Protein AF-0000000067512782 (afdb_homodimer)

pLDDT: mean 83.63, std 15.44, range [19.22, 98.31]

Solvent-accessible surface area (backbone atoms only — not comparable to full-atom values): 37045 Å² total; per-residue (Å²): 135,78,82,70,74,67,67,76,75,77,65,78,49,59,64,57,46,55,69,61,35,75,47,63,77,45,37,60,58,51,45,57,53,47,25,47,50,47,13,52,45,29,44,48,46,50,61,36,31,49,80,62,57,62,48,71,58,54,64,63,44,26,60,53,44,19,55,43,25,41,51,48,30,52,45,36,70,77,37,66,78,44,48,78,53,47,51,59,47,53,52,47,51,52,51,48,49,50,51,48,44,53,42,42,29,40,64,73,50,63,42,91,52,28,65,63,51,66,61,52,43,54,62,51,58,42,57,49,29,51,64,72,38,60,52,71,58,17,50,50,51,40,52,50,52,54,60,55,51,49,56,48,51,52,51,11,56,72,74,37,88,73,50,48,56,36,49,27,27,49,51,33,44,51,46,35,50,52,50,49,52,50,50,48,49,52,49,37,52,49,50,51,48,52,50,47,53,39,45,56,46,23,36,30,81,84,54,66,33,30,13,44,63,42,48,58,58,49,40,51,54,52,46,49,46,26,59,73,69,66,47,41,32,23,37,35,31,36,33,49,57,67,48,67,57,46,26,72,73,65,30,59,66,53,38,48,51,48,50,31,51,48,46,52,53,52,57,72,74,51,57,90,80,37,43,59,26,39,61,48,94,65,31,35,35,35,43,32,64,71,24,49,53,70,59,48,50,50,50,49,49,54,47,40,53,50,41,46,68,39,68,51,87,88,46,72,74,42,42,33,16,23,2,31,23,53,60,52,81,83,48,44,63,66,56,41,50,46,39,9,48,50,13,21,50,50,14,50,73,74,69,37,63,35,75,26,66,30,82,129,136,78,80,72,73,67,68,78,73,78,65,78,50,58,64,56,46,54,69,61,35,76,49,63,77,44,37,60,58,50,45,57,52,48,25,46,50,47,13,52,46,29,45,49,45,50,60,37,32,49,79,62,56,63,48,70,59,53,65,64,45,26,60,54,45,19,53,45,25,40,50,46,29,53,46,36,71,76,37,66,77,43,48,79,51,47,52,60,47,52,53,48,50,51,52,50,48,51,52,47,44,52,42,40,29,41,66,74,50,64,40,90,50,31,64,62,50,66,62,54,42,54,63,51,59,42,57,49,29,50,63,71,36,62,52,71,57,17,51,49,52,39,51,50,52,54,59,55,51,48,56,46,51,51,53,12,56,71,74,38,88,71,50,46,55,36,48,27,28,49,51,33,43,52,46,34,51,51,50,49,52,52,52,48,49,54,50,37,53,49,50,52,49,53,49,48,53,39,45,56,48,23,37,30,83,84,55,66,32,30,13,44,63,40,48,60,57,49,40,49,52,52,48,49,46,26,59,73,68,65,47,41,32,22,36,36,32,36,34,50,56,66,49,64,56,46,26,72,73,66,30,59,68,53,39,49,49,47,51,31,51,48,45,52,55,50,57,74,73,50,56,89,79,36,44,59,26,40,61,48,94,65,31,34,37,35,42,31,64,71,25,49,52,72,59,49,50,51,51,50,50,53,47,41,53,51,42,45,66,39,68,51,88,89,46,72,74,41,40,34,17,24,2,31,22,53,60,51,81,83,48,45,62,65,54,42,51,47,40,8,48,51,12,20,50,50,14,49,73,74,68,36,62,34,76,26,67,30,84,131

Sequence (720 aa):
MASLKGRYTGLNLSPTLELLDPLNPVRRQMALWLLPLGSLLAGAAYWASRPGGLDPVDRIFLPPMALGFLAFAALLWRFPTSARWVIPGAHALIALYLLSTLTYQLLFKPNPLGLSPAAYWVPFFYFSSYLFFPAKRAARLALLYLLTLFPVALLGLMRNPFQPVHWNALTQFFGANLAYVGLLYLLVRLKEGYMEAQLDAYTDFLTGLRNRRYLELILERELFRLQRYGRPLSLVLLDLDGFKAVNDLHGHEVGDRVLQALAQRIEAHLRRSDRAVRLGGEEFALLLPETPLPQALRLAERLRRAVEAMAVPPVARITASFGVAEARPTDTPLTLLRRADEAMYRAKRKGKNRVEAAPKMASLKGRYTGLNLSPTLELLDPLNPVRRQMALWLLPLGSLLAGAAYWASRPGGLDPVDRIFLPPMALGFLAFAALLWRFPTSARWVIPGAHALIALYLLSTLTYQLLFKPNPLGLSPAAYWVPFFYFSSYLFFPAKRAARLALLYLLTLFPVALLGLMRNPFQPVHWNALTQFFGANLAYVGLLYLLVRLKEGYMEAQLDAYTDFLTGLRNRRYLELILERELFRLQRYGRPLSLVLLDLDGFKAVNDLHGHEVGDRVLQALAQRIEAHLRRSDRAVRLGGEEFALLLPETPLPQALRLAERLRRAVEAMAVPPVARITASFGVAEARPTDTPLTLLRRADEAMYRAKRKGKNRVEAAPK

Structure (mmCIF, N/CA/C/O backbone):
data_AF-0000000067512782-model_v1
#
loop_
_entity.id
_entity.type
_entity.pdbx_description
1 polymer 'GGDEF domain protein'
#
loop_
_atom_site.group_PDB
_atom_site.id
_atom_site.type_symbol
_atom_site.label_atom_id
_atom_site.label_alt_id
_atom_site.label_comp_id
_atom_site.label_asym_id
_atom_site.label_entity_id
_atom_site.label_seq_id
_atom_site.pdbx_PDB_ins_code
_atom_site.Cartn_x
_atom_site.Cartn_y
_atom_site.Cartn_z
_atom_site.occupancy
_atom_site.B_iso_or_equiv
_atom_site.auth_seq_id
_atom_site.auth_comp_id
_atom_site.auth_asym_id
_atom_site.auth_atom_id
_atom_site.pdbx_PDB_model_num
ATOM 1 N N . MET A 1 1 ? -13.555 35.906 -16.516 1 19.33 1 MET A N 1
ATOM 2 C CA . MET A 1 1 ? -13.867 35.062 -15.367 1 19.33 1 MET A CA 1
ATOM 3 C C . MET A 1 1 ? -12.961 33.844 -15.336 1 19.33 1 MET A C 1
ATOM 5 O O . MET A 1 1 ? -13.18 32.875 -16.078 1 19.33 1 MET A O 1
ATOM 9 N N . ALA A 1 2 ? -11.68 33.969 -15.32 1 20.72 2 ALA A N 1
ATOM 10 C CA . ALA A 1 2 ? -10.547 33.25 -15.875 1 20.72 2 ALA A CA 1
ATOM 11 C C . ALA A 1 2 ? -10.305 31.953 -15.109 1 20.72 2 ALA A C 1
ATOM 13 O O . ALA A 1 2 ? -10.422 31.922 -13.883 1 20.72 2 ALA A O 1
ATOM 14 N N . SER A 1 3 ? -10.672 30.844 -15.633 1 21.91 3 SER A N 1
ATOM 15 C CA . SER A 1 3 ? -10.727 29.422 -15.336 1 21.91 3 SER A CA 1
ATOM 16 C C . SER A 1 3 ? -9.422 28.938 -14.711 1 21.91 3 SER A C 1
ATOM 18 O O . SER A 1 3 ? -8.523 28.484 -15.414 1 21.91 3 SER A O 1
ATOM 20 N N . LEU A 1 4 ? -8.797 29.781 -13.969 1 19.88 4 LEU A N 1
ATOM 21 C CA . LEU A 1 4 ? -7.434 29.609 -13.484 1 19.88 4 LEU A CA 1
ATOM 22 C C . LEU A 1 4 ? -7.305 28.359 -12.617 1 19.88 4 LEU A C 1
ATOM 24 O O . LEU A 1 4 ? -7.195 28.453 -11.398 1 19.88 4 LEU A O 1
ATOM 28 N N . LYS A 1 5 ? -8.297 27.5 -12.688 1 26.73 5 LYS A N 1
ATOM 29 C CA . LYS A 1 5 ? -8.219 26.188 -12.055 1 26.73 5 LYS A CA 1
ATOM 30 C C . LYS A 1 5 ? -6.918 25.469 -12.414 1 26.73 5 LYS A C 1
ATOM 32 O O . LYS A 1 5 ? -6.891 24.625 -13.32 1 26.73 5 LYS A O 1
ATOM 37 N N . GLY A 1 6 ? -5.871 26.328 -12.672 1 23.52 6 GLY A N 1
ATOM 38 C CA . GLY A 1 6 ? -4.613 25.719 -13.094 1 23.52 6 GLY A CA 1
ATOM 39 C C . GLY A 1 6 ? -4.215 24.531 -12.25 1 23.52 6 GLY A C 1
ATOM 40 O O . GLY A 1 6 ? -4.113 24.625 -11.023 1 23.52 6 GLY A O 1
ATOM 41 N N . ARG A 1 7 ? -4.672 23.422 -12.664 1 26.67 7 ARG A N 1
ATOM 42 C CA . ARG A 1 7 ? -4.215 22.094 -12.258 1 26.67 7 ARG A CA 1
ATOM 43 C C . ARG A 1 7 ? -2.699 22.078 -12.078 1 26.67 7 ARG A C 1
ATOM 45 O O . ARG A 1 7 ? -1.952 22.406 -13 1 26.67 7 ARG A O 1
ATOM 52 N N . TYR A 1 8 ? -2.26 22.703 -10.953 1 26.31 8 TYR A N 1
ATOM 53 C CA . TYR A 1 8 ? -0.82 22.594 -10.742 1 26.31 8 TYR A CA 1
ATOM 54 C C . TYR A 1 8 ? -0.253 21.359 -11.438 1 26.31 8 TYR A C 1
ATOM 56 O O . TYR A 1 8 ? -0.847 20.281 -11.391 1 26.31 8 TYR A O 1
ATOM 64 N N . THR A 1 9 ? 0.325 21.453 -12.508 1 27 9 THR A N 1
ATOM 65 C CA . THR A 1 9 ? 1.184 20.594 -13.312 1 27 9 THR A CA 1
ATOM 66 C C . THR A 1 9 ? 2.018 19.672 -12.422 1 27 9 THR A C 1
ATOM 68 O O . THR A 1 9 ? 2.463 20.078 -11.352 1 27 9 THR A O 1
ATOM 71 N N . GLY A 1 10 ? 1.911 18.312 -12.633 1 29.81 10 GLY A N 1
ATOM 72 C CA . GLY A 1 10 ? 2.381 17.016 -12.188 1 29.81 10 GLY A CA 1
ATOM 73 C C . GLY A 1 10 ? 3.863 17 -11.867 1 29.81 10 GLY A C 1
ATOM 74 O O . GLY A 1 10 ? 4.691 16.766 -12.758 1 29.81 10 GLY A O 1
ATOM 75 N N . LEU A 1 11 ? 4.375 17.953 -11.195 1 30.33 11 LEU A N 1
ATOM 76 C CA . LEU A 1 11 ? 5.781 17.734 -10.875 1 30.33 11 LEU A CA 1
ATOM 77 C C . LEU A 1 11 ? 6.086 16.266 -10.688 1 30.33 11 LEU A C 1
ATOM 79 O O . LEU A 1 11 ? 5.223 15.492 -10.258 1 30.33 11 LEU A O 1
ATOM 83 N N . ASN A 1 12 ? 7.062 15.781 -11.359 1 31.42 12 ASN A N 1
ATOM 84 C CA . ASN A 1 12 ? 7.59 14.422 -11.438 1 31.42 12 ASN A CA 1
ATOM 85 C C . ASN A 1 12 ? 7.648 13.758 -10.07 1 31.42 12 ASN A C 1
ATOM 87 O O . ASN A 1 12 ? 8.57 14.016 -9.289 1 31.42 12 ASN A O 1
ATOM 91 N N . LEU A 1 13 ? 6.637 13.656 -9.461 1 37.59 13 LEU A N 1
ATOM 92 C CA . LEU A 1 13 ? 6.379 13.039 -8.164 1 37.59 13 LEU A CA 1
ATOM 93 C C . LEU A 1 13 ? 7.043 11.672 -8.07 1 37.59 13 LEU A C 1
ATOM 95 O O . LEU A 1 13 ? 6.93 10.984 -7.051 1 37.59 13 LEU A O 1
ATOM 99 N N . SER A 1 14 ? 7.645 11.328 -9.203 1 42.16 14 SER A N 1
ATOM 100 C CA . SER A 1 14 ? 8.227 9.992 -9.273 1 42.16 14 SER A CA 1
ATOM 101 C C . SER A 1 14 ? 9.297 9.797 -8.195 1 42.16 14 SER A C 1
ATOM 103 O O . SER A 1 14 ? 9.297 8.781 -7.496 1 42.16 14 SER A O 1
ATOM 105 N N . PRO A 1 15 ? 10.156 10.789 -8.133 1 40.34 15 PRO A N 1
ATOM 106 C CA . PRO A 1 15 ? 11.188 10.57 -7.109 1 40.34 15 PRO A CA 1
ATOM 107 C C . PRO A 1 15 ? 10.617 10.57 -5.691 1 40.34 15 PRO A C 1
ATOM 109 O O . PRO A 1 15 ? 11.102 9.828 -4.828 1 40.34 15 PRO A O 1
ATOM 112 N N . THR A 1 16 ? 9.664 11.398 -5.473 1 45.28 16 THR A N 1
ATOM 113 C CA . THR A 1 16 ? 9.062 11.445 -4.148 1 45.28 16 THR A CA 1
ATOM 114 C C . THR A 1 16 ? 8.312 10.156 -3.844 1 45.28 16 THR A C 1
ATOM 116 O O . THR A 1 16 ? 8.367 9.648 -2.721 1 45.28 16 THR A O 1
ATOM 119 N N . LEU A 1 17 ? 7.801 9.727 -4.867 1 47.81 17 LEU A N 1
ATOM 120 C CA . LEU A 1 17 ? 7.039 8.492 -4.691 1 47.81 17 LEU A CA 1
ATOM 121 C C . LEU A 1 17 ? 7.961 7.328 -4.352 1 47.81 17 LEU A C 1
ATOM 123 O O . LEU A 1 17 ? 7.598 6.453 -3.564 1 47.81 17 LEU A O 1
ATOM 127 N N . GLU A 1 18 ? 9.062 7.375 -5.055 1 49.03 18 GLU A N 1
ATOM 128 C CA . GLU A 1 18 ? 10.047 6.34 -4.762 1 49.03 18 GLU A CA 1
ATOM 129 C C . GLU A 1 18 ? 10.547 6.441 -3.322 1 49.03 18 GLU A C 1
ATOM 131 O O . GLU A 1 18 ? 10.812 5.426 -2.676 1 49.03 18 GLU A O 1
ATOM 136 N N . LEU A 1 19 ? 10.625 7.68 -2.982 1 47.78 19 LEU A N 1
ATOM 137 C CA . LEU A 1 19 ? 11.07 7.922 -1.613 1 47.78 19 LEU A CA 1
ATOM 138 C C . LEU A 1 19 ? 10.023 7.43 -0.612 1 47.78 19 LEU A C 1
ATOM 140 O O . LEU A 1 19 ? 10.367 7.062 0.514 1 47.78 19 LEU A O 1
ATOM 144 N N . LEU A 1 20 ? 8.906 7.414 -1.187 1 53.94 20 LEU A N 1
ATOM 145 C CA . LEU A 1 20 ? 7.816 7.062 -0.277 1 53.94 20 LEU A CA 1
ATOM 146 C C . LEU A 1 20 ? 7.504 5.574 -0.354 1 53.94 20 LEU A C 1
ATOM 148 O O . LEU A 1 20 ? 6.617 5.086 0.351 1 53.94 20 LEU A O 1
ATOM 152 N N . ASP A 1 21 ? 8.328 4.977 -1.195 1 58.22 21 ASP A N 1
ATOM 153 C CA . ASP A 1 21 ? 8.086 3.543 -1.323 1 58.22 21 ASP A CA 1
ATOM 154 C C . ASP A 1 21 ? 8.586 2.789 -0.092 1 58.22 21 ASP A C 1
ATOM 156 O O . ASP A 1 21 ? 9.789 2.703 0.141 1 58.22 21 ASP A O 1
ATOM 160 N N . PRO A 1 22 ? 7.629 2.461 0.687 1 59.06 22 PRO A N 1
ATOM 161 C CA . PRO A 1 22 ? 8.062 1.75 1.892 1 59.06 22 PRO A CA 1
ATOM 162 C C . PRO A 1 22 ? 8.812 0.46 1.576 1 59.06 22 PRO A C 1
ATOM 164 O O . PRO A 1 22 ? 9.484 -0.099 2.449 1 59.06 22 PRO A O 1
ATOM 167 N N . LEU A 1 23 ? 8.727 0.153 0.269 1 61.22 23 LEU A N 1
ATOM 168 C CA . LEU A 1 23 ? 9.297 -1.141 -0.086 1 61.22 23 LEU A CA 1
ATOM 169 C C . LEU A 1 23 ? 10.805 -1.034 -0.271 1 61.22 23 LEU A C 1
ATOM 171 O O . LEU A 1 23 ? 11.516 -2.041 -0.214 1 61.22 23 LEU A O 1
ATOM 175 N N . ASN A 1 24 ? 11.297 0.128 -0.474 1 60.59 24 ASN A N 1
ATOM 176 C CA . ASN A 1 24 ? 12.703 0.243 -0.852 1 60.59 24 ASN A CA 1
ATOM 177 C C . ASN A 1 24 ? 13.625 -0.302 0.237 1 60.59 24 ASN A C 1
ATOM 179 O O . ASN A 1 24 ? 14.484 -1.144 -0.033 1 60.59 24 ASN A O 1
ATOM 183 N N . PRO A 1 25 ? 13.359 0.11 1.454 1 63 25 PRO A N 1
ATOM 184 C CA . PRO A 1 25 ? 14.258 -0.448 2.469 1 63 25 PRO A CA 1
ATOM 185 C C . PRO A 1 25 ? 13.969 -1.919 2.766 1 63 25 PRO A C 1
ATOM 187 O O . PRO A 1 25 ? 14.867 -2.652 3.191 1 63 25 PRO A O 1
ATOM 190 N N . VAL A 1 26 ? 12.859 -2.393 2.412 1 71.06 26 VAL A N 1
ATOM 191 C CA . VAL A 1 26 ? 12.438 -3.727 2.824 1 71.06 26 VAL A CA 1
ATOM 192 C C . VAL A 1 26 ? 12.719 -4.727 1.704 1 71.06 26 VAL A C 1
ATOM 194 O O . VAL A 1 26 ? 12.773 -5.934 1.942 1 71.06 26 VAL A O 1
ATOM 197 N N . ARG A 1 27 ? 13.039 -4.238 0.558 1 78.12 27 ARG A N 1
ATOM 198 C CA . ARG A 1 27 ? 13.281 -5.109 -0.585 1 78.12 27 ARG A CA 1
ATOM 199 C C . ARG A 1 27 ? 14.508 -5.984 -0.354 1 78.12 27 ARG A C 1
ATOM 201 O O . ARG A 1 27 ? 14.5 -7.176 -0.668 1 78.12 27 ARG A O 1
ATOM 208 N N . ARG A 1 28 ? 15.547 -5.41 0.194 1 82.25 28 ARG A N 1
ATOM 209 C CA . ARG A 1 28 ? 16.766 -6.172 0.481 1 82.25 28 ARG A CA 1
ATOM 210 C C . ARG A 1 28 ? 16.484 -7.277 1.496 1 82.25 28 ARG A C 1
ATOM 212 O O . ARG A 1 28 ? 16.922 -8.414 1.312 1 82.25 28 ARG A O 1
ATOM 219 N N . GLN A 1 29 ? 15.773 -6.918 2.473 1 82.88 29 GLN A N 1
ATOM 220 C CA . GLN A 1 29 ? 15.453 -7.891 3.51 1 82.88 29 GLN A CA 1
ATOM 221 C C . GLN A 1 29 ? 14.602 -9.031 2.947 1 82.88 29 GLN A C 1
ATOM 223 O O . GLN A 1 29 ? 14.82 -10.195 3.281 1 82.88 29 GLN A O 1
ATOM 228 N N . MET A 1 30 ? 13.719 -8.664 2.125 1 85.06 30 MET A N 1
ATOM 229 C CA . MET A 1 30 ? 12.859 -9.664 1.504 1 85.06 30 MET A CA 1
ATOM 230 C C . MET A 1 30 ? 13.68 -10.602 0.618 1 85.06 30 MET A C 1
ATOM 232 O O . MET A 1 30 ? 13.477 -11.82 0.643 1 85.06 30 MET A O 1
ATOM 236 N N . ALA A 1 31 ? 14.594 -10.016 -0.066 1 89.44 31 ALA A N 1
ATOM 237 C CA . ALA A 1 31 ? 15.453 -10.805 -0.942 1 89.44 31 ALA A CA 1
ATOM 238 C C . ALA A 1 31 ? 16.328 -11.758 -0.133 1 89.44 31 ALA A C 1
ATOM 240 O O . ALA A 1 31 ? 16.594 -12.891 -0.552 1 89.44 31 ALA A O 1
ATOM 241 N N . LEU A 1 32 ? 16.734 -11.344 1.003 1 90.5 32 LEU A N 1
ATOM 242 C CA . LEU A 1 32 ? 17.609 -12.148 1.856 1 90.5 32 LEU A CA 1
ATOM 243 C C . LEU A 1 32 ? 16.859 -13.344 2.418 1 90.5 32 LEU A C 1
ATOM 245 O O . LEU A 1 32 ? 17.469 -14.336 2.82 1 90.5 32 LEU A O 1
ATOM 249 N N . TRP A 1 33 ? 15.562 -13.32 2.363 1 87.69 33 TRP A N 1
ATOM 250 C CA . TRP A 1 33 ? 14.758 -14.453 2.799 1 87.69 33 TRP A CA 1
ATOM 251 C C . TRP A 1 33 ? 14.375 -15.336 1.617 1 87.69 33 TRP A C 1
ATOM 253 O O . TRP A 1 33 ? 14.422 -16.562 1.714 1 87.69 33 TRP A O 1
ATOM 263 N N . LEU A 1 34 ? 14.086 -14.695 0.536 1 90.5 34 LEU A N 1
ATOM 264 C CA . LEU A 1 34 ? 13.531 -15.43 -0.599 1 90.5 34 LEU A CA 1
ATOM 265 C C . LEU A 1 34 ? 14.633 -16.172 -1.354 1 90.5 34 LEU A C 1
ATOM 267 O O . LEU A 1 34 ? 14.398 -17.25 -1.899 1 90.5 34 LEU A O 1
ATOM 271 N N . LEU A 1 35 ? 15.844 -15.594 -1.353 1 93.88 35 LEU A N 1
ATOM 272 C CA . LEU A 1 35 ? 16.922 -16.203 -2.125 1 93.88 35 LEU A CA 1
ATOM 273 C C . LEU A 1 35 ? 17.328 -17.547 -1.527 1 93.88 35 LEU A C 1
ATOM 275 O O . LEU A 1 35 ? 17.375 -18.547 -2.232 1 93.88 35 LEU A O 1
ATOM 279 N N . PRO A 1 36 ? 17.562 -17.641 -0.219 1 93.62 36 PRO A N 1
ATOM 280 C CA . PRO A 1 36 ? 17.844 -18.953 0.35 1 93.62 36 PRO A CA 1
ATOM 281 C C . PRO A 1 36 ? 16.672 -19.938 0.186 1 93.62 36 PRO A C 1
ATOM 283 O O . PRO A 1 36 ? 16.891 -21.125 -0.039 1 93.62 36 PRO A O 1
ATOM 286 N N . LEU A 1 37 ? 15.492 -19.469 0.312 1 91.31 37 LEU A N 1
ATOM 287 C CA . LEU A 1 37 ? 14.328 -20.312 0.069 1 91.31 37 LEU A CA 1
ATOM 288 C C . LEU A 1 37 ? 14.32 -20.828 -1.367 1 91.31 37 LEU A C 1
ATOM 290 O O . LEU A 1 37 ? 14.031 -22 -1.612 1 91.31 37 LEU A O 1
ATOM 294 N N . GLY A 1 38 ? 14.617 -19.891 -2.258 1 92.94 38 GLY A N 1
ATOM 295 C CA . GLY A 1 38 ? 14.727 -20.281 -3.65 1 92.94 38 GLY A CA 1
ATOM 296 C C . GLY A 1 38 ? 15.789 -21.344 -3.887 1 92.94 38 GLY A C 1
ATOM 297 O O . GLY A 1 38 ? 15.586 -22.266 -4.684 1 92.94 38 GLY A O 1
ATOM 298 N N . SER A 1 39 ? 16.875 -21.188 -3.215 1 94.88 39 SER A N 1
ATOM 299 C CA . SER A 1 39 ? 17.953 -22.172 -3.307 1 94.88 39 SER A CA 1
ATOM 300 C C . SER A 1 39 ? 17.484 -23.547 -2.838 1 94.88 39 SER A C 1
ATOM 302 O O . SER A 1 39 ? 17.703 -24.547 -3.527 1 94.88 39 SER A O 1
ATOM 304 N N . LEU A 1 40 ? 16.844 -23.578 -1.761 1 94.38 40 LEU A N 1
ATOM 305 C CA . LEU A 1 40 ? 16.344 -24.828 -1.194 1 94.38 40 LEU A CA 1
ATOM 306 C C . LEU A 1 40 ? 15.312 -25.469 -2.119 1 94.38 40 LEU A C 1
ATOM 308 O O . LEU A 1 40 ? 15.328 -26.688 -2.326 1 94.38 40 LEU A O 1
ATOM 312 N N . LEU A 1 41 ? 14.516 -24.688 -2.672 1 92.94 41 LEU A N 1
ATOM 313 C CA . LEU A 1 41 ? 13.438 -25.203 -3.52 1 92.94 41 LEU A CA 1
ATOM 314 C C . LEU A 1 41 ? 13.992 -25.672 -4.863 1 92.94 41 LEU A C 1
ATOM 316 O O . LEU A 1 41 ? 13.508 -26.656 -5.422 1 92.94 41 LEU A O 1
ATOM 320 N N . ALA A 1 42 ? 14.945 -24.969 -5.344 1 94 42 ALA A N 1
ATOM 321 C CA . ALA A 1 42 ? 15.617 -25.438 -6.559 1 94 42 ALA A CA 1
ATOM 322 C C . ALA A 1 42 ? 16.312 -26.766 -6.328 1 94 42 ALA A C 1
ATOM 324 O O . ALA A 1 42 ? 16.266 -27.656 -7.18 1 94 42 ALA A O 1
ATOM 325 N N . GLY A 1 43 ? 16.953 -26.875 -5.211 1 93.69 43 GLY A N 1
ATOM 326 C CA . GLY A 1 43 ? 17.578 -28.141 -4.848 1 93.69 43 GLY A CA 1
ATOM 327 C C . GLY A 1 43 ? 16.578 -29.281 -4.707 1 93.69 43 GLY A C 1
ATOM 328 O O . GLY A 1 43 ? 16.812 -30.391 -5.203 1 93.69 43 GLY A O 1
ATOM 329 N N . ALA A 1 44 ? 15.5 -29 -4.102 1 92.5 44 ALA A N 1
ATOM 330 C CA . ALA A 1 44 ? 14.445 -30 -3.93 1 92.5 44 ALA A CA 1
ATOM 331 C C . ALA A 1 44 ? 13.883 -30.438 -5.277 1 92.5 44 ALA A C 1
ATOM 333 O O . ALA A 1 44 ? 13.617 -31.625 -5.496 1 92.5 44 ALA A O 1
ATOM 334 N N . ALA A 1 45 ? 13.688 -29.453 -6.098 1 90.5 45 ALA A N 1
ATOM 335 C CA . ALA A 1 45 ? 13.195 -29.766 -7.438 1 90.5 45 ALA A CA 1
ATOM 336 C C . ALA A 1 45 ? 14.18 -30.641 -8.195 1 90.5 45 ALA A C 1
ATOM 338 O O . ALA A 1 45 ? 13.773 -31.578 -8.891 1 90.5 45 ALA A O 1
ATOM 339 N N . TYR A 1 46 ? 15.453 -30.328 -8.062 1 91.94 46 TYR A N 1
ATOM 340 C CA . TYR A 1 46 ? 16.484 -31.109 -8.719 1 91.94 46 TYR A CA 1
ATOM 341 C C . TYR A 1 46 ? 16.469 -32.562 -8.234 1 91.94 46 TYR A C 1
ATOM 343 O O . TYR A 1 46 ? 16.5 -33.469 -9.047 1 91.94 46 TYR A O 1
ATOM 351 N N . TRP A 1 47 ? 16.328 -32.75 -7.004 1 90.88 47 TRP A N 1
ATOM 352 C CA . TRP A 1 47 ? 16.344 -34.062 -6.41 1 90.88 47 TRP A CA 1
ATOM 353 C C . TRP A 1 47 ? 15.078 -34.844 -6.77 1 90.88 47 TRP A C 1
ATOM 355 O O . TRP A 1 47 ? 15.141 -36.031 -7.078 1 90.88 47 TRP A O 1
ATOM 365 N N . ALA A 1 48 ? 13.938 -34.156 -6.758 1 87.62 48 ALA A N 1
ATOM 366 C CA . ALA A 1 48 ? 12.648 -34.812 -7.02 1 87.62 48 ALA A CA 1
ATOM 367 C C . ALA A 1 48 ? 12.516 -35.188 -8.492 1 87.62 48 ALA A C 1
ATOM 369 O O . ALA A 1 48 ? 11.781 -36.125 -8.828 1 87.62 48 ALA A O 1
ATOM 370 N N . SER A 1 49 ? 13.242 -34.531 -9.328 1 85.25 49 SER A N 1
ATOM 371 C CA . SER A 1 49 ? 13.117 -34.75 -10.758 1 85.25 49 SER A CA 1
ATOM 372 C C . SER A 1 49 ? 14.039 -35.875 -11.219 1 85.25 49 SER A C 1
ATOM 374 O O . SER A 1 49 ? 13.883 -36.406 -12.328 1 85.25 49 SER A O 1
ATOM 376 N N . ARG A 1 50 ? 14.891 -36.438 -10.508 1 86.94 50 ARG A N 1
ATOM 377 C CA . ARG A 1 50 ? 15.945 -37.375 -10.898 1 86.94 50 ARG A CA 1
ATOM 378 C C . ARG A 1 50 ? 15.367 -38.75 -11.195 1 86.94 50 ARG A C 1
ATOM 380 O O . ARG A 1 50 ? 15.688 -39.344 -12.219 1 86.94 50 ARG A O 1
ATOM 387 N N . PRO A 1 51 ? 14.469 -39.125 -10.305 1 81.5 51 PRO A N 1
ATOM 388 C CA . PRO A 1 51 ? 13.984 -40.5 -10.523 1 81.5 51 PRO A CA 1
ATOM 389 C C . PRO A 1 51 ? 13.172 -40.625 -11.812 1 81.5 51 PRO A C 1
ATOM 391 O O . PRO A 1 51 ? 13.133 -41.688 -12.414 1 81.5 51 PRO A O 1
ATOM 394 N N . GLY A 1 52 ? 12.484 -39.625 -12.242 1 73.69 52 GLY A N 1
ATOM 395 C CA . GLY A 1 52 ? 11.664 -39.656 -13.445 1 73.69 52 GLY A CA 1
ATOM 396 C C . GLY A 1 52 ? 12.438 -39.312 -14.703 1 73.69 52 GLY A C 1
ATOM 397 O O . GLY A 1 52 ? 11.883 -39.344 -15.805 1 73.69 52 GLY A O 1
ATOM 398 N N . GLY A 1 53 ? 13.727 -39.062 -14.633 1 77.56 53 GLY A N 1
ATOM 399 C CA . GLY A 1 53 ? 14.531 -38.625 -15.758 1 77.56 53 GLY A CA 1
ATOM 400 C C . GLY A 1 53 ? 14.688 -37.094 -15.797 1 77.56 53 GLY A C 1
ATOM 401 O O . GLY A 1 53 ? 13.727 -36.375 -16.094 1 77.56 53 GLY A O 1
ATOM 402 N N . LEU A 1 54 ? 15.727 -36.719 -15.508 1 81.62 54 LEU A N 1
ATOM 403 C CA . LEU A 1 54 ? 16.031 -35.312 -15.445 1 81.62 54 LEU A CA 1
ATOM 404 C C . LEU A 1 54 ? 16.078 -34.688 -16.844 1 81.62 54 LEU A C 1
ATOM 406 O O . LEU A 1 54 ? 16.906 -35.094 -17.672 1 81.62 54 LEU A O 1
ATOM 410 N N . ASP A 1 55 ? 15.148 -33.812 -17.109 1 83.69 55 ASP A N 1
ATOM 411 C CA . ASP A 1 55 ? 15.156 -33.125 -18.391 1 83.69 55 ASP A CA 1
ATOM 412 C C . ASP A 1 55 ? 16.375 -32.25 -18.547 1 83.69 55 ASP A C 1
ATOM 414 O O . ASP A 1 55 ? 16.938 -31.766 -17.547 1 83.69 55 ASP A O 1
ATOM 418 N N . PRO A 1 56 ? 16.797 -32.031 -19.766 1 89 56 PRO A N 1
ATOM 419 C CA . PRO A 1 56 ? 18.016 -31.266 -20 1 89 56 PRO A CA 1
ATOM 420 C C . PRO A 1 56 ? 17.953 -29.859 -19.406 1 89 56 PRO A C 1
ATOM 422 O O . PRO A 1 56 ? 18.969 -29.344 -18.938 1 89 56 PRO A O 1
ATOM 425 N N . VAL A 1 57 ? 16.797 -29.266 -19.422 1 91.62 57 VAL A N 1
ATOM 426 C CA . VAL A 1 57 ? 16.672 -27.906 -18.906 1 91.62 57 VAL A CA 1
ATOM 427 C C . VAL A 1 57 ? 16.891 -27.906 -17.391 1 91.62 57 VAL A C 1
ATOM 429 O O . VAL A 1 57 ? 17.625 -27.078 -16.859 1 91.62 57 VAL A O 1
ATOM 432 N N . ASP A 1 58 ? 16.297 -28.859 -16.734 1 90.56 58 ASP A N 1
ATOM 433 C CA . ASP A 1 58 ? 16.469 -28.984 -15.289 1 90.56 58 ASP A CA 1
ATOM 434 C C . ASP A 1 58 ? 17.938 -29.266 -14.938 1 90.56 58 ASP A C 1
ATOM 436 O O . ASP A 1 58 ? 18.453 -28.734 -13.961 1 90.56 58 ASP A O 1
ATOM 440 N N . ARG A 1 59 ? 18.516 -30.094 -15.75 1 91.12 59 ARG A N 1
ATOM 441 C CA . ARG A 1 59 ? 19.906 -30.453 -15.516 1 91.12 59 ARG A CA 1
ATOM 442 C C . ARG A 1 59 ? 20.828 -29.234 -15.617 1 91.12 59 ARG A C 1
ATOM 444 O O . ARG A 1 59 ? 21.781 -29.109 -14.859 1 91.12 59 ARG A O 1
ATOM 451 N N . ILE A 1 60 ? 20.516 -28.359 -16.484 1 92.5 60 ILE A N 1
ATOM 452 C CA . ILE A 1 60 ? 21.375 -27.219 -16.766 1 92.5 60 ILE A CA 1
ATOM 453 C C . ILE A 1 60 ? 21.078 -26.094 -15.773 1 92.5 60 ILE A C 1
ATOM 455 O O . ILE A 1 60 ? 22.016 -25.438 -15.289 1 92.5 60 ILE A O 1
ATOM 459 N N . PHE A 1 61 ? 19.828 -25.891 -15.422 1 93.75 61 PHE A N 1
ATOM 460 C CA . PHE A 1 61 ? 19.453 -24.656 -14.742 1 93.75 61 PHE A CA 1
ATOM 461 C C . PHE A 1 61 ? 19.359 -24.875 -13.234 1 93.75 61 PHE A C 1
ATOM 463 O O . PHE A 1 61 ? 19.719 -24 -12.445 1 93.75 61 PHE A O 1
ATOM 470 N N . LEU A 1 62 ? 18.875 -25.984 -12.742 1 93.56 62 LEU A N 1
ATOM 471 C CA . LEU A 1 62 ? 18.5 -26.156 -11.344 1 93.56 62 LEU A CA 1
ATOM 472 C C . LEU A 1 62 ? 19.734 -26.125 -10.445 1 93.56 62 LEU A C 1
ATOM 474 O O . LEU A 1 62 ? 19.734 -25.438 -9.414 1 93.56 62 LEU A O 1
ATOM 478 N N . PRO A 1 63 ? 20.781 -26.844 -10.812 1 91.75 63 PRO A N 1
ATOM 479 C CA . PRO A 1 63 ? 21.953 -26.797 -9.922 1 91.75 63 PRO A CA 1
ATOM 480 C C . PRO A 1 63 ? 22.562 -25.391 -9.82 1 91.75 63 PRO A C 1
ATOM 482 O O . PRO A 1 63 ? 22.766 -24.891 -8.719 1 91.75 63 PRO A O 1
ATOM 485 N N . PRO A 1 64 ? 22.781 -24.703 -10.914 1 91.06 64 PRO A N 1
ATOM 486 C CA . PRO A 1 64 ? 23.297 -23.344 -10.781 1 91.06 64 PRO A CA 1
ATOM 487 C C . PRO A 1 64 ? 22.312 -22.406 -10.078 1 91.06 64 PRO A C 1
ATOM 489 O O . PRO A 1 64 ? 22.734 -21.469 -9.391 1 91.06 64 PRO A O 1
ATOM 492 N N . MET A 1 65 ? 21.078 -22.625 -10.211 1 93.81 65 MET A N 1
ATOM 493 C CA . MET A 1 65 ? 20.109 -21.797 -9.492 1 93.81 65 MET A CA 1
ATOM 494 C C . MET A 1 65 ? 20.188 -22.047 -7.992 1 93.81 65 MET A C 1
ATOM 496 O O . MET A 1 65 ? 20.156 -21.109 -7.195 1 93.81 65 MET A O 1
ATOM 500 N N . ALA A 1 66 ? 20.297 -23.312 -7.621 1 94.44 66 ALA A N 1
ATOM 501 C CA . ALA A 1 66 ? 20.391 -23.672 -6.207 1 94.44 66 ALA A CA 1
ATOM 502 C C . ALA A 1 66 ? 21.641 -23.047 -5.57 1 94.44 66 ALA A C 1
ATOM 504 O O . ALA A 1 66 ? 21.547 -22.391 -4.531 1 94.44 66 ALA A O 1
ATOM 505 N N . LEU A 1 67 ? 22.703 -23.172 -6.219 1 93.75 67 LEU A N 1
ATOM 506 C CA . LEU A 1 67 ? 23.953 -22.625 -5.699 1 93.75 67 LEU A CA 1
ATOM 507 C C . LEU A 1 67 ? 24.016 -21.125 -5.906 1 93.75 67 LEU A C 1
ATOM 509 O O . LEU A 1 67 ? 24.516 -20.391 -5.051 1 93.75 67 LEU A O 1
ATOM 513 N N . GLY A 1 68 ? 23.531 -20.656 -7 1 92.94 68 GLY A N 1
ATOM 514 C CA . GLY A 1 68 ? 23.562 -19.234 -7.34 1 92.94 68 GLY A CA 1
ATOM 515 C C . GLY A 1 68 ? 22.734 -18.375 -6.398 1 92.94 68 GLY A C 1
ATOM 516 O O . GLY A 1 68 ? 23.172 -17.297 -5.996 1 92.94 68 GLY A O 1
ATOM 517 N N . PHE A 1 69 ? 21.609 -18.875 -6.051 1 95.56 69 PHE A N 1
ATOM 518 C CA . PHE A 1 69 ? 20.75 -18.109 -5.141 1 95.56 69 PHE A CA 1
ATOM 519 C C . PHE A 1 69 ? 21.406 -17.984 -3.773 1 95.56 69 PHE A C 1
ATOM 521 O O . PHE A 1 69 ? 21.281 -16.938 -3.119 1 95.56 69 PHE A O 1
ATOM 528 N N . LEU A 1 70 ? 22.062 -19.031 -3.398 1 94.56 70 LEU A N 1
ATOM 529 C CA . LEU A 1 70 ? 22.781 -18.969 -2.135 1 94.56 70 LEU A CA 1
ATOM 530 C C . LEU A 1 70 ? 23.922 -17.953 -2.215 1 94.56 70 LEU A C 1
ATOM 532 O O . LEU A 1 70 ? 24.156 -17.188 -1.274 1 94.56 70 LEU A O 1
ATOM 536 N N . ALA A 1 71 ? 24.641 -17.953 -3.299 1 95.19 71 ALA A N 1
ATOM 537 C CA . ALA A 1 71 ? 25.719 -17 -3.523 1 95.19 71 ALA A CA 1
ATOM 538 C C . ALA A 1 71 ? 25.172 -15.57 -3.562 1 95.19 71 ALA A C 1
ATOM 540 O O . ALA A 1 71 ? 25.781 -14.656 -2.99 1 95.19 71 ALA A O 1
ATOM 541 N N . PHE A 1 72 ? 24.094 -15.391 -4.23 1 95.44 72 PHE A N 1
ATOM 542 C CA . PHE A 1 72 ? 23.453 -14.086 -4.305 1 95.44 72 PHE A CA 1
ATOM 543 C C . PHE A 1 72 ? 23.062 -13.594 -2.916 1 95.44 72 PHE A C 1
ATOM 545 O O . PHE A 1 72 ? 23.234 -12.422 -2.594 1 95.44 72 PHE A O 1
ATOM 552 N N . ALA A 1 73 ? 22.531 -14.508 -2.092 1 94.75 73 ALA A N 1
ATOM 553 C CA . ALA A 1 73 ? 22.141 -14.156 -0.728 1 94.75 73 ALA A CA 1
ATOM 554 C C . ALA A 1 73 ? 23.344 -13.719 0.091 1 94.75 73 ALA A C 1
ATOM 556 O O . ALA A 1 73 ? 23.281 -12.734 0.83 1 94.75 73 ALA A O 1
ATOM 557 N N . ALA A 1 74 ? 24.406 -14.477 -0.064 1 95.12 74 ALA A N 1
ATOM 558 C CA . ALA A 1 74 ? 25.625 -14.156 0.655 1 95.12 74 ALA A CA 1
ATOM 559 C C . ALA A 1 74 ? 26.188 -12.805 0.215 1 95.12 74 ALA A C 1
ATOM 561 O O . ALA A 1 74 ? 26.609 -12 1.048 1 95.12 74 ALA A O 1
ATOM 562 N N . LEU A 1 75 ? 26.188 -12.562 -1.049 1 93.25 75 LEU A N 1
ATOM 563 C CA . LEU A 1 75 ? 26.656 -11.297 -1.599 1 93.25 75 LEU A CA 1
ATOM 564 C C . LEU A 1 75 ? 25.812 -10.133 -1.095 1 93.25 75 LEU A C 1
ATOM 566 O O . LEU A 1 75 ? 26.359 -9.086 -0.714 1 93.25 75 LEU A O 1
ATOM 570 N N . LEU A 1 76 ? 24.531 -10.344 -1.1 1 89.75 76 LEU A N 1
ATOM 571 C CA . LEU A 1 76 ? 23.609 -9.312 -0.655 1 89.75 76 LEU A CA 1
ATOM 572 C C . LEU A 1 76 ? 23.781 -9.023 0.832 1 89.75 76 LEU A C 1
ATOM 574 O O . LEU A 1 76 ? 23.672 -7.875 1.264 1 89.75 76 LEU A O 1
ATOM 578 N N . TRP A 1 77 ? 24 -10.07 1.544 1 88.94 77 TRP A N 1
ATOM 579 C CA . TRP A 1 77 ? 24.203 -9.945 2.982 1 88.94 77 TRP A CA 1
ATOM 580 C C . TRP A 1 77 ? 25.484 -9.164 3.281 1 88.94 77 TRP A C 1
ATOM 582 O O . TRP A 1 77 ? 25.484 -8.297 4.152 1 88.94 77 TRP A O 1
ATOM 592 N N . ARG A 1 78 ? 26.547 -9.391 2.553 1 88.75 78 ARG A N 1
ATOM 593 C CA . ARG A 1 78 ? 27.844 -8.781 2.785 1 88.75 78 ARG A CA 1
ATOM 594 C C . ARG A 1 78 ? 27.906 -7.375 2.203 1 88.75 78 ARG A C 1
ATOM 596 O O . ARG A 1 78 ? 28.516 -6.48 2.793 1 88.75 78 ARG A O 1
ATOM 603 N N . PHE A 1 79 ? 27.328 -7.246 0.963 1 87.25 79 PHE A N 1
ATOM 604 C CA . PHE A 1 79 ? 27.359 -5.973 0.252 1 87.25 79 PHE A CA 1
ATOM 605 C C . PHE A 1 79 ? 25.953 -5.504 -0.08 1 87.25 79 PHE A C 1
ATOM 607 O O . PHE A 1 79 ? 25.453 -5.766 -1.174 1 87.25 79 PHE A O 1
ATOM 614 N N . PRO A 1 80 ? 25.344 -4.719 0.682 1 83.12 80 PRO A N 1
ATOM 615 C CA . PRO A 1 80 ? 23.969 -4.285 0.488 1 83.12 80 PRO A CA 1
ATOM 616 C C . PRO A 1 80 ? 23.766 -3.535 -0.827 1 83.12 80 PRO A C 1
ATOM 618 O O . PRO A 1 80 ? 22.656 -3.547 -1.385 1 83.12 80 PRO A O 1
ATOM 621 N N . THR A 1 81 ? 24.719 -2.955 -1.343 1 80.19 81 THR A N 1
ATOM 622 C CA . THR A 1 81 ? 24.609 -2.189 -2.58 1 80.19 81 THR A CA 1
ATOM 623 C C . THR A 1 81 ? 24.453 -3.121 -3.779 1 80.19 81 THR A C 1
ATOM 625 O O . THR A 1 81 ? 24.062 -2.689 -4.863 1 80.19 81 THR A O 1
ATOM 628 N N . SER A 1 82 ? 24.766 -4.438 -3.531 1 87.06 82 SER A N 1
ATOM 629 C CA . SER A 1 82 ? 24.672 -5.406 -4.617 1 87.06 82 SER A CA 1
ATOM 630 C C . SER A 1 82 ? 23.219 -5.695 -4.969 1 87.06 82 SER A C 1
ATOM 632 O O . SER A 1 82 ? 22.938 -6.344 -5.977 1 87.06 82 SER A O 1
ATOM 634 N N . ALA A 1 83 ? 22.312 -5.168 -4.23 1 85.88 83 ALA A N 1
ATOM 635 C CA . ALA A 1 83 ? 20.891 -5.355 -4.473 1 85.88 83 ALA A CA 1
ATOM 636 C C . ALA A 1 83 ? 20.5 -4.871 -5.867 1 85.88 83 ALA A C 1
ATOM 638 O O . ALA A 1 83 ? 19.609 -5.445 -6.504 1 85.88 83 ALA A O 1
ATOM 639 N N . ARG A 1 84 ? 21.203 -3.914 -6.355 1 84.19 84 ARG A N 1
ATOM 640 C CA . ARG A 1 84 ? 20.859 -3.291 -7.633 1 84.19 84 ARG A CA 1
ATOM 641 C C . ARG A 1 84 ? 21.047 -4.273 -8.789 1 84.19 84 ARG A C 1
ATOM 643 O O . ARG A 1 84 ? 20.375 -4.168 -9.812 1 84.19 84 ARG A O 1
ATOM 650 N N . TRP A 1 85 ? 21.844 -5.309 -8.57 1 89.88 85 TRP A N 1
ATOM 651 C CA . TRP A 1 85 ? 22.062 -6.234 -9.68 1 89.88 85 TRP A CA 1
ATOM 652 C C . TRP A 1 85 ? 21.672 -7.656 -9.289 1 89.88 85 TRP A C 1
ATOM 654 O O . TRP A 1 85 ? 21.312 -8.469 -10.141 1 89.88 85 TRP A O 1
ATOM 664 N N . VAL A 1 86 ? 21.75 -7.969 -7.996 1 91.12 86 VAL A N 1
ATOM 665 C CA . VAL A 1 86 ? 21.422 -9.312 -7.52 1 91.12 86 VAL A CA 1
ATOM 666 C C . VAL A 1 86 ? 19.938 -9.578 -7.723 1 91.12 86 VAL A C 1
ATOM 668 O O . VAL A 1 86 ? 19.547 -10.648 -8.211 1 91.12 86 VAL A O 1
ATOM 671 N N . ILE A 1 87 ? 19.125 -8.609 -7.43 1 90.38 87 ILE A N 1
ATOM 672 C CA . ILE A 1 87 ? 17.672 -8.812 -7.461 1 90.38 87 ILE A CA 1
ATOM 673 C C . ILE A 1 87 ? 17.203 -8.961 -8.906 1 90.38 87 ILE A C 1
ATOM 675 O O . ILE A 1 87 ? 16.578 -9.961 -9.266 1 90.38 87 ILE A O 1
ATOM 679 N N . PRO A 1 88 ? 17.547 -8.055 -9.797 1 90.88 88 PRO A N 1
ATOM 680 C CA . PRO A 1 88 ? 17.141 -8.273 -11.195 1 90.88 88 PRO A CA 1
ATOM 681 C C . PRO A 1 88 ? 17.797 -9.508 -11.805 1 90.88 88 PRO A C 1
ATOM 683 O O . PRO A 1 88 ? 17.188 -10.18 -12.648 1 90.88 88 PRO A O 1
ATOM 686 N N . GLY A 1 89 ? 19 -9.836 -11.391 1 92.31 89 GLY A N 1
ATOM 687 C CA . GLY A 1 89 ? 19.672 -11.031 -11.883 1 92.31 89 GLY A CA 1
ATOM 688 C C . GLY A 1 89 ? 18.953 -12.312 -11.492 1 92.31 89 GLY A C 1
ATOM 689 O O . GLY A 1 89 ? 18.766 -13.203 -12.328 1 92.31 89 GLY A O 1
ATOM 690 N N . ALA A 1 90 ? 18.609 -12.367 -10.25 1 93.25 90 ALA A N 1
ATOM 691 C CA . ALA A 1 90 ? 17.875 -13.531 -9.773 1 93.25 90 ALA A CA 1
ATOM 692 C C . ALA A 1 90 ? 16.531 -13.656 -10.484 1 93.25 90 ALA A C 1
ATOM 694 O O . ALA A 1 90 ? 16.125 -14.758 -10.875 1 93.25 90 ALA A O 1
ATOM 695 N N . HIS A 1 91 ? 15.867 -12.531 -10.633 1 92.69 91 HIS A N 1
ATOM 696 C CA . HIS A 1 91 ? 14.578 -12.5 -11.312 1 92.69 91 HIS A CA 1
ATOM 697 C C . HIS A 1 91 ? 14.703 -12.945 -12.758 1 92.69 91 HIS A C 1
ATOM 699 O O . HIS A 1 91 ? 13.875 -13.711 -13.258 1 92.69 91 HIS A O 1
ATOM 705 N N . ALA A 1 92 ? 15.727 -12.531 -13.422 1 92.31 92 ALA A N 1
ATOM 706 C CA . ALA A 1 92 ? 15.977 -12.922 -14.812 1 92.31 92 ALA A CA 1
ATOM 707 C C . ALA A 1 92 ? 16.281 -14.414 -14.922 1 92.31 92 ALA A C 1
ATOM 709 O O . ALA A 1 92 ? 15.844 -15.07 -15.867 1 92.31 92 ALA A O 1
ATOM 710 N N . LEU A 1 93 ? 17 -14.875 -13.992 1 92.81 93 LEU A N 1
ATOM 711 C CA . LEU A 1 93 ? 17.344 -16.297 -13.969 1 92.81 93 LEU A CA 1
ATOM 712 C C . LEU A 1 93 ? 16.078 -17.156 -13.836 1 92.81 93 LEU A C 1
ATOM 714 O O . LEU A 1 93 ? 15.953 -18.172 -14.516 1 92.81 93 LEU A O 1
ATOM 718 N N . ILE A 1 94 ? 15.203 -16.75 -13 1 92.88 94 ILE A N 1
ATOM 719 C CA . ILE A 1 94 ? 13.938 -17.469 -12.812 1 92.88 94 ILE A CA 1
ATOM 720 C C . ILE A 1 94 ? 13.117 -17.406 -14.102 1 92.88 94 ILE A C 1
ATOM 722 O O . ILE A 1 94 ? 12.617 -18.438 -14.562 1 92.88 94 ILE A O 1
ATOM 726 N N . ALA A 1 95 ? 13.047 -16.234 -14.672 1 93.31 95 ALA A N 1
ATOM 727 C CA . ALA A 1 95 ? 12.297 -16.062 -15.906 1 93.31 95 ALA A CA 1
ATOM 728 C C . ALA A 1 95 ? 12.867 -16.938 -17.016 1 93.31 95 ALA A C 1
ATOM 730 O O . ALA A 1 95 ? 12.117 -17.594 -17.75 1 93.31 95 ALA A O 1
ATOM 731 N N . LEU A 1 96 ? 14.141 -16.969 -17.094 1 93.06 96 LEU A N 1
ATOM 732 C CA . LEU A 1 96 ? 14.805 -17.75 -18.141 1 93.06 96 LEU A CA 1
ATOM 733 C C . LEU A 1 96 ? 14.586 -19.234 -17.938 1 93.06 96 LEU A C 1
ATOM 735 O O . LEU A 1 96 ? 14.352 -19.969 -18.891 1 93.06 96 LEU A O 1
ATOM 739 N N . TYR A 1 97 ? 14.727 -19.703 -16.719 1 94.12 97 TYR A N 1
ATOM 740 C CA . TYR A 1 97 ? 14.484 -21.109 -16.422 1 94.12 97 TYR A CA 1
ATOM 741 C C . TYR A 1 97 ? 13.07 -21.516 -16.812 1 94.12 97 TYR A C 1
ATOM 743 O O . TYR A 1 97 ? 12.883 -22.516 -17.5 1 94.12 97 TYR A O 1
ATOM 751 N N . LEU A 1 98 ? 12.117 -20.719 -16.391 1 93 98 LEU A N 1
ATOM 752 C CA . LEU A 1 98 ? 10.719 -21.047 -16.625 1 93 98 LEU A CA 1
ATOM 753 C C . LEU A 1 98 ? 10.383 -20.984 -18.109 1 93 98 LEU A C 1
ATOM 755 O O . LEU A 1 98 ? 9.664 -21.844 -18.641 1 93 98 LEU A O 1
ATOM 759 N N . LEU A 1 99 ? 10.914 -19.984 -18.766 1 92.06 99 LEU A N 1
ATOM 760 C CA . LEU A 1 99 ? 10.711 -19.875 -20.219 1 92.06 99 LEU A CA 1
ATOM 761 C C . LEU A 1 99 ? 11.359 -21.047 -20.938 1 92.06 99 LEU A C 1
ATOM 763 O O . LEU A 1 99 ? 10.758 -21.609 -21.859 1 92.06 99 LEU A O 1
ATOM 767 N N . SER A 1 100 ? 12.547 -21.453 -20.531 1 92.56 100 SER A N 1
ATOM 768 C CA . SER A 1 100 ? 13.266 -22.562 -21.156 1 92.56 100 SER A CA 1
ATOM 769 C C . SER A 1 100 ? 12.523 -23.891 -20.969 1 92.56 100 SER A C 1
ATOM 771 O O . SER A 1 100 ? 12.461 -24.703 -21.875 1 92.56 100 SER A O 1
ATOM 773 N N . THR A 1 101 ? 12.07 -24.031 -19.797 1 89.75 101 THR A N 1
ATOM 774 C CA . THR A 1 101 ? 11.336 -25.25 -19.5 1 89.75 101 THR A CA 1
ATOM 775 C C . THR A 1 101 ? 10.086 -25.359 -20.375 1 89.75 101 THR A C 1
ATOM 777 O O . THR A 1 101 ? 9.812 -26.406 -20.969 1 89.75 101 THR A O 1
ATOM 780 N N . LEU A 1 102 ? 9.32 -24.344 -20.438 1 87.88 102 LEU A N 1
ATOM 781 C CA . LEU A 1 102 ? 8.102 -24.328 -21.25 1 87.88 102 LEU A CA 1
ATOM 782 C C . LEU A 1 102 ? 8.43 -24.531 -22.734 1 87.88 102 LEU A C 1
ATOM 784 O O . LEU A 1 102 ? 7.762 -25.297 -23.422 1 87.88 102 LEU A O 1
ATOM 788 N N . THR A 1 103 ? 9.461 -23.859 -23.172 1 88.75 103 THR A N 1
ATOM 789 C CA . THR A 1 103 ? 9.883 -23.969 -24.562 1 88.75 103 THR A CA 1
ATOM 790 C C . THR A 1 103 ? 10.297 -25.406 -24.891 1 88.75 103 THR A C 1
ATOM 792 O O . THR A 1 103 ? 9.875 -25.953 -25.906 1 88.75 103 THR A O 1
ATOM 795 N N . TYR A 1 104 ? 11.062 -25.984 -24.031 1 88.56 104 TYR A N 1
ATOM 796 C CA . TYR A 1 104 ? 11.531 -27.344 -24.25 1 88.56 104 TYR A CA 1
ATOM 797 C C . TYR A 1 104 ? 10.359 -28.328 -24.297 1 88.56 104 TYR A C 1
ATOM 799 O O . TYR A 1 104 ? 10.289 -29.172 -25.172 1 88.56 104 TYR A O 1
ATOM 807 N N . GLN A 1 105 ? 9.484 -28.141 -23.422 1 83.69 105 GLN A N 1
ATOM 808 C CA . GLN A 1 105 ? 8.375 -29.094 -23.312 1 83.69 105 GLN A CA 1
ATOM 809 C C . GLN A 1 105 ? 7.398 -28.938 -24.469 1 83.69 105 GLN A C 1
ATOM 811 O O . GLN A 1 105 ? 6.758 -29.891 -24.875 1 83.69 105 GLN A O 1
ATOM 816 N N . LEU A 1 106 ? 7.25 -27.812 -24.969 1 83.56 106 LEU A N 1
ATOM 817 C CA . LEU A 1 106 ? 6.246 -27.578 -26 1 83.56 106 LEU A CA 1
ATOM 818 C C . LEU A 1 106 ? 6.836 -27.781 -27.391 1 83.56 106 LEU A C 1
ATOM 820 O O . LEU A 1 106 ? 6.152 -28.266 -28.297 1 83.56 106 LEU A O 1
ATOM 824 N N . LEU A 1 107 ? 8.125 -27.516 -27.5 1 84.69 107 LEU A N 1
ATOM 825 C CA . LEU A 1 107 ? 8.703 -27.516 -28.828 1 84.69 107 LEU A CA 1
ATOM 826 C C . LEU A 1 107 ? 9.523 -28.797 -29.062 1 84.69 107 LEU A C 1
ATOM 828 O O . LEU A 1 107 ? 9.609 -29.281 -30.188 1 84.69 107 LEU A O 1
ATOM 832 N N . PHE A 1 108 ? 10.156 -29.328 -28.031 1 83.69 108 PHE A N 1
ATOM 833 C CA . PHE A 1 108 ? 11.117 -30.406 -28.25 1 83.69 108 PHE A CA 1
ATOM 834 C C . PHE A 1 108 ? 10.586 -31.734 -27.734 1 83.69 108 PHE A C 1
ATOM 836 O O . PHE A 1 108 ? 10.594 -32.719 -28.453 1 83.69 108 PHE A O 1
ATOM 843 N N . LYS A 1 109 ? 10.156 -31.734 -26.516 1 79.31 109 LYS A N 1
ATOM 844 C CA . LYS A 1 109 ? 9.609 -32.969 -25.938 1 79.31 109 LYS A CA 1
ATOM 845 C C . LYS A 1 109 ? 8.32 -32.688 -25.172 1 79.31 109 LYS A C 1
ATOM 847 O O . LYS A 1 109 ? 8.352 -32.406 -23.984 1 79.31 109 LYS A O 1
ATOM 852 N N . PRO A 1 110 ? 7.371 -32.75 -26 1 68.75 110 PRO A N 1
ATOM 853 C CA . PRO A 1 110 ? 6.098 -32.5 -25.328 1 68.75 110 PRO A CA 1
ATOM 854 C C . PRO A 1 110 ? 5.836 -33.438 -24.156 1 68.75 110 PRO A C 1
ATOM 856 O O . PRO A 1 110 ? 6.027 -34.656 -24.281 1 68.75 110 PRO A O 1
ATOM 859 N N . ASN A 1 111 ? 5.617 -32.844 -23.062 1 67.06 111 ASN A N 1
ATOM 860 C CA . ASN A 1 111 ? 5.309 -33.594 -21.844 1 67.06 111 ASN A CA 1
ATOM 861 C C . ASN A 1 111 ? 3.975 -34.344 -21.969 1 67.06 111 ASN A C 1
ATOM 863 O O . ASN A 1 111 ? 2.941 -33.719 -22.234 1 67.06 111 ASN A O 1
ATOM 867 N N . PRO A 1 112 ? 4.09 -35.562 -22.031 1 65.31 112 PRO A N 1
ATOM 868 C CA . PRO A 1 112 ? 2.844 -36.312 -22.203 1 65.31 112 PRO A CA 1
ATOM 869 C C . PRO A 1 112 ? 1.786 -35.969 -21.172 1 65.31 112 PRO A C 1
ATOM 871 O O . PRO A 1 112 ? 0.596 -36.188 -21.391 1 65.31 112 PRO A O 1
ATOM 874 N N . LEU A 1 113 ? 2.311 -35.312 -20.172 1 63.06 113 LEU A N 1
ATOM 875 C CA . LEU A 1 113 ? 1.427 -35.062 -19.047 1 63.06 113 LEU A CA 1
ATOM 876 C C . LEU A 1 113 ? 0.859 -33.625 -19.094 1 63.06 113 LEU A C 1
ATOM 878 O O . LEU A 1 113 ? 0.158 -33.219 -18.188 1 63.06 113 LEU A O 1
ATOM 882 N N . GLY A 1 114 ? 1.063 -32.969 -20.203 1 76.88 114 GLY A N 1
ATOM 883 C CA . GLY A 1 114 ? 0.643 -31.578 -20.312 1 76.88 114 GLY A CA 1
ATOM 884 C C . GLY A 1 114 ? 1.788 -30.594 -20.172 1 76.88 114 GLY A C 1
ATOM 885 O O . GLY A 1 114 ? 2.562 -30.406 -21.109 1 76.88 114 GLY A O 1
ATOM 886 N N . LEU A 1 115 ? 1.877 -30.109 -18.938 1 82.69 115 LEU A N 1
ATOM 887 C CA . LEU A 1 115 ? 2.984 -29.188 -18.703 1 82.69 115 LEU A CA 1
ATOM 888 C C . LEU A 1 115 ? 3.842 -29.656 -17.531 1 82.69 115 LEU A C 1
ATOM 890 O O . LEU A 1 115 ? 3.357 -30.359 -16.641 1 82.69 115 LEU A O 1
ATOM 894 N N . SER A 1 116 ? 5.09 -29.266 -17.641 1 82.56 116 SER A N 1
ATOM 895 C CA . SER A 1 116 ? 6.027 -29.531 -16.547 1 82.56 116 SER A CA 1
ATOM 896 C C . SER A 1 116 ? 5.559 -28.906 -15.25 1 82.56 116 SER A C 1
ATOM 898 O O . SER A 1 116 ? 4.91 -27.859 -15.258 1 82.56 116 SER A O 1
ATOM 900 N N . PRO A 1 117 ? 5.91 -29.531 -14.07 1 88.12 117 PRO A N 1
ATOM 901 C CA . PRO A 1 117 ? 5.582 -28.953 -12.766 1 88.12 117 PRO A CA 1
ATOM 902 C C . PRO A 1 117 ? 6.23 -27.594 -12.539 1 88.12 117 PRO A C 1
ATOM 904 O O . PRO A 1 117 ? 5.805 -26.844 -11.656 1 88.12 117 PRO A O 1
ATOM 907 N N . ALA A 1 118 ? 7.164 -27.281 -13.391 1 88.62 118 ALA A N 1
ATOM 908 C CA . ALA A 1 118 ? 7.785 -25.969 -13.305 1 88.62 118 ALA A CA 1
ATOM 909 C C . ALA A 1 118 ? 6.77 -24.859 -13.578 1 88.62 118 ALA A C 1
ATOM 911 O O . ALA A 1 118 ? 6.969 -23.703 -13.18 1 88.62 118 ALA A O 1
ATOM 912 N N . ALA A 1 119 ? 5.688 -25.234 -14.234 1 90.19 119 ALA A N 1
ATOM 913 C CA . ALA A 1 119 ? 4.648 -24.266 -14.594 1 90.19 119 ALA A CA 1
ATOM 914 C C . ALA A 1 119 ? 3.986 -23.672 -13.352 1 90.19 119 ALA A C 1
ATOM 916 O O . ALA A 1 119 ? 3.422 -22.578 -13.398 1 90.19 119 ALA A O 1
ATOM 917 N N . TYR A 1 120 ? 4.094 -24.406 -12.219 1 93.12 120 TYR A N 1
ATOM 918 C CA . TYR A 1 120 ? 3.504 -23.922 -10.977 1 93.12 120 TYR A CA 1
ATOM 919 C C . TYR A 1 120 ? 4.203 -22.672 -10.477 1 93.12 120 TYR A C 1
ATOM 921 O O . TYR A 1 120 ? 3.678 -21.953 -9.625 1 93.12 120 TYR A O 1
ATOM 929 N N . TRP A 1 121 ? 5.359 -22.359 -11.023 1 94.19 121 TRP A N 1
ATOM 930 C CA . TRP A 1 121 ? 6.195 -21.297 -10.492 1 94.19 121 TRP A CA 1
ATOM 931 C C . TRP A 1 121 ? 6 -20 -11.289 1 94.19 121 TRP A C 1
ATOM 933 O O . TRP A 1 121 ? 6.484 -18.938 -10.898 1 94.19 121 TRP A O 1
ATOM 943 N N . VAL A 1 122 ? 5.281 -20.062 -12.359 1 93.44 122 VAL A N 1
ATOM 944 C CA . VAL A 1 122 ? 5.18 -18.922 -13.266 1 93.44 122 VAL A CA 1
ATOM 945 C C . VAL A 1 122 ? 4.547 -17.734 -12.539 1 93.44 122 VAL A C 1
ATOM 947 O O . VAL A 1 122 ? 5.027 -16.594 -12.656 1 93.44 122 VAL A O 1
ATOM 950 N N . PRO A 1 123 ? 3.57 -17.984 -11.719 1 93.81 123 PRO A N 1
ATOM 951 C CA . PRO A 1 123 ? 3 -16.844 -11 1 93.81 123 PRO A CA 1
ATOM 952 C C . PRO A 1 123 ? 4.008 -16.172 -10.07 1 93.81 123 PRO A C 1
ATOM 954 O O . PRO A 1 123 ? 3.857 -14.992 -9.75 1 93.81 123 PRO A O 1
ATOM 957 N N . PHE A 1 124 ? 4.945 -16.938 -9.672 1 93.81 124 PHE A N 1
ATOM 958 C CA . PHE A 1 124 ? 5.969 -16.359 -8.805 1 93.81 124 PHE A CA 1
ATOM 959 C C . PHE A 1 124 ? 6.68 -15.203 -9.492 1 93.81 124 PHE A C 1
ATOM 961 O O . PHE A 1 124 ? 7.023 -14.211 -8.859 1 93.81 124 PHE A O 1
ATOM 968 N N . PHE A 1 125 ? 6.895 -15.383 -10.766 1 92.81 125 PHE A N 1
ATOM 969 C CA . PHE A 1 125 ? 7.539 -14.328 -11.539 1 92.81 125 PHE A CA 1
ATOM 970 C C . PHE A 1 125 ? 6.723 -13.039 -11.484 1 92.81 125 PHE A C 1
ATOM 972 O O . PHE A 1 125 ? 7.273 -11.961 -11.273 1 92.81 125 PHE A O 1
ATOM 979 N N . TYR A 1 126 ? 5.469 -13.156 -11.609 1 93.12 126 TYR A N 1
ATOM 980 C CA . TYR A 1 126 ? 4.594 -11.984 -11.641 1 93.12 126 TYR A CA 1
ATOM 981 C C . TYR A 1 126 ? 4.613 -11.258 -10.305 1 93.12 126 TYR A C 1
ATOM 983 O O . TYR A 1 126 ? 4.906 -10.062 -10.242 1 93.12 126 TYR A O 1
ATOM 991 N N . PHE A 1 127 ? 4.422 -11.938 -9.281 1 91.44 127 PHE A N 1
ATOM 992 C CA . PHE A 1 127 ? 4.184 -11.305 -7.992 1 91.44 127 PHE A CA 1
ATOM 993 C C . PHE A 1 127 ? 5.496 -10.883 -7.344 1 91.44 127 PHE A C 1
ATOM 995 O O . PHE A 1 127 ? 5.539 -9.898 -6.602 1 91.44 127 PHE A O 1
ATOM 1002 N N . SER A 1 128 ? 6.543 -11.609 -7.668 1 90.62 128 SER A N 1
ATOM 1003 C CA . SER A 1 128 ? 7.844 -11.133 -7.207 1 90.62 128 SER A CA 1
ATOM 1004 C C . SER A 1 128 ? 8.25 -9.844 -7.922 1 90.62 128 SER A C 1
ATOM 1006 O O . SER A 1 128 ? 8.914 -8.992 -7.336 1 90.62 128 SER A O 1
ATOM 1008 N N . SER A 1 129 ? 7.852 -9.672 -9.227 1 89.81 129 SER A N 1
ATOM 1009 C CA . SER A 1 129 ? 8.102 -8.422 -9.938 1 89.81 129 SER A CA 1
ATOM 1010 C C . SER A 1 129 ? 7.461 -7.242 -9.219 1 89.81 129 SER A C 1
ATOM 1012 O O . SER A 1 129 ? 8.062 -6.172 -9.109 1 89.81 129 SER A O 1
ATOM 1014 N N . TYR A 1 130 ? 6.328 -7.484 -8.656 1 87.5 130 TYR A N 1
ATOM 1015 C CA . TYR A 1 130 ? 5.613 -6.453 -7.914 1 87.5 130 TYR A CA 1
ATOM 1016 C C . TYR A 1 130 ? 6.379 -6.055 -6.66 1 87.5 130 TYR A C 1
ATOM 1018 O O . TYR A 1 130 ? 6.402 -4.879 -6.285 1 87.5 130 TYR A O 1
ATOM 1026 N N . LEU A 1 131 ? 6.926 -6.949 -6.082 1 84.81 131 LEU A N 1
ATOM 1027 C CA . LEU A 1 131 ? 7.59 -6.711 -4.805 1 84.81 131 LEU A CA 1
ATOM 1028 C C . LEU A 1 131 ? 8.938 -6.031 -5.008 1 84.81 131 LEU A C 1
ATOM 1030 O O . LEU A 1 131 ? 9.344 -5.188 -4.207 1 84.81 131 LEU A O 1
ATOM 1034 N N . PHE A 1 132 ? 9.609 -6.352 -6.102 1 86.69 132 PHE A N 1
ATOM 1035 C CA . PHE A 1 132 ? 11.016 -5.973 -6.156 1 86.69 132 PHE A CA 1
ATOM 1036 C C . PHE A 1 132 ? 11.242 -4.859 -7.172 1 86.69 132 PHE A C 1
ATOM 1038 O O . PHE A 1 132 ? 12.305 -4.242 -7.203 1 86.69 132 PHE A O 1
ATOM 1045 N N . PHE A 1 133 ? 10.258 -4.59 -8.008 1 84.5 133 PHE A N 1
ATOM 1046 C CA . PHE A 1 133 ? 10.414 -3.553 -9.023 1 84.5 133 PHE A CA 1
ATOM 1047 C C . PHE A 1 133 ? 9.336 -2.482 -8.875 1 84.5 133 PHE A C 1
ATOM 1049 O O . PHE A 1 133 ? 8.32 -2.707 -8.211 1 84.5 133 PHE A O 1
ATOM 1056 N N . PRO A 1 134 ? 9.625 -1.315 -9.383 1 79.44 134 PRO A N 1
ATOM 1057 C CA . PRO A 1 134 ? 8.57 -0.297 -9.383 1 79.44 134 PRO A CA 1
ATOM 1058 C C . PRO A 1 134 ? 7.305 -0.757 -10.102 1 79.44 134 PRO A C 1
ATOM 1060 O O . PRO A 1 134 ? 7.379 -1.569 -11.023 1 79.44 134 PRO A O 1
ATOM 1063 N N . ALA A 1 135 ? 6.18 -0.307 -9.641 1 77.62 135 ALA A N 1
ATOM 1064 C CA . ALA A 1 135 ? 4.852 -0.774 -10.031 1 77.62 135 ALA A CA 1
ATOM 1065 C C . ALA A 1 135 ? 4.711 -0.81 -11.555 1 77.62 135 ALA A C 1
ATOM 1067 O O . ALA A 1 135 ? 4.301 -1.825 -12.125 1 77.62 135 ALA A O 1
ATOM 1068 N N . LYS A 1 136 ? 5.023 0.211 -12.258 1 78.94 136 LYS A N 1
ATOM 1069 C CA . LYS A 1 136 ? 4.859 0.271 -13.703 1 78.94 136 LYS A CA 1
ATOM 1070 C C . LYS A 1 136 ? 5.777 -0.726 -14.406 1 78.94 136 LYS A C 1
ATOM 1072 O O . LYS A 1 136 ? 5.375 -1.378 -15.367 1 78.94 136 LYS A O 1
ATOM 1077 N N . ARG A 1 137 ? 6.977 -0.903 -13.953 1 85.69 137 ARG A N 1
ATOM 1078 C CA . ARG A 1 137 ? 7.922 -1.864 -14.516 1 85.69 137 ARG A CA 1
ATOM 1079 C C . ARG A 1 137 ? 7.465 -3.295 -14.25 1 85.69 137 ARG A C 1
ATOM 1081 O O . ARG A 1 137 ? 7.609 -4.168 -15.109 1 85.69 137 ARG A O 1
ATOM 1088 N N . ALA A 1 138 ? 6.984 -3.49 -13.023 1 87.75 138 ALA A N 1
ATOM 1089 C CA . ALA A 1 138 ? 6.48 -4.816 -12.664 1 87.75 138 ALA A CA 1
ATOM 1090 C C . ALA A 1 138 ? 5.363 -5.25 -13.617 1 87.75 138 ALA A C 1
ATOM 1092 O O . ALA A 1 138 ? 5.371 -6.375 -14.117 1 87.75 138 ALA A O 1
ATOM 1093 N N . ALA A 1 139 ? 4.422 -4.371 -13.922 1 87.44 139 ALA A N 1
ATOM 1094 C CA . ALA A 1 139 ? 3.307 -4.668 -14.82 1 87.44 139 ALA A CA 1
ATOM 1095 C C . ALA A 1 139 ? 3.801 -4.938 -16.234 1 87.44 139 ALA A C 1
ATOM 1097 O O . ALA A 1 139 ? 3.336 -5.867 -16.906 1 87.44 139 ALA A O 1
ATOM 1098 N N . ARG A 1 140 ? 4.734 -4.164 -16.656 1 90.19 140 ARG A N 1
ATOM 1099 C CA . ARG A 1 140 ? 5.289 -4.332 -18 1 90.19 140 ARG A CA 1
ATOM 1100 C C . ARG A 1 140 ? 6.02 -5.664 -18.125 1 90.19 140 ARG A C 1
ATOM 1102 O O . ARG A 1 140 ? 5.863 -6.371 -19.125 1 90.19 140 ARG A O 1
ATOM 1109 N N . LEU A 1 141 ? 6.797 -6.008 -17.141 1 90.31 141 LEU A N 1
ATOM 1110 C CA . LEU A 1 141 ? 7.531 -7.266 -17.141 1 90.31 141 LEU A CA 1
ATOM 1111 C C . LEU A 1 141 ? 6.578 -8.453 -17.172 1 90.31 141 LEU A C 1
ATOM 1113 O O . LEU A 1 141 ? 6.797 -9.422 -17.906 1 90.31 141 LEU A O 1
ATOM 1117 N N . ALA A 1 142 ? 5.539 -8.344 -16.359 1 90.19 142 ALA A N 1
ATOM 1118 C CA . ALA A 1 142 ? 4.555 -9.422 -16.297 1 90.19 142 ALA A CA 1
ATOM 1119 C C . ALA A 1 142 ? 3.852 -9.602 -17.641 1 90.19 142 ALA A C 1
ATOM 1121 O O . ALA A 1 142 ? 3.703 -10.734 -18.125 1 90.19 142 ALA A O 1
ATOM 1122 N N . LEU A 1 143 ? 3.457 -8.5 -18.219 1 89.88 143 LEU A N 1
ATOM 1123 C CA . LEU A 1 143 ? 2.775 -8.547 -19.5 1 89.88 143 LEU A CA 1
ATOM 1124 C C . LEU A 1 143 ? 3.703 -9.094 -20.594 1 89.88 143 LEU A C 1
ATOM 1126 O O . LEU A 1 143 ? 3.295 -9.93 -21.391 1 89.88 143 LEU A O 1
ATOM 1130 N N . LEU A 1 144 ? 4.91 -8.617 -20.578 1 90.62 144 LEU A N 1
ATOM 1131 C CA . LEU A 1 144 ? 5.891 -9.078 -21.547 1 90.62 144 LEU A CA 1
ATOM 1132 C C . LEU A 1 144 ? 6.16 -10.57 -21.391 1 90.62 144 LEU A C 1
ATOM 1134 O O . LEU A 1 144 ? 6.293 -11.289 -22.375 1 90.62 144 LEU A O 1
ATOM 1138 N N . TYR A 1 145 ? 6.254 -10.969 -20.172 1 91.81 145 TYR A N 1
ATOM 1139 C CA . TYR A 1 145 ? 6.496 -12.375 -19.906 1 91.81 145 TYR A CA 1
ATOM 1140 C C . TYR A 1 145 ? 5.344 -13.234 -20.438 1 91.81 145 TYR A C 1
ATOM 1142 O O . TYR A 1 145 ? 5.57 -14.242 -21.109 1 91.81 145 TYR A O 1
ATOM 1150 N N . LEU A 1 146 ? 4.109 -12.844 -20.172 1 90.81 146 LEU A N 1
ATOM 1151 C CA . LEU A 1 146 ? 2.939 -13.57 -20.656 1 90.81 146 LEU A CA 1
ATOM 1152 C C . LEU A 1 146 ? 2.908 -13.586 -22.188 1 90.81 146 LEU A C 1
ATOM 1154 O O . LEU A 1 146 ? 2.623 -14.617 -22.797 1 90.81 146 LEU A O 1
ATOM 1158 N N . LEU A 1 147 ? 3.238 -12.477 -22.797 1 91.44 14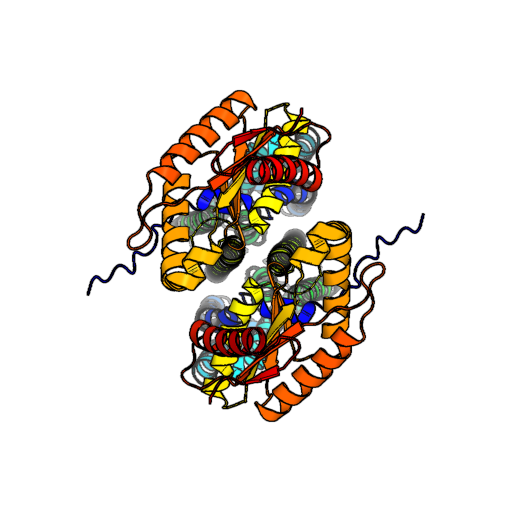7 LEU A N 1
ATOM 1159 C CA . LEU A 1 147 ? 3.203 -12.336 -24.25 1 91.44 147 LEU A CA 1
ATOM 1160 C C . LEU A 1 147 ? 4.273 -13.203 -24.891 1 91.44 147 LEU A C 1
ATOM 1162 O O . LEU A 1 147 ? 4.141 -13.602 -26.062 1 91.44 147 LEU A O 1
ATOM 1166 N N . THR A 1 148 ? 5.363 -13.469 -24.172 1 90.38 148 THR A N 1
ATOM 1167 C CA . THR A 1 148 ? 6.414 -14.336 -24.703 1 90.38 148 THR A CA 1
ATOM 1168 C C . THR A 1 148 ? 6 -15.805 -24.609 1 90.38 148 THR A C 1
ATOM 1170 O O . THR A 1 148 ? 6.379 -16.609 -25.453 1 90.38 148 THR A O 1
ATOM 1173 N N . LEU A 1 149 ? 5.215 -16.125 -23.641 1 89.94 149 LEU A N 1
ATOM 1174 C CA . LEU A 1 149 ? 4.793 -17.516 -23.438 1 89.94 149 LEU A CA 1
ATOM 1175 C C . LEU A 1 149 ? 3.781 -17.938 -24.5 1 89.94 149 LEU A C 1
ATOM 1177 O O . LEU A 1 149 ? 3.781 -19.078 -24.938 1 89.94 149 LEU A O 1
ATOM 1181 N N . PHE A 1 150 ? 3.045 -17 -24.984 1 87 150 PHE A N 1
ATOM 1182 C CA . PHE A 1 150 ? 1.967 -17.312 -25.906 1 87 150 PHE A CA 1
ATOM 1183 C C . PHE A 1 150 ? 2.527 -17.766 -27.25 1 87 150 PHE A C 1
ATOM 1185 O O . PHE A 1 150 ? 2.119 -18.812 -27.781 1 87 150 PHE A O 1
ATOM 1192 N N . PRO A 1 151 ? 3.48 -17.078 -27.828 1 86.62 151 PRO A N 1
ATOM 1193 C CA . PRO A 1 151 ? 4.047 -17.547 -29.094 1 86.62 151 PRO A CA 1
ATOM 1194 C C . PRO A 1 151 ? 4.75 -18.891 -28.969 1 86.62 151 PRO A C 1
ATOM 1196 O O . PRO A 1 151 ? 4.719 -19.703 -29.906 1 86.62 151 PRO A O 1
ATOM 1199 N N . VAL A 1 152 ? 5.367 -19.141 -27.891 1 86.5 152 VAL A N 1
ATOM 1200 C CA . VAL A 1 152 ? 6.023 -20.422 -27.672 1 86.5 152 VAL A CA 1
ATOM 1201 C C . VAL A 1 152 ? 4.988 -21.547 -27.688 1 86.5 152 VAL A C 1
ATOM 1203 O O . VAL A 1 152 ? 5.207 -22.594 -28.281 1 86.5 152 VAL A O 1
ATOM 1206 N N . ALA A 1 153 ? 3.875 -21.266 -27.031 1 84.88 153 ALA A N 1
ATOM 1207 C CA . ALA A 1 153 ? 2.799 -22.25 -27 1 84.88 153 ALA A CA 1
ATOM 1208 C C . ALA A 1 153 ? 2.197 -22.453 -28.391 1 84.88 153 ALA A C 1
ATOM 1210 O O . ALA A 1 153 ? 1.914 -23.594 -28.781 1 84.88 153 ALA A O 1
ATOM 1211 N N . LEU A 1 154 ? 2.059 -21.438 -29.094 1 83.56 154 LEU A N 1
ATOM 1212 C CA . LEU A 1 154 ? 1.501 -21.5 -30.453 1 83.56 154 LEU A CA 1
ATOM 1213 C C . LEU A 1 154 ? 2.426 -22.281 -31.375 1 83.56 154 LEU A C 1
ATOM 1215 O O . LEU A 1 154 ? 1.967 -23.109 -32.188 1 83.56 154 LEU A O 1
ATOM 1219 N N . LEU A 1 155 ? 3.693 -22.031 -31.312 1 84.62 155 LEU A N 1
ATOM 1220 C CA . LEU A 1 155 ? 4.676 -22.75 -32.125 1 84.62 155 LEU A CA 1
ATOM 1221 C C . LEU A 1 155 ? 4.688 -24.234 -31.781 1 84.62 155 LEU A C 1
ATOM 1223 O O . LEU A 1 155 ? 4.84 -25.078 -32.688 1 84.62 155 LEU A O 1
ATOM 1227 N N . GLY A 1 156 ? 4.578 -24.453 -30.484 1 82.31 156 GLY A N 1
ATOM 1228 C CA . GLY A 1 156 ? 4.492 -25.844 -30.078 1 82.31 156 GLY A CA 1
ATOM 1229 C C . GLY A 1 156 ? 3.297 -26.562 -30.656 1 82.31 156 GLY A C 1
ATOM 1230 O O . GLY A 1 156 ? 3.414 -27.703 -31.109 1 82.31 156 GLY A O 1
ATOM 1231 N N . LEU A 1 157 ? 2.162 -25.938 -30.719 1 78.25 157 LEU A N 1
ATOM 1232 C CA . LEU A 1 157 ? 0.93 -26.484 -31.281 1 78.25 157 LEU A CA 1
ATOM 1233 C C . LEU A 1 157 ? 1.087 -26.797 -32.75 1 78.25 157 LEU A C 1
ATOM 1235 O O . LEU A 1 157 ? 0.52 -27.766 -33.25 1 78.25 157 LEU A O 1
ATOM 1239 N N . MET A 1 158 ? 1.848 -26.031 -33.344 1 80.94 158 MET A N 1
ATOM 1240 C CA . MET A 1 158 ? 2.039 -26.203 -34.781 1 80.94 158 MET A CA 1
ATOM 1241 C C . MET A 1 158 ? 3.01 -27.344 -35.062 1 80.94 158 MET A C 1
ATOM 1243 O O . MET A 1 158 ? 2.91 -28 -36.125 1 80.94 158 MET A O 1
ATOM 1247 N N . ARG A 1 159 ? 3.904 -27.594 -34.25 1 81.88 159 ARG A N 1
ATOM 1248 C CA . ARG A 1 159 ? 4.977 -28.562 -34.5 1 81.88 159 ARG A CA 1
ATOM 1249 C C . ARG A 1 159 ? 4.543 -29.969 -34.094 1 81.88 159 ARG A C 1
ATOM 1251 O O . ARG A 1 159 ? 4.977 -30.953 -34.688 1 81.88 159 ARG A O 1
ATOM 1258 N N . ASN A 1 160 ? 3.754 -29.953 -32.969 1 77.06 160 ASN A N 1
ATOM 1259 C CA . ASN A 1 160 ? 3.408 -31.266 -32.438 1 77.06 160 ASN A CA 1
ATOM 1260 C C . ASN A 1 160 ? 1.896 -31.438 -32.312 1 77.06 160 ASN A C 1
ATOM 1262 O O . ASN A 1 160 ? 1.164 -30.469 -32.125 1 77.06 160 ASN A O 1
ATOM 1266 N N . PRO A 1 161 ? 1.495 -32.594 -32.594 1 77 161 PRO A N 1
ATOM 1267 C CA . PRO A 1 161 ? 0.068 -32.844 -32.375 1 77 161 PRO A CA 1
ATOM 1268 C C . PRO A 1 161 ? -0.309 -32.844 -30.906 1 77 161 PRO A C 1
ATOM 1270 O O . PRO A 1 161 ? 0.181 -33.688 -30.156 1 77 161 PRO A O 1
ATOM 1273 N N . PHE A 1 162 ? -1.066 -31.969 -30.5 1 76.69 162 PHE A N 1
ATOM 1274 C CA . PHE A 1 162 ? -1.463 -31.875 -29.109 1 76.69 162 PHE A CA 1
ATOM 1275 C C . PHE A 1 162 ? -2.65 -32.781 -28.828 1 76.69 162 PHE A C 1
ATOM 1277 O O . PHE A 1 162 ? -3.568 -32.906 -29.641 1 76.69 162 PHE A O 1
ATOM 1284 N N . GLN A 1 163 ? -2.436 -33.531 -27.812 1 79.88 163 GLN A N 1
ATOM 1285 C CA . GLN A 1 163 ? -3.523 -34.344 -27.297 1 79.88 163 GLN A CA 1
ATOM 1286 C C . GLN A 1 163 ? -4.492 -33.5 -26.469 1 79.88 163 GLN A C 1
ATOM 1288 O O . GLN A 1 163 ? -4.18 -32.375 -26.094 1 79.88 163 GLN A O 1
ATOM 1293 N N . PRO A 1 164 ? -5.648 -34 -26.297 1 79.5 164 PRO A N 1
ATOM 1294 C CA . PRO A 1 164 ? -6.645 -33.25 -25.516 1 79.5 164 PRO A CA 1
ATOM 1295 C C . PRO A 1 164 ? -6.117 -32.812 -24.156 1 79.5 164 PRO A C 1
ATOM 1297 O O . PRO A 1 164 ? -6.473 -31.734 -23.672 1 79.5 164 PRO A O 1
ATOM 1300 N N . VAL A 1 165 ? -5.227 -33.562 -23.578 1 78.44 165 VAL A N 1
ATOM 1301 C CA . VAL A 1 165 ? -4.68 -33.219 -22.266 1 78.44 165 VAL A CA 1
ATOM 1302 C C . VAL A 1 165 ? -3.836 -31.969 -22.359 1 78.44 165 VAL A C 1
ATOM 1304 O O . VAL A 1 165 ? -3.834 -31.141 -21.438 1 78.44 165 VAL A O 1
ATOM 1307 N N . HIS A 1 166 ? -3.197 -31.812 -23.531 1 82 166 HIS A N 1
ATOM 1308 C CA . HIS A 1 166 ? -2.365 -30.641 -23.734 1 82 166 HIS A CA 1
ATOM 1309 C C . HIS A 1 166 ? -3.221 -29.391 -23.875 1 82 166 HIS A C 1
ATOM 1311 O O . HIS A 1 166 ? -2.885 -28.328 -23.328 1 82 166 HIS A O 1
ATOM 1317 N N . TRP A 1 167 ? -4.293 -29.578 -24.5 1 83.25 167 TRP A N 1
ATOM 1318 C CA . TRP A 1 167 ? -5.195 -28.453 -24.703 1 83.25 167 TRP A CA 1
ATOM 1319 C C . TRP A 1 167 ? -5.777 -27.969 -23.375 1 83.25 167 TRP A C 1
ATOM 1321 O O . TRP A 1 167 ? -5.852 -26.766 -23.125 1 83.25 167 TRP A O 1
ATOM 1331 N N . ASN A 1 168 ? -6.148 -28.875 -22.609 1 85.25 168 ASN A N 1
ATOM 1332 C CA . ASN A 1 168 ? -6.68 -28.531 -21.297 1 85.25 168 ASN A CA 1
ATOM 1333 C C . ASN A 1 168 ? -5.641 -27.828 -20.438 1 85.25 168 ASN A C 1
ATOM 1335 O O . ASN A 1 168 ? -5.922 -26.781 -19.844 1 85.25 168 ASN A O 1
ATOM 1339 N N . ALA A 1 169 ? -4.457 -28.391 -20.406 1 87.31 169 ALA A N 1
ATOM 1340 C CA . ALA A 1 169 ? -3.383 -27.828 -19.594 1 87.31 169 ALA A CA 1
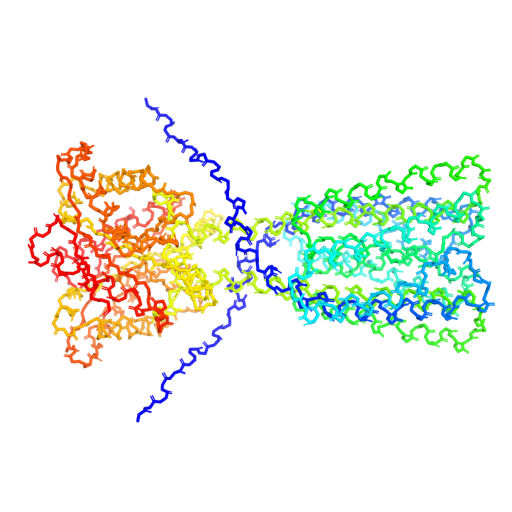ATOM 1341 C C . ALA A 1 169 ? -3.033 -26.422 -20.047 1 87.31 169 ALA A C 1
ATOM 1343 O O . ALA A 1 169 ? -2.883 -25.516 -19.219 1 87.31 169 ALA A O 1
ATOM 1344 N N . LEU A 1 170 ? -3 -26.234 -21.375 1 88.38 170 LEU A N 1
ATOM 1345 C CA . LEU A 1 170 ? -2.615 -24.938 -21.922 1 88.38 170 LEU A CA 1
ATOM 1346 C C . LEU A 1 170 ? -3.705 -23.891 -21.688 1 88.38 170 LEU A C 1
ATOM 1348 O O . LEU A 1 170 ? -3.41 -22.75 -21.344 1 88.38 170 LEU A O 1
ATOM 1352 N N . THR A 1 171 ? -4.914 -24.297 -21.859 1 88.31 171 THR A N 1
ATOM 1353 C CA . THR A 1 171 ? -6.031 -23.375 -21.625 1 88.31 171 THR A CA 1
ATOM 1354 C C . THR A 1 171 ? -6.066 -22.922 -20.172 1 88.31 171 THR A C 1
ATOM 1356 O O . THR A 1 171 ? -6.199 -21.734 -19.906 1 88.31 171 THR A O 1
ATOM 1359 N N . GLN A 1 172 ? -5.883 -23.828 -19.281 1 88.75 172 GLN A N 1
ATOM 1360 C CA . GLN A 1 172 ? -5.926 -23.484 -17.859 1 88.75 172 GLN A CA 1
ATOM 1361 C C . GLN A 1 172 ? -4.695 -22.688 -17.438 1 88.75 172 GLN A C 1
ATOM 1363 O O . GLN A 1 172 ? -4.793 -21.766 -16.641 1 88.75 172 GLN A O 1
ATOM 1368 N N . PHE A 1 173 ? -3.572 -23.125 -17.969 1 91.94 173 PHE A N 1
ATOM 1369 C CA . PHE A 1 173 ? -2.332 -22.406 -17.656 1 91.94 173 PHE A CA 1
ATOM 1370 C C . PHE A 1 173 ? -2.416 -20.953 -18.109 1 91.94 173 PHE A C 1
ATOM 1372 O O . PHE A 1 173 ? -2.166 -20.047 -17.312 1 91.94 173 PHE A O 1
ATOM 1379 N N . PHE A 1 174 ? -2.814 -20.734 -19.328 1 91.75 174 PHE A N 1
ATOM 1380 C CA . PHE A 1 174 ? -2.863 -19.375 -19.859 1 91.75 174 PHE A CA 1
ATOM 1381 C C . PHE A 1 174 ? -4.027 -18.594 -19.25 1 91.75 174 PHE A C 1
ATOM 1383 O O . PHE A 1 174 ? -3.926 -17.391 -19.031 1 91.75 174 PHE A O 1
ATOM 1390 N N . GLY A 1 175 ? -5.125 -19.312 -19 1 91.62 175 GLY A N 1
ATOM 1391 C CA . GLY A 1 175 ? -6.215 -18.672 -18.297 1 91.62 175 GLY A CA 1
ATOM 1392 C C . GLY A 1 175 ? -5.82 -18.172 -16.906 1 91.62 175 GLY A C 1
ATOM 1393 O O . GLY A 1 175 ? -6.105 -17.031 -16.547 1 91.62 175 GLY A O 1
ATOM 1394 N N . ALA A 1 176 ? -5.16 -19.016 -16.156 1 93.31 176 ALA A N 1
ATOM 1395 C CA . ALA A 1 176 ? -4.695 -18.656 -14.828 1 93.31 176 ALA A CA 1
ATOM 1396 C C . ALA A 1 176 ? -3.709 -17.484 -14.891 1 93.31 176 ALA A C 1
ATOM 1398 O O . ALA A 1 176 ? -3.801 -16.547 -14.102 1 93.31 176 ALA A O 1
ATOM 1399 N N . ASN A 1 177 ? -2.779 -17.594 -15.82 1 93.88 177 ASN A N 1
ATOM 1400 C CA . ASN A 1 177 ? -1.763 -16.547 -15.914 1 93.88 177 ASN A CA 1
ATOM 1401 C C . ASN A 1 177 ? -2.365 -15.219 -16.344 1 93.88 177 ASN A C 1
ATOM 1403 O O . ASN A 1 177 ? -1.907 -14.156 -15.914 1 93.88 177 ASN A O 1
ATOM 1407 N N . LEU A 1 178 ? -3.361 -15.266 -17.172 1 91.12 178 LEU A N 1
ATOM 1408 C CA . LEU A 1 178 ? -4.094 -14.055 -17.5 1 91.12 178 LEU A CA 1
ATOM 1409 C C . LEU A 1 178 ? -4.738 -13.453 -16.25 1 91.12 178 LEU A C 1
ATOM 1411 O O . LEU A 1 178 ? -4.68 -12.234 -16.047 1 91.12 178 LEU A O 1
ATOM 1415 N N . ALA A 1 179 ? -5.293 -14.281 -15.469 1 91.69 179 ALA A N 1
ATOM 1416 C CA . ALA A 1 179 ? -5.902 -13.836 -14.219 1 91.69 179 ALA A CA 1
ATOM 1417 C C . ALA A 1 179 ? -4.855 -13.25 -13.281 1 91.69 179 ALA A C 1
ATOM 1419 O O . ALA A 1 179 ? -5.113 -12.25 -12.602 1 91.69 179 ALA A O 1
ATOM 1420 N N . TYR A 1 180 ? -3.699 -13.867 -13.281 1 93.5 180 TYR A N 1
ATOM 1421 C CA . TYR A 1 180 ? -2.629 -13.375 -12.422 1 93.5 180 TYR A CA 1
ATOM 1422 C C . TYR A 1 180 ? -2.148 -12 -12.867 1 93.5 180 TYR A C 1
ATOM 1424 O O . TYR A 1 180 ? -1.897 -11.125 -12.039 1 93.5 180 TYR A O 1
ATOM 1432 N N . VAL A 1 181 ? -2.023 -11.844 -14.117 1 90.12 181 VAL A N 1
ATOM 1433 C CA . VAL A 1 181 ? -1.617 -10.547 -14.633 1 90.12 181 VAL A CA 1
ATOM 1434 C C . VAL A 1 181 ? -2.691 -9.508 -14.312 1 90.12 181 VAL A C 1
ATOM 1436 O O . VAL A 1 181 ? -2.377 -8.367 -13.961 1 90.12 181 VAL A O 1
ATOM 1439 N N . GLY A 1 182 ? -3.912 -9.914 -14.438 1 87.75 182 GLY A N 1
ATOM 1440 C CA . GLY A 1 182 ? -5 -9.047 -14.023 1 87.75 182 GLY A CA 1
ATOM 1441 C C . GLY A 1 182 ? -4.934 -8.664 -12.555 1 87.75 182 GLY A C 1
ATOM 1442 O O . GLY A 1 182 ? -5.121 -7.5 -12.195 1 87.75 182 GLY A O 1
ATOM 1443 N N . LEU A 1 183 ? -4.68 -9.633 -11.719 1 90.12 183 LEU A N 1
ATOM 1444 C CA . LEU A 1 183 ? -4.535 -9.383 -10.289 1 90.12 183 LEU A CA 1
ATOM 1445 C C . LEU A 1 183 ? -3.371 -8.438 -10.023 1 90.12 183 LEU A C 1
ATOM 1447 O O . LEU A 1 183 ? -3.482 -7.531 -9.188 1 90.12 183 LEU A O 1
ATOM 1451 N N . LEU A 1 184 ? -2.307 -8.703 -10.703 1 88.88 184 LEU A N 1
ATOM 1452 C CA . LEU A 1 184 ? -1.134 -7.848 -10.555 1 88.88 184 LEU A CA 1
ATOM 1453 C C . LEU A 1 184 ? -1.461 -6.402 -10.922 1 88.88 184 LEU A C 1
ATOM 1455 O O . LEU A 1 184 ? -1.021 -5.469 -10.25 1 88.88 184 LEU A O 1
ATOM 1459 N N . TYR A 1 185 ? -2.123 -6.262 -11.969 1 84.94 185 TYR A N 1
ATOM 1460 C CA . TYR A 1 185 ? -2.527 -4.926 -12.391 1 84.94 185 TYR A CA 1
ATOM 1461 C C . TYR A 1 185 ? -3.346 -4.234 -11.312 1 84.94 185 TYR A C 1
ATOM 1463 O O . TYR A 1 185 ? -3.141 -3.049 -11.031 1 84.94 185 TYR A O 1
ATOM 1471 N N . LEU A 1 186 ? -4.199 -4.949 -10.734 1 84.06 186 LEU A N 1
ATOM 1472 C CA . LEU A 1 186 ? -5.027 -4.395 -9.664 1 84.06 186 LEU A CA 1
ATOM 1473 C C . LEU A 1 186 ? -4.184 -4.043 -8.445 1 84.06 186 LEU A C 1
ATOM 1475 O O . LEU A 1 186 ? -4.41 -3.018 -7.805 1 84.06 186 LEU A O 1
ATOM 1479 N N . LEU A 1 187 ? -3.229 -4.852 -8.172 1 84.94 187 LEU A N 1
ATOM 1480 C CA . LEU A 1 187 ? -2.314 -4.594 -7.059 1 84.94 187 LEU A CA 1
ATOM 1481 C C . LEU A 1 187 ? -1.492 -3.336 -7.312 1 84.94 187 LEU A C 1
ATOM 1483 O O . LEU A 1 187 ? -1.273 -2.539 -6.398 1 84.94 187 LEU A O 1
ATOM 1487 N N . VAL A 1 188 ? -1.05 -3.221 -8.484 1 81.44 188 VAL A N 1
ATOM 1488 C CA . VAL A 1 188 ? -0.265 -2.053 -8.867 1 81.44 188 VAL A CA 1
ATOM 1489 C C . VAL A 1 188 ? -1.104 -0.788 -8.703 1 81.44 188 VAL A C 1
ATOM 1491 O O . VAL A 1 188 ? -0.627 0.215 -8.164 1 81.44 188 VAL A O 1
ATOM 1494 N N . ARG A 1 189 ? -2.252 -0.801 -9.094 1 76.44 189 ARG A N 1
ATOM 1495 C CA . ARG A 1 189 ? -3.156 0.337 -8.961 1 76.44 189 ARG A CA 1
ATOM 1496 C C . ARG A 1 189 ? -3.396 0.679 -7.492 1 76.44 189 ARG A C 1
ATOM 1498 O O . ARG A 1 189 ? -3.459 1.854 -7.125 1 76.44 189 ARG A O 1
ATOM 1505 N N . LEU A 1 190 ? -3.508 -0.355 -6.73 1 75.88 190 LEU A N 1
ATOM 1506 C CA . LEU A 1 190 ? -3.68 -0.171 -5.293 1 75.88 190 LEU A CA 1
ATOM 1507 C C . LEU A 1 190 ? -2.469 0.529 -4.688 1 75.88 190 LEU A C 1
ATOM 1509 O O . LEU A 1 190 ? -2.617 1.438 -3.867 1 75.88 190 LEU A O 1
ATOM 1513 N N . LYS A 1 191 ? -1.376 0.034 -5.023 1 75.44 191 LYS A N 1
ATOM 1514 C CA . LYS A 1 191 ? -0.131 0.624 -4.539 1 75.44 191 LYS A CA 1
ATOM 1515 C C . LYS A 1 191 ? -0.034 2.098 -4.926 1 75.44 191 LYS A C 1
ATOM 1517 O O . LYS A 1 191 ? 0.362 2.934 -4.109 1 75.44 191 LYS A O 1
ATOM 1522 N N . GLU A 1 192 ? -0.33 2.363 -6.121 1 69.44 192 GLU A N 1
ATOM 1523 C CA . GLU A 1 192 ? -0.311 3.742 -6.602 1 69.44 192 GLU A CA 1
ATOM 1524 C C . GLU A 1 192 ? -1.294 4.609 -5.82 1 69.44 192 GLU A C 1
ATOM 1526 O O . GLU A 1 192 ? -0.997 5.766 -5.504 1 69.44 192 GLU A O 1
ATOM 1531 N N . GLY A 1 193 ? -2.396 4.008 -5.531 1 67.94 193 GLY A N 1
ATOM 1532 C CA . GLY A 1 193 ? -3.371 4.719 -4.719 1 67.94 193 GLY A CA 1
ATOM 1533 C C . GLY A 1 193 ? -2.865 5.039 -3.326 1 67.94 193 GLY A C 1
ATOM 1534 O O . GLY A 1 193 ? -3.068 6.148 -2.826 1 67.94 193 GLY A O 1
ATOM 1535 N N . TYR A 1 194 ? -2.199 4.09 -2.738 1 69.69 194 TYR A N 1
ATOM 1536 C CA . TYR A 1 194 ? -1.615 4.305 -1.42 1 69.69 194 TYR A CA 1
ATOM 1537 C C . TYR A 1 194 ? -0.561 5.406 -1.463 1 69.69 194 TYR A C 1
ATOM 1539 O O . TYR A 1 194 ? -0.499 6.25 -0.567 1 69.69 194 TYR A O 1
ATOM 1547 N N . MET A 1 195 ? 0.168 5.32 -2.469 1 64.94 195 MET A N 1
ATOM 1548 C CA . MET A 1 195 ? 1.249 6.293 -2.605 1 64.94 195 MET A CA 1
ATOM 1549 C C . MET A 1 195 ? 0.696 7.695 -2.834 1 64.94 195 MET A C 1
ATOM 1551 O O . MET A 1 195 ? 1.222 8.672 -2.297 1 64.94 195 MET A O 1
ATOM 1555 N N . GLU A 1 196 ? -0.241 7.727 -3.605 1 61.16 196 GLU A N 1
ATOM 1556 C CA . GLU A 1 196 ? -0.896 9.008 -3.846 1 61.16 196 GLU A CA 1
ATOM 1557 C C . GLU A 1 196 ? -1.517 9.562 -2.564 1 61.16 196 GLU A C 1
ATOM 1559 O O . GLU A 1 196 ? -1.407 10.75 -2.279 1 61.16 196 GLU A O 1
ATOM 1564 N N . ALA A 1 197 ? -2.152 8.68 -1.915 1 62.69 197 ALA A N 1
ATOM 1565 C CA . ALA A 1 197 ? -2.748 9.086 -0.645 1 62.69 197 ALA A CA 1
ATOM 1566 C C . ALA A 1 197 ? -1.682 9.578 0.328 1 62.69 197 ALA A C 1
ATOM 1568 O O . ALA A 1 197 ? -1.908 10.539 1.071 1 62.69 197 ALA A O 1
ATOM 1569 N N . GLN A 1 198 ? -0.626 8.945 0.283 1 62.59 198 GLN A N 1
ATOM 1570 C CA . GLN A 1 198 ? 0.494 9.367 1.117 1 62.59 198 GLN A CA 1
ATOM 1571 C C . GLN A 1 198 ? 1.015 10.734 0.688 1 62.59 198 GLN A C 1
ATOM 1573 O O . GLN A 1 198 ? 1.348 11.57 1.531 1 62.59 198 GLN A O 1
ATOM 1578 N N . LEU A 1 199 ? 1.053 10.812 -0.608 1 58.88 199 LEU A N 1
ATOM 1579 C CA . LEU A 1 199 ? 1.504 12.102 -1.118 1 58.88 199 LEU A CA 1
ATOM 1580 C C . LEU A 1 199 ? 0.559 13.219 -0.687 1 58.88 199 LEU A C 1
ATOM 1582 O O . LEU A 1 199 ? 1.004 14.312 -0.328 1 58.88 199 LEU A O 1
ATOM 1586 N N . ASP A 1 200 ? -0.633 12.844 -0.786 1 61.25 200 ASP A N 1
ATOM 1587 C CA . ASP A 1 200 ? -1.631 13.82 -0.362 1 61.25 200 ASP A CA 1
ATOM 1588 C C . ASP A 1 200 ? -1.465 14.172 1.115 1 61.25 200 ASP A C 1
ATOM 1590 O O . ASP A 1 200 ? -1.667 15.32 1.515 1 61.25 200 ASP A O 1
ATOM 1594 N N . ALA A 1 201 ? -0.954 13.234 1.718 1 62.22 201 ALA A N 1
ATOM 1595 C CA . ALA A 1 201 ? -0.742 13.438 3.148 1 62.22 201 ALA A CA 1
ATOM 1596 C C . ALA A 1 201 ? 0.494 14.297 3.404 1 62.22 201 ALA A C 1
ATOM 1598 O O . ALA A 1 201 ? 0.623 14.914 4.465 1 62.22 201 ALA A O 1
ATOM 1599 N N . TYR A 1 202 ? 1.253 14.367 2.344 1 66.06 202 TYR A N 1
ATOM 1600 C CA . TYR A 1 202 ? 2.52 15.07 2.52 1 66.06 202 TYR A CA 1
ATOM 1601 C C . TYR A 1 202 ? 2.525 16.391 1.753 1 66.06 202 TYR A C 1
ATOM 1603 O O . TYR A 1 202 ? 3.568 17.031 1.632 1 66.06 202 TYR A O 1
ATOM 1611 N N . THR A 1 203 ? 1.431 16.703 1.28 1 71.88 203 THR A N 1
ATOM 1612 C CA . THR A 1 203 ? 1.361 17.922 0.484 1 71.88 203 THR A CA 1
ATOM 1613 C C . THR A 1 203 ? 0.438 18.953 1.141 1 71.88 203 THR A C 1
ATOM 1615 O O . THR A 1 203 ? -0.606 18.578 1.688 1 71.88 203 THR A O 1
ATOM 1618 N N . ASP A 1 204 ? 0.845 20.188 1.14 1 74.88 204 ASP A N 1
ATOM 1619 C CA . ASP A 1 204 ? 0.001 21.297 1.577 1 74.88 204 ASP A CA 1
ATOM 1620 C C . ASP A 1 204 ? -0.968 21.703 0.475 1 74.88 204 ASP A C 1
ATOM 1622 O O . ASP A 1 204 ? -0.545 22.172 -0.587 1 74.88 204 ASP A O 1
ATOM 1626 N N . PHE A 1 205 ? -2.131 21.516 0.754 1 66.94 205 PHE A N 1
ATOM 1627 C CA . PHE A 1 205 ? -3.158 21.688 -0.268 1 66.94 205 PHE A CA 1
ATOM 1628 C C . PHE A 1 205 ? -3.223 23.141 -0.73 1 66.94 205 PHE A C 1
ATOM 1630 O O . PHE A 1 205 ? -3.529 23.406 -1.894 1 66.94 205 PHE A O 1
ATOM 1637 N N . LEU A 1 206 ? -2.934 24.062 0.104 1 75.81 206 LEU A N 1
ATOM 1638 C CA . LEU A 1 206 ? -3.062 25.469 -0.217 1 75.81 206 LEU A CA 1
ATOM 1639 C C . LEU A 1 206 ? -1.971 25.922 -1.188 1 75.81 206 LEU A C 1
ATOM 1641 O O . LEU A 1 206 ? -2.242 26.641 -2.143 1 75.81 206 LEU A O 1
ATOM 1645 N N . THR A 1 207 ? -0.793 25.438 -0.955 1 89.06 207 THR A N 1
ATOM 1646 C CA . THR A 1 207 ? 0.339 26 -1.687 1 89.06 207 THR A CA 1
ATOM 1647 C C . THR A 1 207 ? 0.893 24.984 -2.682 1 89.06 207 THR A C 1
ATOM 1649 O O . THR A 1 207 ? 1.643 25.344 -3.592 1 89.06 207 THR A O 1
ATOM 1652 N N . GLY A 1 208 ? 0.564 23.719 -2.424 1 78.94 208 GLY A N 1
ATOM 1653 C CA . GLY A 1 208 ? 1.123 22.672 -3.266 1 78.94 208 GLY A CA 1
ATOM 1654 C C . GLY A 1 208 ? 2.492 22.203 -2.809 1 78.94 208 GLY A C 1
ATOM 1655 O O . GLY A 1 208 ? 3.021 21.219 -3.324 1 78.94 208 GLY A O 1
ATOM 1656 N N . LEU A 1 209 ? 3.012 22.875 -1.891 1 85.56 209 LEU A N 1
ATOM 1657 C CA . LEU A 1 209 ? 4.289 22.453 -1.33 1 85.56 209 LEU A CA 1
ATOM 1658 C C . LEU A 1 209 ? 4.113 21.219 -0.451 1 85.56 209 LEU A C 1
ATOM 1660 O O . LEU A 1 209 ? 2.986 20.844 -0.12 1 85.56 209 LEU A O 1
ATOM 1664 N N . ARG A 1 210 ? 5.246 20.641 -0.227 1 80.56 210 ARG A N 1
ATOM 1665 C CA . ARG A 1 210 ? 5.195 19.578 0.769 1 80.56 210 ARG A CA 1
ATOM 1666 C C . ARG A 1 210 ? 4.883 20.141 2.152 1 80.56 210 ARG A C 1
ATOM 1668 O O . ARG A 1 210 ? 4.949 21.344 2.371 1 80.56 210 ARG A O 1
ATOM 1675 N N . ASN A 1 211 ? 4.473 19.25 3.018 1 80.19 211 ASN A N 1
ATOM 1676 C CA . ASN A 1 211 ? 4.039 19.734 4.324 1 80.19 211 ASN A CA 1
ATOM 1677 C C . ASN A 1 211 ? 5.02 19.328 5.422 1 80.19 211 ASN A C 1
ATOM 1679 O O . ASN A 1 211 ? 6.086 18.781 5.141 1 80.19 211 ASN A O 1
ATOM 1683 N N . ARG A 1 212 ? 4.695 19.719 6.59 1 77.31 212 ARG A N 1
ATOM 1684 C CA . ARG A 1 212 ? 5.57 19.516 7.738 1 77.31 212 ARG A CA 1
ATOM 1685 C C . ARG A 1 212 ? 5.902 18.047 7.926 1 77.31 212 ARG A C 1
ATOM 1687 O O . ARG A 1 212 ? 7.035 17.688 8.25 1 77.31 212 ARG A O 1
ATOM 1694 N N . ARG A 1 213 ? 5 17.25 7.695 1 67.5 213 ARG A N 1
ATOM 1695 C CA . ARG A 1 213 ? 5.203 15.812 7.863 1 67.5 213 ARG A CA 1
ATOM 1696 C C . ARG A 1 213 ? 6.277 15.297 6.91 1 67.5 213 ARG A C 1
ATOM 1698 O O . ARG A 1 213 ? 7.09 14.445 7.277 1 67.5 213 ARG A O 1
ATOM 1705 N N . TYR A 1 214 ? 6.094 15.75 5.707 1 73.75 214 TYR A N 1
ATOM 1706 C CA . TYR A 1 214 ? 7.109 15.414 4.719 1 73.75 214 TYR A CA 1
ATOM 1707 C C . TYR A 1 214 ? 8.5 15.82 5.199 1 73.75 214 TYR A C 1
ATOM 1709 O O . TYR A 1 214 ? 9.461 15.062 5.055 1 73.75 214 TYR A O 1
ATOM 1717 N N . LEU A 1 215 ? 8.57 16.938 5.777 1 81.19 215 LEU A N 1
ATOM 1718 C CA . LEU A 1 215 ? 9.852 17.438 6.254 1 81.19 215 LEU A CA 1
ATOM 1719 C C . LEU A 1 215 ? 10.43 16.516 7.32 1 81.19 215 LEU A C 1
ATOM 1721 O O . LEU A 1 215 ? 11.625 16.203 7.301 1 81.19 215 LEU A O 1
ATOM 1725 N N . GLU A 1 216 ? 9.617 16.172 8.203 1 70.69 216 GLU A N 1
ATOM 1726 C CA . GLU A 1 216 ? 10.062 15.305 9.289 1 70.69 216 GLU A CA 1
ATOM 1727 C C . GLU A 1 216 ? 10.594 13.977 8.758 1 70.69 216 GLU A C 1
ATOM 1729 O O . GLU A 1 216 ? 11.594 13.461 9.258 1 70.69 216 GLU A O 1
ATOM 1734 N N . LEU A 1 217 ? 9.93 13.461 7.781 1 63.19 217 LEU A N 1
ATOM 1735 C CA . LEU A 1 217 ? 10.32 12.203 7.16 1 63.19 217 LEU A CA 1
ATOM 1736 C C . LEU A 1 217 ? 11.672 12.336 6.473 1 63.19 217 LEU A C 1
ATOM 1738 O O . LEU A 1 217 ? 12.555 11.492 6.668 1 63.19 217 LEU A O 1
ATOM 1742 N N . ILE A 1 218 ? 11.781 13.375 5.754 1 71.31 218 ILE A N 1
ATOM 1743 C CA . ILE A 1 218 ? 12.969 13.492 4.914 1 71.31 218 ILE A CA 1
ATOM 1744 C C . ILE A 1 218 ? 14.148 13.969 5.758 1 71.31 218 ILE A C 1
ATOM 1746 O O . ILE A 1 218 ? 15.305 13.672 5.441 1 71.31 218 ILE A O 1
ATOM 1750 N N . LEU A 1 219 ? 13.859 14.695 6.785 1 79.62 219 LEU A N 1
ATOM 1751 C CA . LEU A 1 219 ? 14.93 15.188 7.648 1 79.62 219 LEU A CA 1
ATOM 1752 C C . LEU A 1 219 ? 15.695 14.031 8.289 1 79.62 219 LEU A C 1
ATOM 1754 O O . LEU A 1 219 ? 16.922 14.094 8.422 1 79.62 219 LEU A O 1
ATOM 1758 N N . GLU A 1 220 ? 14.992 13.055 8.688 1 67.19 220 GLU A N 1
ATOM 1759 C CA . GLU A 1 220 ? 15.617 11.875 9.281 1 67.19 220 GLU A CA 1
ATOM 1760 C C . GLU A 1 220 ? 16.562 11.195 8.289 1 67.19 220 GLU A C 1
ATOM 1762 O O . GLU A 1 220 ? 17.672 10.812 8.656 1 67.19 220 GLU A O 1
ATOM 1767 N N . ARG A 1 221 ? 16.109 11.078 7.145 1 63.81 221 ARG A N 1
ATOM 1768 C CA . ARG A 1 221 ? 16.891 10.43 6.098 1 63.81 221 ARG A CA 1
ATOM 1769 C C . ARG A 1 221 ? 18.125 11.25 5.758 1 63.81 221 ARG A C 1
ATOM 1771 O O . ARG A 1 221 ? 19.219 10.695 5.602 1 63.81 221 ARG A O 1
ATOM 1778 N N . GLU A 1 222 ? 17.953 12.555 5.598 1 77.69 222 GLU A N 1
ATOM 1779 C CA . GLU A 1 222 ? 19.062 13.43 5.219 1 77.69 222 GLU A CA 1
ATOM 1780 C C . GLU A 1 222 ? 20.094 13.523 6.336 1 77.69 222 GLU A C 1
ATOM 1782 O O . GLU A 1 222 ? 21.297 13.633 6.07 1 77.69 222 GLU A O 1
ATOM 1787 N N . LEU A 1 223 ? 19.641 13.445 7.508 1 78.25 223 LEU A N 1
ATOM 1788 C CA . LEU A 1 223 ? 20.578 13.469 8.633 1 78.25 223 LEU A CA 1
ATOM 1789 C C . LEU A 1 223 ? 21.391 12.188 8.703 1 78.25 223 LEU A C 1
ATOM 1791 O O . LEU A 1 223 ? 22.578 12.211 9.047 1 78.25 223 LEU A O 1
ATOM 1795 N N . PHE A 1 224 ? 20.672 11.125 8.352 1 65.12 224 PHE A N 1
ATOM 1796 C CA . PHE A 1 224 ? 21.391 9.859 8.273 1 65.12 224 PHE A CA 1
ATOM 1797 C C . PHE A 1 224 ? 22.5 9.922 7.23 1 65.12 224 PHE A C 1
ATOM 1799 O O . PHE A 1 224 ? 23.594 9.43 7.461 1 65.12 224 PHE A O 1
ATOM 1806 N N . ARG A 1 225 ? 22.203 10.469 6.133 1 68 225 ARG A N 1
ATOM 1807 C CA . ARG A 1 225 ? 23.172 10.617 5.059 1 68 225 ARG A CA 1
ATOM 1808 C C . ARG A 1 225 ? 24.344 11.5 5.492 1 68 225 ARG A C 1
ATOM 1810 O O . ARG A 1 225 ? 25.484 11.25 5.121 1 68 225 ARG A O 1
ATOM 1817 N N . LEU A 1 226 ? 24.031 12.547 6.203 1 78.19 226 LEU A N 1
ATOM 1818 C CA . LEU A 1 226 ? 25.047 13.43 6.746 1 78.19 226 LEU A CA 1
ATOM 1819 C C . LEU A 1 226 ? 26 12.664 7.668 1 78.19 226 LEU A C 1
ATOM 1821 O O . LEU A 1 226 ? 27.219 12.828 7.586 1 78.19 226 LEU A O 1
ATOM 1825 N N . GLN A 1 227 ? 25.438 11.859 8.453 1 71.38 227 GLN A N 1
ATOM 1826 C CA . GLN A 1 227 ? 26.219 11.086 9.414 1 71.38 227 GLN A CA 1
ATOM 1827 C C . GLN A 1 227 ? 27.062 10.031 8.711 1 71.38 227 GLN A C 1
ATOM 1829 O O . GLN A 1 227 ? 28.203 9.789 9.102 1 71.38 227 GLN A O 1
ATOM 1834 N N . ARG A 1 228 ? 26.531 9.562 7.684 1 62.34 228 ARG A N 1
ATOM 1835 C CA . ARG A 1 228 ? 27.188 8.438 7.016 1 62.34 228 ARG A CA 1
ATOM 1836 C C . ARG A 1 228 ? 28.219 8.93 6.004 1 62.34 228 ARG A C 1
ATOM 1838 O O . ARG A 1 228 ? 29.281 8.328 5.859 1 62.34 228 ARG A O 1
ATOM 1845 N N . TYR A 1 229 ? 27.891 10.008 5.297 1 68.75 229 TYR A N 1
ATOM 1846 C CA . TYR A 1 229 ? 28.719 10.398 4.156 1 68.75 229 TYR A CA 1
ATOM 1847 C C . TYR A 1 229 ? 29.375 11.75 4.398 1 68.75 229 TYR A C 1
ATOM 1849 O O . TYR A 1 229 ? 30.219 12.18 3.609 1 68.75 229 TYR A O 1
ATOM 1857 N N . GLY A 1 230 ? 29 12.438 5.359 1 79.62 230 GLY A N 1
ATOM 1858 C CA . GLY A 1 230 ? 29.625 13.703 5.695 1 79.62 230 GLY A CA 1
ATOM 1859 C C . GLY A 1 230 ? 29.219 14.836 4.762 1 79.62 230 GLY A C 1
ATOM 1860 O O . GLY A 1 230 ? 29.953 15.805 4.598 1 79.62 230 GLY A O 1
ATOM 1861 N N . ARG A 1 231 ? 28.156 14.68 4.125 1 80.19 231 ARG A N 1
ATOM 1862 C CA . ARG A 1 231 ? 27.688 15.711 3.213 1 80.19 231 ARG A CA 1
ATOM 1863 C C . ARG A 1 231 ? 26.922 16.797 3.969 1 80.19 231 ARG A C 1
ATOM 1865 O O . ARG A 1 231 ? 26.094 16.5 4.832 1 80.19 231 ARG A O 1
ATOM 1872 N N . PRO A 1 232 ? 27.25 18.062 3.697 1 91.94 232 PRO A N 1
ATOM 1873 C CA . PRO A 1 232 ? 26.594 19.141 4.441 1 91.94 232 PRO A CA 1
ATOM 1874 C C . PRO A 1 232 ? 25.094 19.219 4.168 1 91.94 232 PRO A C 1
ATOM 1876 O O . PRO A 1 232 ? 24.641 18.859 3.082 1 91.94 232 PRO A O 1
ATOM 1879 N N . LEU A 1 233 ? 24.344 19.609 5.176 1 93.81 233 LEU A N 1
ATOM 1880 C CA . LEU A 1 233 ? 22.906 19.797 5.133 1 93.81 233 LEU A CA 1
ATOM 1881 C C . LEU A 1 233 ? 22.5 21.078 5.871 1 93.81 233 LEU A C 1
ATOM 1883 O O . LEU A 1 233 ? 22.953 21.312 6.992 1 93.81 233 LEU A O 1
ATOM 1887 N N . SER A 1 234 ? 21.734 21.906 5.199 1 96.81 234 SER A N 1
ATOM 1888 C CA . SER A 1 234 ? 21.25 23.109 5.871 1 96.81 234 SER A CA 1
ATOM 1889 C C . SER A 1 234 ? 19.734 23.188 5.828 1 96.81 234 SER A C 1
ATOM 1891 O O . SER A 1 234 ? 19.109 22.656 4.914 1 96.81 234 SER A O 1
ATOM 1893 N N . LEU A 1 235 ? 19.203 23.766 6.832 1 97 235 LEU A N 1
ATOM 1894 C CA . LEU A 1 235 ? 17.766 24.016 6.977 1 97 235 LEU A CA 1
ATOM 1895 C C . LEU A 1 235 ? 17.484 25.5 7.105 1 97 235 LEU A C 1
ATOM 1897 O O . LEU A 1 235 ? 18.141 26.203 7.887 1 97 235 LEU A O 1
ATOM 1901 N N . VAL A 1 236 ? 16.578 26.016 6.297 1 98.19 236 VAL A N 1
ATOM 1902 C CA . VAL A 1 236 ? 16.141 27.391 6.387 1 98.19 236 VAL A CA 1
ATOM 1903 C C . VAL A 1 236 ? 14.68 27.438 6.836 1 98.19 236 VAL A C 1
ATOM 1905 O O . VAL A 1 236 ? 13.82 26.781 6.254 1 98.19 236 VAL A O 1
ATOM 1908 N N . LEU A 1 237 ? 14.438 28.141 7.863 1 97.12 237 LEU A N 1
ATOM 1909 C CA . LEU A 1 237 ? 13.07 28.453 8.266 1 97.12 237 LEU A CA 1
ATOM 1910 C C . LEU A 1 237 ? 12.711 29.891 7.922 1 97.12 237 LEU A C 1
ATOM 1912 O O . LEU A 1 237 ? 13.539 30.797 8.07 1 97.12 237 LEU A O 1
ATOM 1916 N N . LEU A 1 238 ? 11.523 30.047 7.449 1 96.69 238 LEU A N 1
ATOM 1917 C CA . LEU A 1 238 ? 11.086 31.422 7.207 1 96.69 238 LEU A CA 1
ATOM 1918 C C . LEU A 1 238 ? 9.633 31.609 7.633 1 96.69 238 LEU A C 1
ATOM 1920 O O . LEU A 1 238 ? 8.859 30.656 7.648 1 96.69 238 LEU A O 1
ATOM 1924 N N . ASP A 1 239 ? 9.32 32.719 7.98 1 94.75 239 ASP A N 1
ATOM 1925 C CA . ASP A 1 239 ? 8.008 33.156 8.438 1 94.75 239 ASP A CA 1
ATOM 1926 C C . ASP A 1 239 ? 7.656 34.531 7.875 1 94.75 239 ASP A C 1
ATOM 1928 O O . ASP A 1 239 ? 8.508 35.438 7.836 1 94.75 239 ASP A O 1
ATOM 1932 N N . LEU A 1 240 ? 6.434 34.656 7.477 1 95.25 240 LEU A N 1
ATOM 1933 C CA . LEU A 1 240 ? 5.992 35.969 6.957 1 95.25 240 LEU A CA 1
ATOM 1934 C C . LEU A 1 240 ? 5.766 36.938 8.094 1 95.25 240 LEU A C 1
ATOM 1936 O O . LEU A 1 240 ? 5.102 36.625 9.078 1 95.25 240 LEU A O 1
ATOM 1940 N N . ASP A 1 241 ? 6.32 38.094 7.848 1 94 241 ASP A N 1
ATOM 1941 C CA . ASP A 1 241 ? 6.168 39.156 8.859 1 94 241 ASP A CA 1
ATOM 1942 C C . ASP A 1 241 ? 4.785 39.781 8.781 1 94 241 ASP A C 1
ATOM 1944 O O . ASP A 1 241 ? 4.375 40.25 7.723 1 94 241 ASP A O 1
ATOM 1948 N N . GLY A 1 242 ? 4.094 39.781 9.945 1 89.12 242 GLY A N 1
ATOM 1949 C CA . GLY A 1 242 ? 2.824 40.469 10.023 1 89.12 242 GLY A CA 1
ATOM 1950 C C . GLY A 1 242 ? 1.73 39.812 9.195 1 89.12 242 GLY A C 1
ATOM 1951 O O . GLY A 1 242 ? 0.866 40.5 8.648 1 89.12 242 GLY A O 1
ATOM 1952 N N . PHE A 1 243 ? 1.771 38.594 9 1 89.88 243 PHE A N 1
ATOM 1953 C CA . PHE A 1 243 ? 0.828 37.906 8.133 1 89.88 243 PHE A CA 1
ATOM 1954 C C . PHE A 1 243 ? -0.583 37.969 8.711 1 89.88 243 PHE A C 1
ATOM 1956 O O . PHE A 1 243 ? -1.56 38.062 7.961 1 89.88 243 PHE A O 1
ATOM 1963 N N . LYS A 1 244 ? -0.671 37.844 9.961 1 80.31 244 LYS A N 1
ATOM 1964 C CA . LYS A 1 244 ? -1.989 37.969 10.578 1 80.31 244 LYS A CA 1
ATOM 1965 C C . LYS A 1 244 ? -2.658 39.281 10.219 1 80.31 244 LYS A C 1
ATOM 1967 O O . LYS A 1 244 ? -3.865 39.344 9.969 1 80.31 244 LYS A O 1
ATOM 1972 N N . ALA A 1 245 ? -1.934 40.344 10.234 1 83.94 245 ALA A N 1
ATOM 1973 C CA . ALA A 1 245 ? -2.453 41.656 9.867 1 83.94 245 ALA A CA 1
ATOM 1974 C C . ALA A 1 245 ? -2.979 41.656 8.438 1 83.94 245 ALA A C 1
ATOM 1976 O O . ALA A 1 245 ? -3.973 42.344 8.133 1 83.94 245 ALA A O 1
ATOM 1977 N N . VAL A 1 246 ? -2.314 41 7.602 1 89.12 246 VAL A N 1
ATOM 1978 C CA . VAL A 1 246 ? -2.744 40.875 6.211 1 89.12 246 VAL A CA 1
ATOM 1979 C C . VAL A 1 246 ? -4.105 40.188 6.148 1 89.12 246 VAL A C 1
ATOM 1981 O O . VAL A 1 246 ? -5.008 40.625 5.445 1 89.12 246 VAL A O 1
ATOM 1984 N N . ASN A 1 247 ? -4.266 39.125 6.902 1 82.38 247 ASN A N 1
ATOM 1985 C CA . ASN A 1 247 ? -5.527 38.406 6.938 1 82.38 247 ASN A CA 1
ATOM 1986 C C . ASN A 1 247 ? -6.652 39.25 7.516 1 82.38 247 ASN A C 1
ATOM 1988 O O . ASN A 1 247 ? -7.777 39.25 7.008 1 82.38 247 ASN A O 1
ATOM 1992 N N . ASP A 1 248 ? -6.285 39.906 8.539 1 77.25 248 ASP A N 1
ATOM 1993 C CA . ASP A 1 248 ? -7.273 40.719 9.242 1 77.25 248 ASP A CA 1
ATOM 1994 C C . ASP A 1 248 ? -7.758 41.875 8.367 1 77.25 248 ASP A C 1
ATOM 1996 O O . ASP A 1 248 ? -8.938 42.219 8.383 1 77.25 248 ASP A O 1
ATOM 2000 N N . LEU A 1 249 ? -6.871 42.438 7.672 1 85.94 249 LEU A N 1
ATOM 2001 C CA . LEU A 1 249 ? -7.16 43.656 6.902 1 85.94 249 LEU A CA 1
ATOM 2002 C C . LEU A 1 249 ? -7.766 43.312 5.547 1 85.94 249 LEU A C 1
ATOM 2004 O O . LEU A 1 249 ? -8.648 44 5.055 1 85.94 249 LEU A O 1
ATOM 2008 N N . HIS A 1 250 ? -7.309 42.25 4.965 1 89.06 250 HIS A N 1
ATOM 2009 C CA . HIS A 1 250 ? -7.676 42.031 3.572 1 89.06 250 HIS A CA 1
ATOM 2010 C C . HIS A 1 250 ? -8.469 40.719 3.426 1 89.06 250 HIS A C 1
ATOM 2012 O O . HIS A 1 250 ? -9 40.438 2.352 1 89.06 250 HIS A O 1
ATOM 2018 N N . GLY A 1 251 ? -8.477 40 4.457 1 82.94 251 GLY A N 1
ATOM 2019 C CA . GLY A 1 251 ? -9.227 38.75 4.414 1 82.94 251 GLY A CA 1
ATOM 2020 C C . GLY A 1 251 ? -8.344 37.531 4.188 1 82.94 251 GLY A C 1
ATOM 2021 O O . GLY A 1 251 ? -7.23 37.656 3.672 1 82.94 251 GLY A O 1
ATOM 2022 N N . HIS A 1 252 ? -8.859 36.375 4.418 1 79 252 HIS A N 1
ATOM 2023 C CA . HIS A 1 252 ? -8.102 35.125 4.344 1 79 252 HIS A CA 1
ATOM 2024 C C . HIS A 1 252 ? -7.824 34.719 2.896 1 79 252 HIS A C 1
ATOM 2026 O O . HIS A 1 252 ? -6.809 34.094 2.605 1 79 252 HIS A O 1
ATOM 2032 N N . GLU A 1 253 ? -8.664 35.031 2.105 1 83.56 253 GLU A N 1
ATOM 2033 C CA . GLU A 1 253 ? -8.438 34.719 0.695 1 83.56 253 GLU A CA 1
ATOM 2034 C C . GLU A 1 253 ? -7.18 35.406 0.171 1 83.56 253 GLU A C 1
ATOM 2036 O O . GLU A 1 253 ? -6.414 34.812 -0.587 1 83.56 253 GLU A O 1
ATOM 2041 N N . VAL A 1 254 ? -7.094 36.656 0.535 1 89.56 254 VAL A N 1
ATOM 2042 C CA . VAL A 1 254 ? -5.898 37.375 0.144 1 89.56 254 VAL A CA 1
ATOM 2043 C C . VAL A 1 254 ? -4.668 36.781 0.809 1 89.56 254 VAL A C 1
ATOM 2045 O O . VAL A 1 254 ? -3.611 36.656 0.186 1 89.56 254 VAL A O 1
ATOM 2048 N N . GLY A 1 255 ? -4.832 36.406 2.041 1 91.69 255 GLY A N 1
ATOM 2049 C CA . GLY A 1 255 ? -3.762 35.688 2.723 1 91.69 255 GLY A CA 1
ATOM 2050 C C . GLY A 1 255 ? -3.342 34.406 2.012 1 91.69 255 GLY A C 1
ATOM 2051 O O . GLY A 1 255 ? -2.148 34.125 1.878 1 91.69 255 GLY A O 1
ATOM 2052 N N . ASP A 1 256 ? -4.293 33.75 1.543 1 88.25 256 ASP A N 1
ATOM 2053 C CA . ASP A 1 256 ? -4.016 32.531 0.795 1 88.25 256 ASP A CA 1
ATOM 2054 C C . ASP A 1 256 ? -3.217 32.812 -0.47 1 88.25 256 ASP A C 1
ATOM 2056 O O . ASP A 1 256 ? -2.299 32.094 -0.822 1 88.25 256 ASP A O 1
ATOM 2060 N N . ARG A 1 257 ? -3.588 33.812 -1.12 1 92.38 257 ARG A N 1
ATOM 2061 C CA . ARG A 1 257 ? -2.873 34.219 -2.332 1 92.38 257 ARG A CA 1
ATOM 2062 C C . ARG A 1 257 ? -1.425 34.562 -2.021 1 92.38 257 ARG A C 1
ATOM 2064 O O . ARG A 1 257 ? -0.524 34.281 -2.812 1 92.38 257 ARG A O 1
ATOM 2071 N N . VAL A 1 258 ? -1.26 35.219 -0.928 1 94.75 258 VAL A N 1
ATOM 2072 C CA . VAL A 1 258 ? 0.085 35.594 -0.501 1 94.75 258 VAL A CA 1
ATOM 2073 C C . VAL A 1 258 ? 0.915 34.344 -0.253 1 94.75 258 VAL A C 1
ATOM 2075 O O . VAL A 1 258 ? 2.064 34.25 -0.69 1 94.75 258 VAL A O 1
ATOM 2078 N N . LEU A 1 259 ? 0.309 33.438 0.397 1 95 259 LEU A N 1
ATOM 2079 C CA . LEU A 1 259 ? 1 32.188 0.694 1 95 259 LEU A CA 1
ATOM 2080 C C . LEU A 1 259 ? 1.339 31.438 -0.589 1 95 259 LEU A C 1
ATOM 2082 O O . LEU A 1 259 ? 2.426 30.875 -0.712 1 95 259 LEU A O 1
ATOM 2086 N N . GLN A 1 260 ? 0.45 31.422 -1.491 1 93.94 260 GLN A N 1
ATOM 2087 C CA . GLN A 1 260 ? 0.674 30.75 -2.773 1 93.94 260 GLN A CA 1
ATOM 2088 C C . GLN A 1 260 ? 1.792 31.438 -3.555 1 93.94 260 GLN A C 1
ATOM 2090 O O . GLN A 1 260 ? 2.645 30.766 -4.141 1 93.94 260 GLN A O 1
ATOM 2095 N N . ALA A 1 261 ? 1.734 32.719 -3.578 1 94.38 261 ALA A N 1
ATOM 2096 C CA . ALA A 1 261 ? 2.768 33.5 -4.266 1 94.38 261 ALA A CA 1
ATOM 2097 C C . ALA A 1 261 ? 4.141 33.25 -3.652 1 94.38 261 ALA A C 1
ATOM 2099 O O . ALA A 1 261 ? 5.141 33.156 -4.367 1 94.38 261 ALA A O 1
ATOM 2100 N N . LEU A 1 262 ? 4.164 33.188 -2.391 1 95.56 262 LEU A N 1
ATOM 2101 C CA . LEU A 1 262 ? 5.41 32.906 -1.691 1 95.56 262 LEU A CA 1
ATOM 2102 C C . LEU A 1 262 ? 5.941 31.531 -2.082 1 95.56 262 LEU A C 1
ATOM 2104 O O . LEU A 1 262 ? 7.137 31.375 -2.352 1 95.56 262 LEU A O 1
ATOM 2108 N N . ALA A 1 263 ? 5.098 30.609 -2.051 1 94.88 263 ALA A N 1
ATOM 2109 C CA . ALA A 1 263 ? 5.48 29.25 -2.412 1 94.88 263 ALA A CA 1
ATOM 2110 C C . ALA A 1 263 ? 6.098 29.203 -3.807 1 94.88 263 ALA A C 1
ATOM 2112 O O . ALA A 1 263 ? 7.125 28.547 -4.02 1 94.88 263 ALA A O 1
ATOM 2113 N N . GLN A 1 264 ? 5.496 29.859 -4.711 1 91.44 264 GLN A N 1
ATOM 2114 C CA . GLN A 1 264 ? 5.992 29.906 -6.082 1 91.44 264 GLN A CA 1
ATOM 2115 C C . GLN A 1 264 ? 7.363 30.578 -6.145 1 91.44 264 GLN A C 1
ATOM 2117 O O . GLN A 1 264 ? 8.25 30.109 -6.871 1 91.44 264 GLN A O 1
ATOM 2122 N N . ARG A 1 265 ? 7.469 31.625 -5.434 1 93.5 265 ARG A N 1
ATOM 2123 C CA . ARG A 1 265 ? 8.734 32.344 -5.406 1 93.5 265 ARG A CA 1
ATOM 2124 C C . ARG A 1 265 ? 9.852 31.484 -4.832 1 93.5 265 ARG A C 1
ATOM 2126 O O . ARG A 1 265 ? 10.977 31.5 -5.332 1 93.5 265 ARG A O 1
ATOM 2133 N N . ILE A 1 266 ? 9.547 30.844 -3.801 1 95 266 ILE A N 1
ATOM 2134 C CA . ILE A 1 266 ? 10.508 29.953 -3.16 1 95 266 ILE A CA 1
ATOM 2135 C C . ILE A 1 266 ? 10.953 28.875 -4.145 1 95 266 ILE A C 1
ATOM 2137 O O . ILE A 1 266 ? 12.148 28.656 -4.344 1 95 266 ILE A O 1
ATOM 2141 N N . GLU A 1 267 ? 10.047 28.234 -4.742 1 91.31 267 GLU A N 1
ATOM 2142 C CA . GLU A 1 267 ? 10.344 27.141 -5.66 1 91.31 267 GLU A CA 1
ATOM 2143 C C . GLU A 1 267 ? 11.195 27.625 -6.832 1 91.31 267 GLU A C 1
ATOM 2145 O O . GLU A 1 267 ? 12.047 26.875 -7.332 1 91.31 267 GLU A O 1
ATOM 2150 N N . ALA A 1 268 ? 10.984 28.828 -7.242 1 89.06 268 ALA A N 1
ATOM 2151 C CA . ALA A 1 268 ? 11.711 29.391 -8.375 1 89.06 268 ALA A CA 1
ATOM 2152 C C . ALA A 1 268 ? 13.188 29.578 -8.039 1 89.06 268 ALA A C 1
ATOM 2154 O O . ALA A 1 268 ? 14.023 29.688 -8.93 1 89.06 268 ALA A O 1
ATOM 2155 N N . HIS A 1 269 ? 13.523 29.547 -6.785 1 92.56 269 HIS A N 1
ATOM 2156 C CA . HIS A 1 269 ? 14.898 29.828 -6.375 1 92.56 269 HIS A CA 1
ATOM 2157 C C . HIS A 1 269 ? 15.594 28.562 -5.891 1 92.56 269 HIS A C 1
ATOM 2159 O O . HIS A 1 269 ? 16.75 28.609 -5.477 1 92.56 269 HIS A O 1
ATOM 2165 N N . LEU A 1 270 ? 14.883 27.469 -5.859 1 89 270 LEU A N 1
ATOM 2166 C CA . LEU A 1 270 ? 15.438 26.234 -5.312 1 89 270 LEU A CA 1
ATOM 2167 C C . LEU A 1 270 ? 15.945 25.328 -6.426 1 89 270 LEU A C 1
ATOM 2169 O O . LEU A 1 270 ? 15.438 25.359 -7.547 1 89 270 LEU A O 1
ATOM 2173 N N . ARG A 1 271 ? 16.953 24.531 -6.031 1 77.12 271 ARG A N 1
ATOM 2174 C CA . ARG A 1 271 ? 17.422 23.469 -6.91 1 77.12 271 ARG A CA 1
ATOM 2175 C C . ARG A 1 271 ? 16.516 22.234 -6.828 1 77.12 271 ARG A C 1
ATOM 2177 O O . ARG A 1 271 ? 15.656 22.156 -5.953 1 77.12 271 ARG A O 1
ATOM 2184 N N . ARG A 1 272 ? 16.75 21.312 -7.734 1 69.31 272 ARG A N 1
ATOM 2185 C CA . ARG A 1 272 ? 15.969 20.078 -7.781 1 69.31 272 ARG A CA 1
ATOM 2186 C C . ARG A 1 272 ? 16.188 19.25 -6.523 1 69.31 272 ARG A C 1
ATOM 2188 O O . ARG A 1 272 ? 15.273 18.547 -6.078 1 69.31 272 ARG A O 1
ATOM 2195 N N . SER A 1 273 ? 17.344 19.344 -5.961 1 72.88 273 SER A N 1
ATOM 2196 C CA . SER A 1 273 ? 17.672 18.562 -4.773 1 72.88 273 SER A CA 1
ATOM 2197 C C . SER A 1 273 ? 17.094 19.188 -3.512 1 72.88 273 SER A C 1
ATOM 2199 O O . SER A 1 273 ? 16.969 18.531 -2.48 1 72.88 273 SER A O 1
ATOM 2201 N N . ASP A 1 274 ? 16.781 20.469 -3.656 1 85.56 274 ASP A N 1
ATOM 2202 C CA . ASP A 1 274 ? 16.25 21.188 -2.51 1 85.56 274 ASP A CA 1
ATOM 2203 C C . ASP A 1 274 ? 14.758 20.906 -2.334 1 85.56 274 ASP A C 1
ATOM 2205 O O . ASP A 1 274 ? 14.094 20.438 -3.266 1 85.56 274 ASP A O 1
ATOM 2209 N N . ARG A 1 275 ? 14.289 21.047 -1.097 1 86.44 275 ARG A N 1
ATOM 2210 C CA . ARG A 1 275 ? 12.875 20.812 -0.811 1 86.44 275 ARG A CA 1
ATOM 2211 C C . ARG A 1 275 ? 12.273 21.984 -0.045 1 86.44 275 ARG A C 1
ATOM 2213 O O . ARG A 1 275 ? 12.852 22.453 0.933 1 86.44 275 ARG A O 1
ATOM 2220 N N . ALA A 1 276 ? 11.18 22.453 -0.561 1 93.19 276 ALA A N 1
ATOM 2221 C CA . ALA A 1 276 ? 10.406 23.469 0.141 1 93.19 276 ALA A CA 1
ATOM 2222 C C . ALA A 1 276 ? 9.18 22.859 0.812 1 93.19 276 ALA A C 1
ATOM 2224 O O . ALA A 1 276 ? 8.516 21.984 0.24 1 93.19 276 ALA A O 1
ATOM 2225 N N . VAL A 1 277 ? 8.992 23.266 2.002 1 92.62 277 VAL A N 1
ATOM 2226 C CA . VAL A 1 277 ? 7.914 22.703 2.812 1 92.62 277 VAL A CA 1
ATOM 2227 C C . VAL A 1 277 ? 7.141 23.844 3.488 1 92.62 277 VAL A C 1
ATOM 2229 O O . VAL A 1 277 ? 7.734 24.812 3.947 1 92.62 277 VAL A O 1
ATOM 2232 N N . ARG A 1 278 ? 5.852 23.719 3.551 1 91.5 278 ARG A N 1
ATOM 2233 C CA . ARG A 1 278 ? 5.066 24.594 4.426 1 91.5 278 ARG A CA 1
ATOM 2234 C C . ARG A 1 278 ? 4.785 23.906 5.762 1 91.5 278 ARG A C 1
ATOM 2236 O O . ARG A 1 278 ? 4.152 22.844 5.805 1 91.5 278 ARG A O 1
ATOM 2243 N N . LEU A 1 279 ? 5.328 24.5 6.773 1 84.5 279 LEU A N 1
ATOM 2244 C CA . LEU A 1 279 ? 5.199 23.906 8.102 1 84.5 279 LEU A CA 1
ATOM 2245 C C . LEU A 1 279 ? 3.801 24.125 8.664 1 84.5 279 LEU A C 1
ATOM 2247 O O . LEU A 1 279 ? 3.318 23.328 9.469 1 84.5 279 LEU A O 1
ATOM 2251 N N . GLY A 1 280 ? 3.154 25.141 8.297 1 76.69 280 GLY A N 1
ATOM 2252 C CA . GLY A 1 280 ? 1.837 25.547 8.758 1 76.69 280 GLY A CA 1
ATOM 2253 C C . GLY A 1 280 ? 1.678 27.047 8.852 1 76.69 280 GLY A C 1
ATOM 2254 O O . GLY A 1 280 ? 2.645 27.766 9.117 1 76.69 280 GLY A O 1
ATOM 2255 N N . GLY A 1 281 ? 0.448 27.438 8.609 1 80.56 281 GLY A N 1
ATOM 2256 C CA . GLY A 1 281 ? 0.229 28.875 8.656 1 80.56 281 GLY A CA 1
ATOM 2257 C C . GLY A 1 281 ? 1.092 29.641 7.672 1 80.56 281 GLY A C 1
ATOM 2258 O O . GLY A 1 281 ? 1.031 29.391 6.465 1 80.56 281 GLY A O 1
ATOM 2259 N N . GLU A 1 282 ? 1.874 30.516 8.328 1 91.69 282 GLU A N 1
ATOM 2260 C CA . GLU A 1 282 ? 2.723 31.406 7.535 1 91.69 282 GLU A CA 1
ATOM 2261 C C . GLU A 1 282 ? 4.18 30.953 7.578 1 91.69 282 GLU A C 1
ATOM 2263 O O . GLU A 1 282 ? 5.07 31.672 7.125 1 91.69 282 GLU A O 1
ATOM 2268 N N . GLU A 1 283 ? 4.41 29.734 8.086 1 92.69 283 GLU A N 1
ATOM 2269 C CA . GLU A 1 283 ? 5.77 29.25 8.281 1 92.69 283 GLU A CA 1
ATOM 2270 C C . GLU A 1 283 ? 6.156 28.25 7.199 1 92.69 283 GLU A C 1
ATOM 2272 O O . GLU A 1 283 ? 5.344 27.406 6.805 1 92.69 283 GLU A O 1
ATOM 2277 N N . PHE A 1 284 ? 7.371 28.406 6.645 1 96.44 284 PHE A N 1
ATOM 2278 C CA . PHE A 1 284 ? 7.938 27.547 5.617 1 96.44 284 PHE A CA 1
ATOM 2279 C C . PHE A 1 284 ? 9.32 27.062 6.023 1 96.44 284 PHE A C 1
ATOM 2281 O O . PHE A 1 284 ? 9.961 27.641 6.895 1 96.44 284 PHE A O 1
ATOM 2288 N N . ALA A 1 285 ? 9.734 26 5.426 1 96.25 285 ALA A N 1
ATOM 2289 C CA . ALA A 1 285 ? 11.078 25.469 5.617 1 96.25 285 ALA A CA 1
ATOM 2290 C C . ALA A 1 285 ? 11.695 25.047 4.285 1 96.25 285 ALA A C 1
ATOM 2292 O O . ALA A 1 285 ? 10.984 24.609 3.373 1 96.25 285 ALA A O 1
ATOM 2293 N N . LEU A 1 286 ? 12.953 25.203 4.18 1 96.25 286 LEU A N 1
ATOM 2294 C CA . LEU A 1 286 ? 13.734 24.734 3.047 1 96.25 286 LEU A CA 1
ATOM 2295 C C . LEU A 1 286 ? 14.82 23.766 3.506 1 96.25 286 LEU A C 1
ATOM 2297 O O . LEU A 1 286 ? 15.633 24.094 4.371 1 96.25 286 LEU A O 1
ATOM 2301 N N . LEU A 1 287 ? 14.727 22.609 2.975 1 93.62 287 LEU A N 1
ATOM 2302 C CA . LEU A 1 287 ? 15.789 21.641 3.205 1 93.62 287 LEU A CA 1
ATOM 2303 C C . LEU A 1 287 ? 16.797 21.641 2.055 1 93.62 287 LEU A C 1
ATOM 2305 O O . LEU A 1 287 ? 16.422 21.406 0.902 1 93.62 287 LEU A O 1
ATOM 2309 N N . LEU A 1 288 ? 18.047 21.891 2.367 1 94.56 288 LEU A N 1
ATOM 2310 C CA . LEU A 1 288 ? 19.094 22.078 1.36 1 94.56 288 LEU A CA 1
ATOM 2311 C C . LEU A 1 288 ? 20.203 21.047 1.513 1 94.56 288 LEU A C 1
ATOM 2313 O O . LEU A 1 288 ? 21.203 21.312 2.188 1 94.56 288 LEU A O 1
ATOM 2317 N N . PRO A 1 289 ? 20.047 19.906 0.827 1 88.31 289 PRO A N 1
ATOM 2318 C CA . PRO A 1 289 ? 21.109 18.906 0.879 1 88.31 289 PRO A CA 1
ATOM 2319 C C . PRO A 1 289 ? 22.391 19.375 0.201 1 88.31 289 PRO A C 1
ATOM 2321 O O . PRO A 1 289 ? 22.344 20.188 -0.736 1 88.31 289 PRO A O 1
ATOM 2324 N N . GLU A 1 290 ? 23.422 18.922 0.736 1 88.69 290 GLU A N 1
ATOM 2325 C CA . GLU A 1 290 ? 24.75 19.203 0.181 1 88.69 290 GLU A CA 1
ATOM 2326 C C . GLU A 1 290 ? 25 20.703 0.095 1 88.69 290 GLU A C 1
ATOM 2328 O O . GLU A 1 290 ? 25.484 21.203 -0.923 1 88.69 290 GLU A O 1
ATOM 2333 N N . THR A 1 291 ? 24.547 21.438 1.062 1 93.62 291 THR A N 1
ATOM 2334 C CA . THR A 1 291 ? 24.672 22.891 1.095 1 93.62 291 THR A CA 1
ATOM 2335 C C . THR A 1 291 ? 25.25 23.359 2.43 1 93.62 291 THR A C 1
ATOM 2337 O O . THR A 1 291 ? 24.578 23.25 3.467 1 93.62 291 THR A O 1
ATOM 2340 N N . PRO A 1 292 ? 26.453 23.906 2.402 1 94.62 292 PRO A N 1
ATOM 2341 C CA . PRO A 1 292 ? 27.031 24.453 3.639 1 94.62 292 PRO A CA 1
ATOM 2342 C C . PRO A 1 292 ? 26.375 25.766 4.066 1 94.62 292 PRO A C 1
ATOM 2344 O O . PRO A 1 292 ? 25.641 26.375 3.283 1 94.62 292 PRO A O 1
ATOM 2347 N N . LEU A 1 293 ? 26.672 26.156 5.215 1 96.5 293 LEU A N 1
ATOM 2348 C CA . LEU A 1 293 ? 26.016 27.297 5.848 1 96.5 293 LEU A CA 1
ATOM 2349 C C . LEU A 1 293 ? 26.172 28.547 5.004 1 96.5 293 LEU A C 1
ATOM 2351 O O . LEU A 1 293 ? 25.203 29.281 4.766 1 96.5 293 LEU A O 1
ATOM 2355 N N . PRO A 1 294 ? 27.375 28.875 4.473 1 96.5 294 PRO A N 1
ATOM 2356 C CA . PRO A 1 294 ? 27.516 30.109 3.707 1 96.5 294 PRO A CA 1
ATOM 2357 C C . PRO A 1 294 ? 26.641 30.141 2.461 1 96.5 294 PRO A C 1
ATOM 2359 O O . PRO A 1 294 ? 26.078 31.188 2.129 1 96.5 294 PRO A O 1
ATOM 2362 N N . GLN A 1 295 ? 26.547 29.031 1.871 1 96.19 295 GLN A N 1
ATOM 2363 C CA . GLN A 1 295 ? 25.719 28.953 0.672 1 96.19 295 GLN A CA 1
ATOM 2364 C C . GLN A 1 295 ? 24.234 29.062 1.019 1 96.19 295 GLN A C 1
ATOM 2366 O O . GLN A 1 295 ? 23.453 29.672 0.271 1 96.19 295 GLN A O 1
ATOM 2371 N N . ALA A 1 296 ? 23.844 28.484 2.107 1 97.56 296 ALA A N 1
ATOM 2372 C CA . ALA A 1 296 ? 22.453 28.547 2.557 1 97.56 296 ALA A CA 1
ATOM 2373 C C . ALA A 1 296 ? 22.062 29.984 2.914 1 97.56 296 ALA A C 1
ATOM 2375 O O . ALA A 1 296 ? 20.938 30.406 2.641 1 97.56 296 ALA A O 1
ATOM 2376 N N . LEU A 1 297 ? 23.031 30.641 3.482 1 97.94 297 LEU A N 1
ATOM 2377 C CA . LEU A 1 297 ? 22.797 32.031 3.848 1 97.94 297 LEU A CA 1
ATOM 2378 C C . LEU A 1 297 ? 22.609 32.906 2.605 1 97.94 297 LEU A C 1
ATOM 2380 O O . LEU A 1 297 ? 21.75 33.781 2.586 1 97.94 297 LEU A O 1
ATOM 2384 N N . ARG A 1 298 ? 23.375 32.656 1.68 1 97.31 298 ARG A N 1
ATOM 2385 C CA . ARG A 1 298 ? 23.25 33.375 0.427 1 97.31 298 ARG A CA 1
ATOM 2386 C C . ARG A 1 298 ? 21.875 33.156 -0.214 1 97.31 298 ARG A C 1
ATOM 2388 O O . ARG A 1 298 ? 21.25 34.094 -0.709 1 97.31 298 ARG A O 1
ATOM 2395 N N . LEU A 1 299 ? 21.516 31.922 -0.197 1 96.94 299 LEU A N 1
ATOM 2396 C CA . LEU A 1 299 ? 20.203 31.594 -0.751 1 96.94 299 LEU A CA 1
ATOM 2397 C C . LEU A 1 299 ? 19.094 32.281 0.036 1 96.94 299 LEU A C 1
ATOM 2399 O O . LEU A 1 299 ? 18.141 32.812 -0.551 1 96.94 299 LEU A O 1
ATOM 2403 N N . ALA A 1 300 ? 19.188 32.25 1.323 1 98.19 300 ALA A N 1
ATOM 2404 C CA . ALA A 1 300 ? 18.172 32.875 2.182 1 98.19 300 ALA A CA 1
ATOM 2405 C C . ALA A 1 300 ? 18.078 34.375 1.925 1 98.19 300 ALA A C 1
ATOM 2407 O O . ALA A 1 300 ? 16.984 34.938 1.898 1 98.19 300 ALA A O 1
ATOM 2408 N N . GLU A 1 301 ? 19.219 34.938 1.735 1 98 301 GLU A N 1
ATOM 2409 C CA . GLU A 1 301 ? 19.234 36.344 1.459 1 98 301 GLU A CA 1
ATOM 2410 C C . GLU A 1 301 ? 18.625 36.656 0.102 1 98 301 GLU A C 1
ATOM 2412 O O . GLU A 1 301 ? 17.906 37.656 -0.047 1 98 301 GLU A O 1
ATOM 2417 N N . ARG A 1 302 ? 18.938 35.906 -0.818 1 97.38 302 ARG A N 1
ATOM 2418 C CA . ARG A 1 302 ? 18.328 36.062 -2.129 1 97.38 302 ARG A CA 1
ATOM 2419 C C . ARG A 1 302 ? 16.797 35.938 -2.039 1 97.38 302 ARG A C 1
ATOM 2421 O O . ARG A 1 302 ? 16.078 36.688 -2.676 1 97.38 302 ARG A O 1
ATOM 2428 N N . LEU A 1 303 ? 16.359 35 -1.28 1 97.19 303 LEU A N 1
ATOM 2429 C CA . LEU A 1 303 ? 14.938 34.781 -1.106 1 97.19 303 LEU A CA 1
ATOM 2430 C C . LEU A 1 303 ? 14.289 35.969 -0.362 1 97.19 303 LEU A C 1
ATOM 2432 O O . LEU A 1 303 ? 13.172 36.375 -0.686 1 97.19 303 LEU A O 1
ATOM 2436 N N . ARG A 1 304 ? 14.977 36.406 0.617 1 97.56 304 ARG A N 1
ATOM 2437 C CA . ARG A 1 304 ? 14.469 37.531 1.364 1 97.56 304 ARG A CA 1
ATOM 2438 C C . ARG A 1 304 ? 14.195 38.719 0.438 1 97.56 304 ARG A C 1
ATOM 2440 O O . ARG A 1 304 ? 13.133 39.344 0.514 1 97.56 304 ARG A O 1
ATOM 2447 N N . ARG A 1 305 ? 15.133 38.969 -0.385 1 96.81 305 ARG A N 1
ATOM 2448 C CA . ARG A 1 305 ? 14.992 40.094 -1.336 1 96.81 305 ARG A CA 1
ATOM 2449 C C . ARG A 1 305 ? 13.859 39.812 -2.318 1 96.81 305 ARG A C 1
ATOM 2451 O O . ARG A 1 305 ? 13.117 40.719 -2.684 1 96.81 305 ARG A O 1
ATOM 2458 N N . ALA A 1 306 ? 13.773 38.625 -2.705 1 96.06 306 ALA A N 1
ATOM 2459 C CA . ALA A 1 306 ? 12.719 38.25 -3.645 1 96.06 306 ALA A CA 1
ATOM 2460 C C . ALA A 1 306 ? 11.344 38.438 -3.018 1 96.06 306 ALA A C 1
ATOM 2462 O O . ALA A 1 306 ? 10.391 38.844 -3.691 1 96.06 306 ALA A O 1
ATOM 2463 N N . VAL A 1 307 ? 11.203 38.094 -1.79 1 95.69 307 VAL A N 1
ATOM 2464 C CA . VAL A 1 307 ? 9.945 38.219 -1.071 1 95.69 307 VAL A CA 1
ATOM 2465 C C . VAL A 1 307 ? 9.594 39.688 -0.907 1 95.69 307 VAL A C 1
ATOM 2467 O O . VAL A 1 307 ? 8.445 40.094 -1.092 1 95.69 307 VAL A O 1
ATOM 2470 N N . GLU A 1 308 ? 10.594 40.375 -0.569 1 94.56 308 GLU A N 1
ATOM 2471 C CA . GLU A 1 308 ? 10.398 41.812 -0.407 1 94.56 308 GLU A CA 1
ATOM 2472 C C . GLU A 1 308 ? 9.93 42.469 -1.708 1 94.56 308 GLU A C 1
ATOM 2474 O O . GLU A 1 308 ? 9.18 43.438 -1.687 1 94.56 308 GLU A O 1
ATOM 2479 N N . ALA A 1 309 ? 10.289 41.938 -2.783 1 93.19 309 ALA A N 1
ATOM 2480 C CA . ALA A 1 309 ? 9.953 42.469 -4.094 1 93.19 309 ALA A CA 1
ATOM 2481 C C . ALA A 1 309 ? 8.586 41.969 -4.562 1 93.19 309 ALA A C 1
ATOM 2483 O O . ALA A 1 309 ? 8.031 42.469 -5.535 1 93.19 309 ALA A O 1
ATOM 2484 N N . MET A 1 310 ? 8.117 41 -3.852 1 90.81 310 MET A N 1
ATOM 2485 C CA . MET A 1 310 ? 6.852 40.375 -4.238 1 90.81 310 MET A CA 1
ATOM 2486 C C . MET A 1 310 ? 5.68 41.312 -3.928 1 90.81 310 MET A C 1
ATOM 2488 O O . MET A 1 310 ? 5.652 41.938 -2.873 1 90.81 310 MET A O 1
ATOM 2492 N N . ALA A 1 311 ? 4.758 41.469 -4.887 1 88.69 311 ALA A N 1
ATOM 2493 C CA . ALA A 1 311 ? 3.527 42.219 -4.688 1 88.69 311 ALA A CA 1
ATOM 2494 C C . ALA A 1 311 ? 2.301 41.375 -5.016 1 88.69 311 ALA A C 1
ATOM 2496 O O . ALA A 1 311 ? 2.256 40.719 -6.051 1 88.69 311 ALA A O 1
ATOM 2497 N N . VAL A 1 312 ? 1.475 41.312 -4.02 1 92.56 312 VAL A N 1
ATOM 2498 C CA . VAL A 1 312 ? 0.205 40.625 -4.207 1 92.56 312 VAL A CA 1
ATOM 2499 C C . VAL A 1 312 ? -0.952 41.562 -3.908 1 92.56 312 VAL A C 1
ATOM 2501 O O . VAL A 1 312 ? -1.455 41.625 -2.783 1 92.56 312 VAL A O 1
ATOM 2504 N N . PRO A 1 313 ? -1.374 42.281 -4.969 1 90.75 313 PRO A N 1
ATOM 2505 C CA . PRO A 1 313 ? -2.439 43.25 -4.703 1 90.75 313 PRO A CA 1
ATOM 2506 C C . PRO A 1 313 ? -3.635 42.625 -3.98 1 90.75 313 PRO A C 1
ATOM 2508 O O . PRO A 1 313 ? -4.062 41.531 -4.32 1 90.75 313 PRO A O 1
ATOM 2511 N N . PRO A 1 314 ? -4.074 43.312 -2.881 1 91.5 314 PRO A N 1
ATOM 2512 C CA . PRO A 1 314 ? -3.85 44.688 -2.432 1 91.5 314 PRO A CA 1
ATOM 2513 C C . PRO A 1 314 ? -2.699 44.781 -1.435 1 91.5 314 PRO A C 1
ATOM 2515 O O . PRO A 1 314 ? -2.473 45.875 -0.866 1 91.5 314 PRO A O 1
ATOM 2518 N N . VAL A 1 315 ? -2.055 43.719 -1.171 1 90.12 315 VAL A N 1
ATOM 2519 C CA . VAL A 1 315 ? -0.931 43.75 -0.24 1 90.12 315 VAL A CA 1
ATOM 2520 C C . VAL A 1 315 ? 0.304 44.312 -0.939 1 90.12 315 VAL A C 1
ATOM 2522 O O . VAL A 1 315 ? 0.807 43.719 -1.896 1 90.12 315 VAL A O 1
ATOM 2525 N N . ALA A 1 316 ? 0.774 45.438 -0.403 1 85.94 316 ALA A N 1
ATOM 2526 C CA . ALA A 1 316 ? 1.814 46.156 -1.117 1 85.94 316 ALA A CA 1
ATOM 2527 C C . ALA A 1 316 ? 3.201 45.625 -0.76 1 85.94 316 ALA A C 1
ATOM 2529 O O . ALA A 1 316 ? 4.121 45.688 -1.583 1 85.94 316 ALA A O 1
ATOM 2530 N N . ARG A 1 317 ? 3.385 45.344 0.488 1 89.56 317 ARG A N 1
ATOM 2531 C CA . ARG A 1 317 ? 4.719 44.906 0.912 1 89.56 317 ARG A CA 1
ATOM 2532 C C . ARG A 1 317 ? 4.656 43.688 1.8 1 89.56 317 ARG A C 1
ATOM 2534 O O . ARG A 1 317 ? 3.885 43.625 2.762 1 89.56 317 ARG A O 1
ATOM 2541 N N . ILE A 1 318 ? 5.379 42.719 1.4 1 94 318 ILE A N 1
ATOM 2542 C CA . ILE A 1 318 ? 5.488 41.5 2.156 1 94 318 ILE A CA 1
ATOM 2543 C C . ILE A 1 318 ? 6.949 41.219 2.514 1 94 318 ILE A C 1
ATOM 2545 O O . ILE A 1 318 ? 7.84 41.375 1.675 1 94 318 ILE A O 1
ATOM 2549 N N . THR A 1 319 ? 7.215 41.031 3.768 1 96.06 319 THR A N 1
ATOM 2550 C CA . THR A 1 319 ? 8.562 40.656 4.195 1 96.06 319 THR A CA 1
ATOM 2551 C C . THR A 1 319 ? 8.562 39.344 4.965 1 96.06 319 THR A C 1
ATOM 2553 O O . THR A 1 319 ? 7.508 38.875 5.363 1 96.06 319 THR A O 1
ATOM 2556 N N . ALA A 1 320 ? 9.75 38.812 5.055 1 97.12 320 ALA A N 1
ATOM 2557 C CA . ALA A 1 320 ? 9.891 37.531 5.773 1 97.12 320 ALA A CA 1
ATOM 2558 C C . ALA A 1 320 ? 11.172 37.5 6.598 1 97.12 320 ALA A C 1
ATOM 2560 O O . ALA A 1 320 ? 12.156 38.156 6.25 1 97.12 320 ALA A O 1
ATOM 2561 N N . SER A 1 321 ? 11.141 36.812 7.68 1 98 321 SER A N 1
ATOM 2562 C CA . SER A 1 321 ? 12.297 36.562 8.539 1 98 321 SER A CA 1
ATOM 2563 C C . SER A 1 321 ? 12.812 35.156 8.398 1 98 321 SER A C 1
ATOM 2565 O O . SER A 1 321 ? 12.023 34.188 8.32 1 98 321 SER A O 1
ATOM 2567 N N . PHE A 1 322 ? 14.125 35.062 8.344 1 98.06 322 PHE A N 1
ATOM 2568 C CA . PHE A 1 322 ? 14.727 33.781 8.023 1 98.06 322 PHE A CA 1
ATOM 2569 C C . PHE A 1 322 ? 15.672 33.312 9.133 1 98.06 322 PHE A C 1
ATOM 2571 O O . PHE A 1 322 ? 16.406 34.156 9.688 1 98.06 322 PHE A O 1
ATOM 2578 N N . GLY A 1 323 ? 15.609 32.062 9.438 1 98.06 323 GLY A N 1
ATOM 2579 C CA . GLY A 1 323 ? 16.594 31.391 10.266 1 98.06 323 GLY A CA 1
ATOM 2580 C C . GLY A 1 323 ? 17.281 30.25 9.555 1 98.06 323 GLY A C 1
ATOM 2581 O O . GLY A 1 323 ? 16.625 29.375 8.984 1 98.06 323 GLY A O 1
ATOM 2582 N N . VAL A 1 324 ? 18.641 30.25 9.594 1 98.31 324 VAL A N 1
ATOM 2583 C CA . VAL A 1 324 ? 19.406 29.25 8.867 1 98.31 324 VAL A CA 1
ATOM 2584 C C . VAL A 1 324 ? 20.266 28.453 9.852 1 98.31 324 VAL A C 1
ATOM 2586 O O . VAL A 1 324 ? 20.875 29.031 10.75 1 98.31 324 VAL A O 1
ATOM 2589 N N . ALA A 1 325 ? 20.234 27.109 9.68 1 97.62 325 ALA A N 1
ATOM 2590 C CA . ALA A 1 325 ? 21.078 26.234 10.492 1 97.62 325 ALA A CA 1
ATOM 2591 C C . ALA A 1 325 ? 21.719 25.125 9.641 1 97.62 325 ALA A C 1
ATOM 2593 O O . ALA A 1 325 ? 21.031 24.5 8.828 1 97.62 325 ALA A O 1
ATOM 2594 N N . GLU A 1 326 ? 22.969 25 9.82 1 97.06 326 GLU A N 1
ATOM 2595 C CA . GLU A 1 326 ? 23.625 23.844 9.234 1 97.06 326 GLU A CA 1
ATOM 2596 C C . GLU A 1 326 ? 23.594 22.641 10.18 1 97.06 326 GLU A C 1
ATOM 2598 O O . GLU A 1 326 ? 23.859 22.781 11.375 1 97.06 326 GLU A O 1
ATOM 2603 N N . ALA A 1 327 ? 23.266 21.516 9.617 1 94.88 327 ALA A N 1
ATOM 2604 C CA . ALA A 1 327 ? 23.125 20.312 10.43 1 94.88 327 ALA A CA 1
ATOM 2605 C C . ALA A 1 327 ? 24.484 19.844 10.969 1 94.88 327 ALA A C 1
ATOM 2607 O O . ALA A 1 327 ? 25.484 19.922 10.266 1 94.88 327 ALA A O 1
ATOM 2608 N N . ARG A 1 328 ? 24.469 19.5 12.203 1 92.69 328 ARG A N 1
ATOM 2609 C CA . ARG A 1 328 ? 25.609 18.844 12.859 1 92.69 328 ARG A CA 1
ATOM 2610 C C . ARG A 1 328 ? 25.438 17.328 12.875 1 92.69 328 ARG A C 1
ATOM 2612 O O . ARG A 1 328 ? 24.312 16.828 12.836 1 92.69 328 ARG A O 1
ATOM 2619 N N . PRO A 1 329 ? 26.547 16.656 12.945 1 84.94 329 PRO A N 1
ATOM 2620 C CA . PRO A 1 329 ? 26.438 15.195 13 1 84.94 329 PRO A CA 1
ATOM 2621 C C . PRO A 1 329 ? 25.625 14.703 14.195 1 84.94 329 PRO A C 1
ATOM 2623 O O . PRO A 1 329 ? 25.031 13.625 14.141 1 84.94 329 PRO A O 1
ATOM 2626 N N . THR A 1 330 ? 25.531 15.469 15.18 1 83.38 330 THR A N 1
ATOM 2627 C CA . THR A 1 330 ? 24.859 15.062 16.406 1 83.38 330 THR A CA 1
ATOM 2628 C C . THR A 1 330 ? 23.406 15.523 16.391 1 83.38 330 THR A C 1
ATOM 2630 O O . THR A 1 330 ? 22.641 15.219 17.312 1 83.38 330 THR A O 1
ATOM 2633 N N . ASP A 1 331 ? 22.969 16.141 15.336 1 85.94 331 ASP A N 1
ATOM 2634 C CA . ASP A 1 331 ? 21.625 16.703 15.305 1 85.94 331 ASP A CA 1
ATOM 2635 C C . ASP A 1 331 ? 20.578 15.625 15.086 1 85.94 331 ASP A C 1
ATOM 2637 O O . ASP A 1 331 ? 20.797 14.672 14.336 1 85.94 331 ASP A O 1
ATOM 2641 N N . THR A 1 332 ? 19.578 15.75 15.844 1 74.31 332 THR A N 1
ATOM 2642 C CA . THR A 1 332 ? 18.312 15.117 15.477 1 74.31 332 THR A CA 1
ATOM 2643 C C . THR A 1 332 ? 17.438 16.078 14.68 1 74.31 332 THR A C 1
ATOM 2645 O O . THR A 1 332 ? 17.719 17.281 14.617 1 74.31 332 THR A O 1
ATOM 2648 N N . PRO A 1 333 ? 16.422 15.539 14.047 1 76.56 333 PRO A N 1
ATOM 2649 C CA . PRO A 1 333 ? 15.492 16.453 13.367 1 76.56 333 PRO A CA 1
ATOM 2650 C C . PRO A 1 333 ? 14.977 17.562 14.289 1 76.56 333 PRO A C 1
ATOM 2652 O O . PRO A 1 333 ? 14.906 18.719 13.875 1 76.56 333 PRO A O 1
ATOM 2655 N N . LEU A 1 334 ? 14.727 17.25 15.477 1 72.25 334 LEU A N 1
ATOM 2656 C CA . LEU A 1 334 ? 14.172 18.203 16.438 1 72.25 334 LEU A CA 1
ATOM 2657 C C . LEU A 1 334 ? 15.203 19.266 16.797 1 72.25 334 LEU A C 1
ATOM 2659 O O . LEU A 1 334 ? 14.875 20.453 16.859 1 72.25 334 LEU A O 1
ATOM 2663 N N . THR A 1 335 ? 16.422 18.828 17 1 80.62 335 THR A N 1
ATOM 2664 C CA . THR A 1 335 ? 17.438 19.797 17.422 1 80.62 335 THR A CA 1
ATOM 2665 C C . THR A 1 335 ? 17.812 20.719 16.266 1 80.62 335 THR A C 1
ATOM 2667 O O . THR A 1 335 ? 18.078 21.906 16.469 1 80.62 335 THR A O 1
ATOM 2670 N N . LEU A 1 336 ? 17.891 20.172 15.125 1 90.25 336 LEU A N 1
ATOM 2671 C CA . LEU A 1 336 ? 18.188 21 13.953 1 90.25 336 LEU A CA 1
ATOM 2672 C C . LEU A 1 336 ? 17.078 22.031 13.734 1 90.25 336 LEU A C 1
ATOM 2674 O O . LEU A 1 336 ? 17.359 23.203 13.484 1 90.25 336 LEU A O 1
ATOM 2678 N N . LEU A 1 337 ? 15.844 21.547 13.852 1 87.5 337 LEU A N 1
ATOM 2679 C CA . LEU A 1 337 ? 14.695 22.438 13.695 1 87.5 337 LEU A CA 1
ATOM 2680 C C . LEU A 1 337 ? 14.703 23.531 14.758 1 87.5 337 LEU A C 1
ATOM 2682 O O . LEU A 1 337 ? 14.391 24.688 14.469 1 87.5 337 LEU A O 1
ATOM 2686 N N . ARG A 1 338 ? 15.062 23.188 15.898 1 81.75 338 ARG A N 1
ATOM 2687 C CA . ARG A 1 338 ? 15.102 24.141 17 1 81.75 338 ARG A CA 1
ATOM 2688 C C . ARG A 1 338 ? 16.156 25.219 16.766 1 81.75 338 ARG A C 1
ATOM 2690 O O . ARG A 1 338 ? 15.922 26.391 17.016 1 81.75 338 ARG A O 1
ATOM 2697 N N . ARG A 1 339 ? 17.266 24.812 16.312 1 92.88 339 ARG A N 1
ATOM 2698 C CA . ARG A 1 339 ? 18.328 25.781 16.062 1 92.88 339 ARG A CA 1
ATOM 2699 C C . ARG A 1 339 ? 17.938 26.75 14.953 1 92.88 339 ARG A C 1
ATOM 2701 O O . ARG A 1 339 ? 18.172 27.953 15.07 1 92.88 339 ARG A O 1
ATOM 2708 N N . ALA A 1 340 ? 17.359 26.219 13.969 1 94.94 340 ALA A N 1
ATOM 2709 C CA . ALA A 1 340 ? 16.891 27.078 12.883 1 94.94 340 ALA A CA 1
ATOM 2710 C C . ALA A 1 340 ? 15.781 28.016 13.367 1 94.94 340 ALA A C 1
ATOM 2712 O O . ALA A 1 340 ? 15.719 29.188 12.969 1 94.94 340 ALA A O 1
ATOM 2713 N N . ASP A 1 341 ? 14.922 27.469 14.188 1 88.62 341 ASP A N 1
ATOM 2714 C CA . ASP A 1 341 ? 13.812 28.234 14.75 1 88.62 341 ASP A CA 1
ATOM 2715 C C . ASP A 1 341 ? 14.328 29.359 15.633 1 88.62 341 ASP A C 1
ATOM 2717 O O . ASP A 1 341 ? 13.789 30.469 15.602 1 88.62 341 ASP A O 1
ATOM 2721 N N . GLU A 1 342 ? 15.289 29.047 16.391 1 89.81 342 GLU A N 1
ATOM 2722 C CA . GLU A 1 342 ? 15.891 30.062 17.25 1 89.81 342 GLU A CA 1
ATOM 2723 C C . GLU A 1 342 ? 16.5 31.188 16.422 1 89.81 342 GLU A C 1
ATOM 2725 O O . GLU A 1 342 ? 16.391 32.375 16.781 1 89.81 342 GLU A O 1
ATOM 2730 N N . ALA A 1 343 ? 17.141 30.812 15.422 1 95.69 343 ALA A N 1
ATOM 2731 C CA . ALA A 1 343 ? 17.719 31.812 14.523 1 95.69 343 ALA A CA 1
ATOM 2732 C C . ALA A 1 343 ? 16.625 32.688 13.891 1 95.69 343 ALA A C 1
ATOM 2734 O O . ALA A 1 343 ? 16.781 33.906 13.766 1 95.69 343 ALA A O 1
ATOM 2735 N N . MET A 1 344 ? 15.594 32.094 13.492 1 94.62 344 MET A N 1
ATOM 2736 C CA . MET A 1 344 ? 14.469 32.844 12.922 1 94.62 344 MET A CA 1
ATOM 2737 C C . MET A 1 344 ? 13.859 33.781 13.945 1 94.62 344 MET A C 1
ATOM 2739 O O . MET A 1 344 ? 13.484 34.906 13.609 1 94.62 344 MET A O 1
ATOM 2743 N N . TYR A 1 345 ? 13.742 33.25 15.164 1 88.69 345 TYR A N 1
ATOM 2744 C CA . TYR A 1 345 ? 13.211 34.062 16.234 1 88.69 345 TYR A CA 1
ATOM 2745 C C . TYR A 1 345 ? 14.086 35.312 16.453 1 88.69 345 TYR A C 1
ATOM 2747 O O . TYR A 1 345 ? 13.57 36.406 16.703 1 88.69 345 TYR A O 1
ATOM 2755 N N . ARG A 1 346 ? 15.352 35.125 16.406 1 93.69 346 ARG A N 1
ATOM 2756 C CA . ARG A 1 346 ? 16.266 36.25 16.5 1 93.69 346 ARG A CA 1
ATOM 2757 C C . ARG A 1 346 ? 16.047 37.25 15.375 1 93.69 346 ARG A C 1
ATOM 2759 O O . ARG A 1 346 ? 16.094 38.469 15.586 1 93.69 346 ARG A O 1
ATOM 2766 N N . ALA A 1 347 ? 15.789 36.75 14.242 1 95.75 347 ALA A N 1
ATOM 2767 C CA . ALA A 1 347 ? 15.516 37.594 13.086 1 95.75 347 ALA A CA 1
ATOM 2768 C C . ALA A 1 347 ? 14.273 38.469 13.32 1 95.75 347 ALA A C 1
ATOM 2770 O O . ALA A 1 347 ? 14.258 39.656 12.992 1 95.75 347 ALA A O 1
ATOM 2771 N N . LYS A 1 348 ? 13.258 37.844 13.891 1 92 348 LYS A N 1
ATOM 2772 C CA . LYS A 1 348 ? 12.016 38.562 14.188 1 92 348 LYS A CA 1
ATOM 2773 C C . LYS A 1 348 ? 12.234 39.625 15.266 1 92 348 LYS A C 1
ATOM 2775 O O . LYS A 1 348 ? 11.703 40.719 15.164 1 92 348 LYS A O 1
ATOM 2780 N N . ARG A 1 349 ? 13.055 39.375 16.219 1 90.19 349 ARG A N 1
ATOM 2781 C CA . ARG A 1 349 ? 13.273 40.25 17.344 1 90.19 349 ARG A CA 1
ATOM 2782 C C . ARG A 1 349 ? 14.18 41.438 16.969 1 90.19 349 ARG A C 1
ATOM 2784 O O . ARG A 1 349 ? 14.055 42.531 17.516 1 90.19 349 ARG A O 1
ATOM 2791 N N . LYS A 1 350 ? 15.062 41.188 16.031 1 94.31 350 LYS A N 1
ATOM 2792 C CA . LYS A 1 350 ? 16.047 42.188 15.641 1 94.31 350 LYS A CA 1
ATOM 2793 C C . LYS A 1 350 ? 15.492 43.094 14.555 1 94.31 350 LYS A C 1
ATOM 2795 O O . LYS A 1 350 ? 16.25 43.812 13.891 1 94.31 350 LYS A O 1
ATOM 2800 N N . GLY A 1 351 ? 14.172 43.031 14.242 1 93.38 351 GLY A N 1
ATOM 2801 C CA . GLY A 1 351 ? 13.602 44 13.344 1 93.38 351 GLY A CA 1
ATOM 2802 C C . GLY A 1 351 ? 12.906 43.406 12.141 1 93.38 351 GLY A C 1
ATOM 2803 O O . GLY A 1 351 ? 12.391 44.094 11.281 1 93.38 351 GLY A O 1
ATOM 2804 N N . LYS A 1 352 ? 12.883 42.156 12.055 1 94.62 352 LYS A N 1
ATOM 2805 C CA . LYS A 1 352 ? 12.195 41.438 10.984 1 94.62 352 LYS A CA 1
ATOM 2806 C C . LYS A 1 352 ? 12.852 41.688 9.633 1 94.62 352 LYS A C 1
ATOM 2808 O O . LYS A 1 352 ? 13.844 42.438 9.555 1 94.62 352 LYS A O 1
ATOM 2813 N N . ASN A 1 353 ? 12.492 41 8.641 1 96.88 353 ASN A N 1
ATOM 2814 C CA . ASN A 1 353 ? 13.016 41.156 7.281 1 96.88 353 ASN A CA 1
ATOM 2815 C C . ASN A 1 353 ? 14.531 40.969 7.238 1 96.88 353 ASN A C 1
ATOM 2817 O O . ASN A 1 353 ? 15.242 41.844 6.723 1 96.88 353 ASN A O 1
ATOM 2821 N N . ARG A 1 354 ? 14.984 39.938 7.797 1 97.5 354 ARG A N 1
ATOM 2822 C CA . ARG A 1 354 ? 16.422 39.688 7.809 1 97.5 354 ARG A CA 1
ATOM 2823 C C . ARG A 1 354 ? 16.703 38.188 7.918 1 97.5 354 ARG A C 1
ATOM 2825 O O . ARG A 1 354 ? 15.789 37.406 8.164 1 97.5 354 ARG A O 1
ATOM 2832 N N . VAL A 1 355 ? 17.953 37.844 7.723 1 98.19 355 VAL A N 1
ATOM 2833 C CA . VAL A 1 355 ? 18.438 36.469 7.805 1 98.19 355 VAL A CA 1
ATOM 2834 C C . VAL A 1 355 ? 19.375 36.312 8.992 1 98.19 355 VAL A C 1
ATOM 2836 O O . VAL A 1 355 ? 20.281 37.125 9.172 1 98.19 355 VAL A O 1
ATOM 2839 N N . GLU A 1 356 ? 19.094 35.344 9.82 1 97.88 356 GLU A N 1
ATOM 2840 C CA . GLU A 1 356 ? 19.969 35.062 10.945 1 97.88 356 GLU A CA 1
ATOM 2841 C C . GLU A 1 356 ? 20.438 33.594 10.906 1 97.88 356 GLU A C 1
ATOM 2843 O O . GLU A 1 356 ? 19.688 32.688 10.539 1 97.88 356 GLU A O 1
ATOM 2848 N N . ALA A 1 357 ? 21.656 33.375 11.312 1 97.44 357 ALA A N 1
ATOM 2849 C CA . ALA A 1 357 ? 22.234 32.031 11.336 1 97.44 357 ALA A CA 1
ATOM 2850 C C . ALA A 1 357 ? 22.281 31.484 12.758 1 97.44 357 ALA A C 1
ATOM 2852 O O . ALA A 1 357 ? 22.547 32.219 13.711 1 97.44 357 ALA A O 1
ATOM 2853 N N . ALA A 1 358 ? 21.969 30.219 12.805 1 93.88 358 ALA A N 1
ATOM 2854 C CA . ALA A 1 358 ? 22.203 29.547 14.078 1 93.88 358 ALA A CA 1
ATOM 2855 C C . ALA A 1 358 ? 23.688 29.297 14.305 1 93.88 358 ALA A C 1
ATOM 2857 O O . ALA A 1 358 ? 24.422 28.984 13.359 1 93.88 358 ALA A O 1
ATOM 2858 N N . PRO A 1 359 ? 24.062 29.469 15.547 1 84.5 359 PRO A N 1
ATOM 2859 C CA . PRO A 1 359 ? 25.469 29.172 15.828 1 84.5 359 PRO A CA 1
ATOM 2860 C C . PRO A 1 359 ? 25.844 27.734 15.492 1 84.5 359 PRO A C 1
ATOM 2862 O O . PRO A 1 359 ? 25.016 26.828 15.594 1 84.5 359 PRO A O 1
ATOM 2865 N N . LYS A 1 360 ? 27.047 27.531 14.953 1 72.94 360 LYS A N 1
ATOM 2866 C CA . LYS A 1 360 ? 27.531 26.188 14.617 1 72.94 360 LYS A CA 1
ATOM 2867 C C . LYS A 1 360 ? 27.766 25.359 15.883 1 72.94 360 LYS A C 1
ATOM 2869 O O . LYS A 1 360 ? 28.188 25.891 16.906 1 72.94 360 LYS A O 1
ATOM 2874 N N . MET B 1 1 ? 13.719 10.414 37.594 1 19.22 1 MET B N 1
ATOM 2875 C CA . MET B 1 1 ? 14.008 10.758 36.219 1 19.22 1 MET B CA 1
ATOM 2876 C C . MET B 1 1 ? 13.125 9.961 35.25 1 19.22 1 MET B C 1
ATOM 2878 O O . MET B 1 1 ? 13.414 8.797 34.938 1 19.22 1 MET B O 1
ATOM 2882 N N . ALA B 1 2 ? 11.844 9.984 35.406 1 20.94 2 ALA B N 1
ATOM 2883 C CA . ALA B 1 2 ? 10.742 9.062 35.156 1 20.94 2 ALA B CA 1
ATOM 2884 C C . ALA B 1 2 ? 10.461 8.906 33.688 1 20.94 2 ALA B C 1
ATOM 2886 O O . ALA B 1 2 ? 10.516 9.883 32.938 1 20.94 2 ALA B O 1
ATOM 2887 N N . SER B 1 3 ? 10.82 7.824 33.094 1 22.19 3 SER B N 1
ATOM 2888 C CA . SER B 1 3 ? 10.875 7.242 31.766 1 22.19 3 SER B CA 1
ATOM 2889 C C . SER B 1 3 ? 9.547 7.43 31.031 1 22.19 3 SER B C 1
ATOM 2891 O O . SER B 1 3 ? 8.617 6.648 31.219 1 22.19 3 SER B O 1
ATOM 2893 N N . LEU B 1 4 ? 8.977 8.547 31.141 1 20.12 4 LEU B N 1
ATOM 2894 C CA . LEU B 1 4 ? 7.625 8.891 30.719 1 20.12 4 LEU B CA 1
ATOM 2895 C C . LEU B 1 4 ? 7.449 8.641 29.219 1 20.12 4 LEU B C 1
ATOM 2897 O O . LEU B 1 4 ? 7.316 9.586 28.438 1 20.12 4 LEU B O 1
ATOM 2901 N N . LYS B 1 5 ? 8.398 7.926 28.625 1 27.23 5 LYS B N 1
ATOM 2902 C CA . LYS B 1 5 ? 8.297 7.449 27.25 1 27.23 5 LYS B CA 1
ATOM 2903 C C . LYS B 1 5 ? 6.973 6.719 27.016 1 27.23 5 LYS B C 1
ATOM 2905 O O . LYS B 1 5 ? 6.93 5.488 27.016 1 27.23 5 LYS B O 1
ATOM 2910 N N . GLY B 1 6 ? 5.969 7.137 27.859 1 23.64 6 GLY B N 1
ATOM 2911 C CA . GLY B 1 6 ? 4.707 6.422 27.719 1 23.64 6 GLY B CA 1
ATOM 2912 C C . GLY B 1 6 ? 4.273 6.25 26.281 1 23.64 6 GLY B C 1
ATOM 2913 O O . GLY B 1 6 ? 4.172 7.23 25.531 1 23.64 6 GLY B O 1
ATOM 2914 N N . ARG B 1 7 ? 4.656 5.176 25.703 1 26.25 7 ARG B N 1
ATOM 2915 C CA . ARG B 1 7 ? 4.191 4.555 24.469 1 26.25 7 ARG B CA 1
ATOM 2916 C C . ARG B 1 7 ? 2.682 4.691 24.312 1 26.25 7 ARG B C 1
ATOM 2918 O O . ARG B 1 7 ? 1.925 4.273 25.203 1 26.25 7 ARG B O 1
ATOM 2925 N N . TYR B 1 8 ? 2.26 5.957 24 1 26.58 8 TYR B N 1
ATOM 2926 C CA . TYR B 1 8 ? 0.826 6.062 23.75 1 26.58 8 TYR B CA 1
ATOM 2927 C C . TYR B 1 8 ? 0.246 4.727 23.312 1 26.58 8 TYR B C 1
ATOM 2929 O O . TYR B 1 8 ? 0.85 4.012 22.5 1 26.58 8 TYR B O 1
ATOM 2937 N N . THR B 1 9 ? -0.372 4.023 24.094 1 26.94 9 THR B N 1
ATOM 2938 C CA . THR B 1 9 ? -1.246 2.857 24 1 26.94 9 THR B CA 1
ATOM 2939 C C . THR B 1 9 ? -2.025 2.875 22.688 1 26.94 9 THR B C 1
ATOM 2941 O O . THR B 1 9 ? -2.395 3.941 22.188 1 26.94 9 THR B O 1
ATOM 2944 N N . GLY B 1 10 ? -1.979 1.737 21.922 1 29.59 10 GLY B N 1
ATOM 2945 C CA . GLY B 1 10 ? -2.461 1.159 20.688 1 29.59 10 GLY B CA 1
ATOM 2946 C C . GLY B 1 10 ? -3.91 1.499 20.391 1 29.59 10 GLY B C 1
ATOM 2947 O O . GLY B 1 10 ? -4.816 0.763 20.781 1 29.59 10 GLY B O 1
ATOM 2948 N N . LEU B 1 11 ? -4.352 2.658 20.641 1 30.12 11 LEU B N 1
ATOM 2949 C CA . LEU B 1 11 ? -5.738 2.838 20.219 1 30.12 11 LEU B CA 1
ATOM 2950 C C . LEU B 1 11 ? -6.035 2.025 18.969 1 30.12 11 LEU B C 1
ATOM 2952 O O . LEU B 1 11 ? -5.164 1.851 18.109 1 30.12 11 LEU B O 1
ATOM 2956 N N . ASN B 1 12 ? -7.004 1.192 19.016 1 31.23 12 ASN B N 1
ATOM 2957 C CA . ASN B 1 12 ? -7.531 0.267 18.016 1 31.23 12 ASN B CA 1
ATOM 2958 C C . ASN B 1 12 ? -7.578 0.902 16.641 1 31.23 12 ASN B C 1
ATOM 2960 O O . ASN B 1 12 ? -8.508 1.646 16.312 1 31.23 12 ASN B O 1
ATOM 2964 N N . LEU B 1 13 ? -6.574 1.324 16.172 1 37.25 13 LEU B N 1
ATOM 2965 C CA . LEU B 1 13 ? -6.297 1.927 14.875 1 37.25 13 LEU B CA 1
ATOM 2966 C C . LEU B 1 13 ? -6.93 1.114 13.75 1 37.25 13 LEU B C 1
ATOM 2968 O O . LEU B 1 13 ? -6.809 1.471 12.578 1 37.25 13 LEU B O 1
ATOM 2972 N N . SER B 1 14 ? -7.527 0.016 14.195 1 41.75 14 SER B N 1
ATOM 2973 C CA . SER B 1 14 ? -8.086 -0.898 13.203 1 41.75 14 SER B CA 1
ATOM 2974 C C . SER B 1 14 ? -9.148 -0.214 12.359 1 41.75 14 SER B C 1
ATOM 2976 O O . SER B 1 14 ? -9.148 -0.324 11.133 1 41.75 14 SER B O 1
ATOM 2978 N N . PRO B 1 15 ? -10.039 0.439 13.086 1 40.03 15 PRO B N 1
ATOM 2979 C CA . PRO B 1 15 ? -11.07 1.064 12.25 1 40.03 15 PRO B CA 1
ATOM 2980 C C . PRO B 1 15 ? -10.523 2.174 11.359 1 40.03 15 PRO B C 1
ATOM 2982 O O . PRO B 1 15 ? -10.992 2.359 10.234 1 40.03 15 PRO B O 1
ATOM 2985 N N . THR B 1 16 ? -9.609 2.904 11.875 1 45.06 16 THR B N 1
ATOM 2986 C CA . THR B 1 16 ? -9.016 3.979 11.086 1 45.06 16 THR B CA 1
ATOM 2987 C C . THR B 1 16 ? -8.234 3.414 9.906 1 45.06 16 THR B C 1
ATOM 2989 O O . THR B 1 16 ? -8.281 3.963 8.805 1 45.06 16 THR B O 1
ATOM 2992 N N . LEU B 1 17 ? -7.684 2.361 10.234 1 47.53 17 LEU B N 1
ATOM 2993 C CA . LEU B 1 17 ? -6.891 1.733 9.188 1 47.53 17 LEU B CA 1
ATOM 2994 C C . LEU B 1 17 ? -7.785 1.228 8.055 1 47.53 17 LEU B C 1
ATOM 2996 O O . LEU B 1 17 ? -7.406 1.288 6.887 1 47.53 17 LEU B O 1
ATOM 3000 N N . GLU B 1 18 ? -8.883 0.673 8.531 1 48.62 18 GLU B N 1
ATOM 3001 C CA . GLU B 1 18 ? -9.836 0.208 7.531 1 48.62 18 GLU B CA 1
ATOM 3002 C C . GLU B 1 18 ? -10.367 1.367 6.691 1 48.62 18 GLU B C 1
ATOM 3004 O O . GLU B 1 18 ? -10.609 1.212 5.492 1 48.62 18 GLU B O 1
ATOM 3009 N N . LEU B 1 19 ? -10.492 2.412 7.438 1 47.5 19 LEU B N 1
ATOM 3010 C CA . LEU B 1 19 ? -10.961 3.605 6.746 1 47.5 19 LEU B CA 1
ATOM 3011 C C . LEU B 1 19 ? -9.93 4.094 5.738 1 47.5 19 LEU B C 1
ATOM 3013 O O . LEU B 1 19 ? -10.281 4.707 4.727 1 47.5 19 LEU B O 1
ATOM 3017 N N . LEU B 1 20 ? -8.789 3.695 6.082 1 53.56 20 LEU B N 1
ATOM 3018 C CA . LEU B 1 20 ? -7.711 4.207 5.242 1 53.56 20 LEU B CA 1
ATOM 3019 C C . LEU B 1 20 ? -7.348 3.203 4.152 1 53.56 20 LEU B C 1
ATOM 3021 O O . LEU B 1 20 ? -6.453 3.455 3.344 1 53.56 20 LEU B O 1
ATOM 3025 N N . ASP B 1 21 ? -8.148 2.145 4.234 1 57.94 21 ASP B N 1
ATOM 3026 C CA . ASP B 1 21 ? -7.855 1.139 3.219 1 57.94 21 ASP B CA 1
ATOM 3027 C C . ASP B 1 21 ? -8.352 1.587 1.845 1 57.94 21 ASP B C 1
ATOM 3029 O O . ASP B 1 21 ? -9.555 1.672 1.609 1 57.94 21 ASP B O 1
ATOM 3033 N N . PRO B 1 22 ? -7.391 2.004 1.112 1 58.91 22 PRO B N 1
ATOM 3034 C CA . PRO B 1 22 ? -7.812 2.465 -0.212 1 58.91 22 PRO B CA 1
ATOM 3035 C C . PRO B 1 22 ? -8.531 1.381 -1.013 1 58.91 22 PRO B C 1
ATOM 3037 O O . PRO B 1 22 ? -9.195 1.682 -2.008 1 58.91 22 PRO B O 1
ATOM 3040 N N . LEU B 1 23 ? -8.43 0.179 -0.414 1 61 23 LEU B N 1
ATOM 3041 C CA . LEU B 1 23 ? -8.953 -0.935 -1.199 1 61 23 LEU B CA 1
ATOM 3042 C C . LEU B 1 23 ? -10.461 -1.065 -1.021 1 61 23 LEU B C 1
ATOM 3044 O O . LEU B 1 23 ? -11.133 -1.688 -1.843 1 61 23 LEU B O 1
ATOM 3048 N N . ASN B 1 24 ? -10.992 -0.483 0.002 1 60.56 24 ASN B N 1
ATOM 3049 C CA . ASN B 1 24 ? -12.391 -0.746 0.309 1 60.56 24 ASN B CA 1
ATOM 3050 C C . ASN B 1 24 ? -13.312 -0.295 -0.825 1 60.56 24 ASN B C 1
ATOM 3052 O O . ASN B 1 24 ? -14.125 -1.075 -1.314 1 60.56 24 ASN B O 1
ATOM 3056 N N . PRO B 1 25 ? -13.086 0.916 -1.274 1 62.81 25 PRO B N 1
ATOM 3057 C CA . PRO B 1 25 ? -13.977 1.297 -2.373 1 62.81 25 PRO B CA 1
ATOM 3058 C C . PRO B 1 25 ? -13.633 0.598 -3.686 1 62.81 25 PRO B C 1
ATOM 3060 O O . PRO B 1 25 ? -14.508 0.404 -4.535 1 62.81 25 PRO B O 1
ATOM 3063 N N . VAL B 1 26 ? -12.5 0.092 -3.807 1 71 26 VAL B N 1
ATOM 3064 C CA . VAL B 1 26 ? -12.016 -0.436 -5.078 1 71 26 VAL B CA 1
ATOM 3065 C C . VAL B 1 26 ? -12.266 -1.941 -5.141 1 71 26 VAL B C 1
ATOM 3067 O O . VAL B 1 26 ? -12.305 -2.527 -6.223 1 71 26 VAL B O 1
ATOM 3070 N N . ARG B 1 27 ? -12.594 -2.525 -4.031 1 78.06 27 ARG B N 1
ATOM 3071 C CA . ARG B 1 27 ? -12.797 -3.969 -3.979 1 78.06 27 ARG B CA 1
ATOM 3072 C C . ARG B 1 27 ? -14.008 -4.379 -4.816 1 78.06 27 ARG B C 1
ATOM 3074 O O . ARG B 1 27 ? -13.961 -5.379 -5.535 1 78.06 27 ARG B O 1
ATOM 3081 N N . ARG B 1 28 ? -15.07 -3.619 -4.742 1 82 28 ARG B N 1
ATOM 3082 C CA . ARG B 1 28 ? -16.266 -3.916 -5.527 1 82 28 ARG B CA 1
ATOM 3083 C C . ARG B 1 28 ? -15.969 -3.828 -7.023 1 82 28 ARG B C 1
ATOM 3085 O O . ARG B 1 28 ? -16.359 -4.707 -7.789 1 82 28 ARG B O 1
ATOM 3092 N N . GLN B 1 29 ? -15.289 -2.832 -7.359 1 82.81 29 GLN B N 1
ATOM 3093 C CA . GLN B 1 29 ? -14.945 -2.643 -8.766 1 82.81 29 GLN B CA 1
ATOM 3094 C C . GLN B 1 29 ? -14.062 -3.775 -9.273 1 82.81 29 GLN B C 1
ATOM 3096 O O . GLN B 1 29 ? -14.25 -4.266 -10.391 1 82.81 29 GLN B O 1
ATOM 3101 N N . MET B 1 30 ? -13.18 -4.152 -8.445 1 84.94 30 MET B N 1
ATOM 3102 C CA . MET B 1 30 ? -12.281 -5.246 -8.82 1 84.94 30 MET B CA 1
ATOM 3103 C C . MET B 1 30 ? -13.062 -6.547 -8.984 1 84.94 30 MET B C 1
ATOM 3105 O O . MET B 1 30 ? -12.828 -7.297 -9.938 1 84.94 30 MET B O 1
ATOM 3109 N N . ALA B 1 31 ? -13.984 -6.73 -8.117 1 89.31 31 ALA B N 1
ATOM 3110 C CA . ALA B 1 31 ? -14.805 -7.938 -8.18 1 89.31 31 ALA B CA 1
ATOM 3111 C C . ALA B 1 31 ? -15.672 -7.941 -9.43 1 89.31 31 ALA B C 1
ATOM 3113 O O . ALA B 1 31 ? -15.891 -8.992 -10.039 1 89.31 31 ALA B O 1
ATOM 3114 N N . LEU B 1 32 ? -16.109 -6.812 -9.836 1 90.38 32 LEU B N 1
ATOM 3115 C CA . LEU B 1 32 ? -16.969 -6.691 -11.008 1 90.38 32 LEU B CA 1
ATOM 3116 C C . LEU B 1 32 ? -16.203 -7.004 -12.289 1 90.38 32 LEU B C 1
ATOM 3118 O O . LEU B 1 32 ? -16.797 -7.344 -13.312 1 90.38 32 LEU B O 1
ATOM 3122 N N . TRP B 1 33 ? -14.898 -6.988 -12.227 1 87.5 33 TRP B N 1
ATOM 3123 C CA . TRP B 1 33 ? -14.07 -7.352 -13.367 1 87.5 33 TRP B CA 1
ATOM 3124 C C . TRP B 1 33 ? -13.648 -8.82 -13.297 1 87.5 33 TRP B C 1
ATOM 3126 O O . TRP B 1 33 ? -13.656 -9.523 -14.305 1 87.5 33 TRP B O 1
ATOM 3136 N N . LEU B 1 34 ? -13.359 -9.227 -12.109 1 90.31 34 LEU B N 1
ATOM 3137 C CA . LEU B 1 34 ? -12.773 -10.555 -11.938 1 90.31 34 LEU B CA 1
ATOM 3138 C C . LEU B 1 34 ? -13.836 -11.641 -12.039 1 90.31 34 LEU B C 1
ATOM 3140 O O . LEU B 1 34 ? -13.562 -12.742 -12.523 1 90.31 34 LEU B O 1
ATOM 3144 N N . LEU B 1 35 ? -15.062 -11.305 -11.617 1 93.81 35 LEU B N 1
ATOM 3145 C CA . LEU B 1 35 ? -16.109 -12.32 -11.602 1 93.81 35 LEU B CA 1
ATOM 3146 C C . LEU B 1 35 ? -16.5 -12.727 -13.016 1 93.81 35 LEU B C 1
ATOM 3148 O O . LEU B 1 35 ? -16.516 -13.914 -13.344 1 93.81 35 LEU B O 1
ATOM 3152 N N . PRO B 1 36 ? -16.734 -11.789 -13.922 1 93.56 36 PRO B N 1
ATOM 3153 C CA . PRO B 1 36 ? -16.984 -12.203 -15.305 1 93.56 36 PRO B CA 1
ATOM 3154 C C . PRO B 1 36 ? -15.797 -12.922 -15.938 1 93.56 36 PRO B C 1
ATOM 3156 O O . PRO B 1 36 ? -15.984 -13.859 -16.719 1 93.56 36 PRO B O 1
ATOM 3159 N N . LEU B 1 37 ? -14.625 -12.484 -15.648 1 91.31 37 LEU B N 1
ATOM 3160 C CA . LEU B 1 37 ? -13.445 -13.18 -16.141 1 91.31 37 LEU B CA 1
ATOM 3161 C C . LEU B 1 37 ? -13.398 -14.609 -15.609 1 91.31 37 LEU B C 1
ATOM 3163 O O . LEU B 1 37 ? -13.07 -15.539 -16.359 1 91.31 37 LEU B O 1
ATOM 3167 N N . GLY B 1 38 ? -13.703 -14.711 -14.328 1 92.75 38 GLY B N 1
ATOM 3168 C CA . GLY B 1 38 ? -13.781 -16.047 -13.75 1 92.75 38 GLY B CA 1
ATOM 3169 C C . GLY B 1 38 ? -14.805 -16.922 -14.43 1 92.75 38 GLY B C 1
ATOM 3170 O O . GLY B 1 38 ? -14.57 -18.125 -14.633 1 92.75 38 GLY B O 1
ATOM 3171 N N . SER B 1 39 ? -15.914 -16.344 -14.742 1 94.75 39 SER B N 1
ATOM 3172 C CA . SER B 1 39 ? -16.953 -17.078 -15.453 1 94.75 39 SER B CA 1
ATOM 3173 C C . SER B 1 39 ? -16.453 -17.578 -16.812 1 94.75 39 SER B C 1
ATOM 3175 O O . SER B 1 39 ? -16.625 -18.75 -17.141 1 94.75 39 SER B O 1
ATOM 3177 N N . LEU B 1 40 ? -15.82 -16.75 -17.516 1 94.38 40 LEU B N 1
ATOM 3178 C CA . LEU B 1 40 ? -15.297 -17.094 -18.828 1 94.38 40 LEU B CA 1
ATOM 3179 C C . LEU B 1 40 ? -14.234 -18.172 -18.719 1 94.38 40 LEU B C 1
ATOM 3181 O O . LEU B 1 40 ? -14.211 -19.109 -19.516 1 94.38 40 LEU B O 1
ATOM 3185 N N . LEU B 1 41 ? -13.445 -18.094 -17.766 1 92.88 41 LEU B N 1
ATOM 3186 C CA . LEU B 1 41 ? -12.352 -19.031 -17.609 1 92.88 41 LEU B CA 1
ATOM 3187 C C . LEU B 1 41 ? -12.859 -20.391 -17.125 1 92.88 41 LEU B C 1
ATOM 3189 O O . LEU B 1 41 ? -12.336 -21.422 -17.516 1 92.88 41 LEU B O 1
ATOM 3193 N N . ALA B 1 42 ? -13.836 -20.328 -16.297 1 93.88 42 ALA B N 1
ATOM 3194 C CA . ALA B 1 42 ? -14.469 -21.578 -15.875 1 93.88 42 ALA B CA 1
ATOM 3195 C C . ALA B 1 42 ? -15.133 -22.266 -17.062 1 93.88 42 ALA B C 1
ATOM 3197 O O . ALA B 1 42 ? -15.047 -23.5 -17.203 1 93.88 42 ALA B O 1
ATOM 3198 N N . GLY B 1 43 ? -15.781 -21.5 -17.859 1 93.56 43 GLY B N 1
ATOM 3199 C CA . GLY B 1 43 ? -16.375 -22.047 -19.078 1 93.56 43 GLY B CA 1
ATOM 3200 C C . GLY B 1 43 ? -15.344 -22.625 -20.031 1 93.56 43 GLY B C 1
ATOM 3201 O O . GLY B 1 43 ? -15.547 -23.719 -20.562 1 93.56 43 GLY B O 1
ATOM 3202 N N . ALA B 1 44 ? -14.273 -21.953 -20.188 1 92.38 44 ALA B N 1
ATOM 3203 C CA . ALA B 1 44 ? -13.203 -22.422 -21.062 1 92.38 44 ALA B CA 1
ATOM 3204 C C . ALA B 1 44 ? -12.602 -23.719 -20.531 1 92.38 44 ALA B C 1
ATOM 3206 O O . ALA B 1 44 ? -12.297 -24.641 -21.297 1 92.38 44 ALA B O 1
ATOM 3207 N N . ALA B 1 45 ? -12.445 -23.734 -19.25 1 90.44 45 ALA B N 1
ATOM 3208 C CA . ALA B 1 45 ? -11.914 -24.953 -18.641 1 90.44 45 ALA B CA 1
ATOM 3209 C C . ALA B 1 45 ? -12.859 -26.125 -18.844 1 90.44 45 ALA B C 1
ATOM 3211 O O . ALA B 1 45 ? -12.422 -27.25 -19.125 1 90.44 45 ALA B O 1
ATOM 3212 N N . TYR B 1 46 ? -14.141 -25.844 -18.703 1 91.94 46 TYR B N 1
ATOM 3213 C CA . TYR B 1 46 ? -15.148 -26.891 -18.906 1 91.94 46 TYR B CA 1
ATOM 3214 C C . TYR B 1 46 ? -15.086 -27.438 -20.328 1 91.94 46 TYR B C 1
ATOM 3216 O O . TYR B 1 46 ? -15.086 -28.656 -20.531 1 91.94 46 TYR B O 1
ATOM 3224 N N . TRP B 1 47 ? -14.961 -26.594 -21.25 1 90.75 47 TRP B N 1
ATOM 3225 C CA . TRP B 1 47 ? -14.945 -26.984 -22.656 1 90.75 47 TRP B CA 1
ATOM 3226 C C . TRP B 1 47 ? -13.656 -27.719 -23 1 90.75 47 TRP B C 1
ATOM 3228 O O . TRP B 1 47 ? -13.672 -28.703 -23.734 1 90.75 47 TRP B O 1
ATOM 3238 N N . ALA B 1 48 ? -12.531 -27.234 -22.469 1 87.56 48 ALA B N 1
ATOM 3239 C CA . ALA B 1 48 ? -11.227 -27.797 -22.781 1 87.56 48 ALA B CA 1
ATOM 3240 C C . ALA B 1 48 ? -11.062 -29.188 -22.156 1 87.56 48 ALA B C 1
ATOM 3242 O O . ALA B 1 48 ? -10.297 -30.016 -22.641 1 87.56 48 ALA B O 1
ATOM 3243 N N . SER B 1 49 ? -11.797 -29.422 -21.109 1 85.38 49 SER B N 1
ATOM 3244 C CA . SER B 1 49 ? -11.641 -30.672 -20.375 1 85.38 49 SER B CA 1
ATOM 3245 C C . SER B 1 49 ? -12.531 -31.766 -20.953 1 85.38 49 SER B C 1
ATOM 3247 O O . SER B 1 49 ? -12.344 -32.938 -20.656 1 85.38 49 SER B O 1
ATOM 3249 N N . ARG B 1 50 ? -13.383 -31.594 -21.844 1 86.81 50 ARG B N 1
ATOM 3250 C CA . ARG B 1 50 ? -14.398 -32.531 -22.328 1 86.81 50 ARG B CA 1
ATOM 3251 C C . ARG B 1 50 ? -13.781 -33.594 -23.203 1 86.81 50 ARG B C 1
ATOM 3253 O O . ARG B 1 50 ? -14.078 -34.781 -23.016 1 86.81 50 ARG B O 1
ATOM 3260 N N . PRO B 1 51 ? -12.891 -33.125 -24.047 1 81.5 51 PRO B N 1
ATOM 3261 C CA . PRO B 1 51 ? -12.367 -34.156 -24.953 1 81.5 51 PRO B CA 1
ATOM 3262 C C . PRO B 1 51 ? -11.531 -35.219 -24.219 1 81.5 51 PRO B C 1
ATOM 3264 O O . PRO B 1 51 ? -11.453 -36.375 -24.672 1 81.5 51 PRO B O 1
ATOM 3267 N N . GLY B 1 52 ? -10.867 -34.906 -23.156 1 73.75 52 GLY B N 1
ATOM 3268 C CA . GLY B 1 52 ? -10.031 -35.844 -22.422 1 73.75 52 GLY B CA 1
ATOM 3269 C C . GLY B 1 52 ? -10.789 -36.594 -21.359 1 73.75 52 GLY B C 1
ATOM 3270 O O . GLY B 1 52 ? -10.219 -37.469 -20.688 1 73.75 52 GLY B O 1
ATOM 3271 N N . GLY B 1 53 ? -12.094 -36.438 -21.25 1 77.56 53 GLY B N 1
ATOM 3272 C CA . GLY B 1 53 ? -12.891 -37.031 -20.188 1 77.56 53 GLY B CA 1
ATOM 3273 C C . GLY B 1 53 ? -13.078 -36.125 -19 1 77.56 53 GLY B C 1
ATOM 3274 O O . GLY B 1 53 ? -12.133 -35.875 -18.25 1 77.56 53 GLY B O 1
ATOM 3275 N N . LEU B 1 54 ? -14.125 -35.688 -18.906 1 81.69 54 LEU B N 1
ATOM 3276 C CA . LEU B 1 54 ? -14.469 -34.719 -17.844 1 81.69 54 LEU B CA 1
ATOM 3277 C C . LEU B 1 54 ? -14.508 -35.438 -16.484 1 81.69 54 LEU B C 1
ATOM 3279 O O . LEU B 1 54 ? -15.289 -36.344 -16.281 1 81.69 54 LEU B O 1
ATOM 3283 N N . ASP B 1 55 ? -13.609 -35.031 -15.617 1 83.56 55 ASP B N 1
ATOM 3284 C CA . ASP B 1 55 ? -13.609 -35.594 -14.266 1 83.56 55 ASP B CA 1
ATOM 3285 C C . ASP B 1 55 ? -14.859 -35.156 -13.508 1 83.56 55 ASP B C 1
ATOM 3287 O O . ASP B 1 55 ? -15.438 -34.125 -13.781 1 83.56 55 ASP B O 1
ATOM 3291 N N . PRO B 1 56 ? -15.273 -36 -12.594 1 88.81 56 PRO B N 1
ATOM 3292 C CA . PRO B 1 56 ? -16.516 -35.719 -11.867 1 88.81 56 PRO B CA 1
ATOM 3293 C C . PRO B 1 56 ? -16.5 -34.375 -11.156 1 88.81 56 PRO B C 1
ATOM 3295 O O . PRO B 1 56 ? -17.531 -33.688 -11.062 1 88.81 56 PRO B O 1
ATOM 3298 N N . VAL B 1 57 ? -15.375 -33.969 -10.672 1 91.56 57 VAL B N 1
ATOM 3299 C CA . VAL B 1 57 ? -15.289 -32.719 -9.945 1 91.56 57 VAL B CA 1
ATOM 3300 C C . VAL B 1 57 ? -15.531 -31.547 -10.906 1 91.56 57 VAL B C 1
ATOM 3302 O O . VAL B 1 57 ? -16.297 -30.625 -10.609 1 91.56 57 VAL B O 1
ATOM 3305 N N . ASP B 1 58 ? -14.914 -31.625 -12.055 1 90.5 58 ASP B N 1
ATOM 3306 C CA . ASP B 1 58 ? -15.109 -30.594 -13.062 1 90.5 58 ASP B CA 1
ATOM 3307 C C . ASP B 1 58 ? -16.562 -30.547 -13.531 1 90.5 58 ASP B C 1
ATOM 3309 O O . ASP B 1 58 ? -17.109 -29.469 -13.75 1 90.5 58 ASP B O 1
ATOM 3313 N N . ARG B 1 59 ? -17.125 -31.703 -13.664 1 90.94 59 ARG B N 1
ATOM 3314 C CA . ARG B 1 59 ? -18.5 -31.797 -14.117 1 90.94 59 ARG B CA 1
ATOM 3315 C C . ARG B 1 59 ? -19.453 -31.141 -13.125 1 90.94 59 ARG B C 1
ATOM 3317 O O . ARG B 1 59 ? -20.422 -30.484 -13.523 1 90.94 59 ARG B O 1
ATOM 3324 N N . ILE B 1 60 ? -19.141 -31.234 -11.891 1 92.38 60 ILE B N 1
ATOM 3325 C CA . ILE B 1 60 ? -20.031 -30.75 -10.836 1 92.38 60 ILE B CA 1
ATOM 3326 C C . ILE B 1 60 ? -19.797 -29.266 -10.594 1 92.38 60 ILE B C 1
ATOM 3328 O O . ILE B 1 60 ? -20.734 -28.5 -10.398 1 92.38 60 ILE B O 1
ATOM 3332 N N . PHE B 1 61 ? -18.547 -28.828 -10.641 1 93.69 61 PHE B N 1
ATOM 3333 C CA . PHE B 1 61 ? -18.203 -27.516 -10.125 1 93.69 61 PHE B CA 1
ATOM 3334 C C . PHE B 1 61 ? -18.125 -26.484 -11.25 1 93.69 61 PHE B C 1
ATOM 3336 O O . PHE B 1 61 ? -18.531 -25.328 -11.078 1 93.69 61 PHE B O 1
ATOM 3343 N N . LEU B 1 62 ? -17.641 -26.797 -12.406 1 93.5 62 LEU B N 1
ATOM 3344 C CA . LEU B 1 62 ? -17.266 -25.812 -13.422 1 93.5 62 LEU B CA 1
ATOM 3345 C C . LEU B 1 62 ? -18.516 -25.141 -13.992 1 93.5 62 LEU B C 1
ATOM 3347 O O . LEU B 1 62 ? -18.562 -23.906 -14.117 1 93.5 62 LEU B O 1
ATOM 3351 N N . PRO B 1 63 ? -19.547 -25.906 -14.336 1 91.62 63 PRO B N 1
ATOM 3352 C CA . PRO B 1 63 ? -20.719 -25.234 -14.883 1 91.62 63 PRO B CA 1
ATOM 3353 C C . PRO B 1 63 ? -21.375 -24.281 -13.875 1 91.62 63 PRO B C 1
ATOM 3355 O O . PRO B 1 63 ? -21.609 -23.109 -14.188 1 91.62 63 PRO B O 1
ATOM 3358 N N . PRO B 1 64 ? -21.609 -24.703 -12.656 1 90.88 64 PRO B N 1
ATOM 3359 C CA . PRO B 1 64 ? -22.172 -23.75 -11.695 1 90.88 64 PRO B CA 1
ATOM 3360 C C . PRO B 1 64 ? -21.234 -22.578 -11.398 1 90.88 64 PRO B C 1
ATOM 3362 O O . PRO B 1 64 ? -21.688 -21.484 -11.117 1 90.88 64 PRO B O 1
ATOM 3365 N N . MET B 1 65 ? -20 -22.781 -11.453 1 93.62 65 MET B N 1
ATOM 3366 C CA . MET B 1 65 ? -19.062 -21.672 -11.242 1 93.62 65 MET B CA 1
ATOM 3367 C C . MET B 1 65 ? -19.141 -20.672 -12.391 1 93.62 65 MET B C 1
ATOM 3369 O O . MET B 1 65 ? -19.141 -19.469 -12.164 1 93.62 65 MET B O 1
ATOM 3373 N N . ALA B 1 66 ? -19.219 -21.203 -13.617 1 94.31 66 ALA B N 1
ATOM 3374 C CA . ALA B 1 66 ? -19.312 -20.328 -14.781 1 94.31 66 ALA B CA 1
ATOM 3375 C C . ALA B 1 66 ? -20.578 -19.469 -14.719 1 94.31 66 ALA B C 1
ATOM 3377 O O . ALA B 1 66 ? -20.531 -18.25 -14.852 1 94.31 66 ALA B O 1
ATOM 3378 N N . LEU B 1 67 ? -21.641 -20.078 -14.422 1 93.69 67 LEU B N 1
ATOM 3379 C CA . LEU B 1 67 ? -22.906 -19.375 -14.352 1 93.69 67 LEU B CA 1
ATOM 3380 C C . LEU B 1 67 ? -23.016 -18.578 -13.055 1 93.69 67 LEU B C 1
ATOM 3382 O O . LEU B 1 67 ? -23.547 -17.469 -13.047 1 93.69 67 LEU B O 1
ATOM 3386 N N . GLY B 1 68 ? -22.531 -19.109 -12 1 92.81 68 GLY B N 1
ATOM 3387 C CA . GLY B 1 68 ? -22.594 -18.469 -10.688 1 92.81 68 GLY B CA 1
ATOM 3388 C C . GLY B 1 68 ? -21.797 -17.188 -10.625 1 92.81 68 GLY B C 1
ATOM 3389 O O . GLY B 1 68 ? -22.266 -16.188 -10.062 1 92.81 68 GLY B O 1
ATOM 3390 N N . PHE B 1 69 ? -20.656 -17.188 -11.203 1 95.44 69 PHE B N 1
ATOM 3391 C CA . PHE B 1 69 ? -19.844 -15.984 -11.195 1 95.44 69 PHE B CA 1
ATOM 3392 C C . PHE B 1 69 ? -20.516 -14.867 -11.969 1 95.44 69 PHE B C 1
ATOM 3394 O O . PHE B 1 69 ? -20.438 -13.695 -11.586 1 95.44 69 PHE B O 1
ATOM 3401 N N . LEU B 1 70 ? -21.141 -15.273 -13.031 1 94.44 70 LEU B N 1
ATOM 3402 C CA . LEU B 1 70 ? -21.891 -14.281 -13.797 1 94.44 70 LEU B CA 1
ATOM 3403 C C . LEU B 1 70 ? -23.047 -13.727 -12.977 1 94.44 70 LEU B C 1
ATOM 3405 O O . LEU B 1 70 ? -23.312 -12.523 -13 1 94.44 70 LEU B O 1
ATOM 3409 N N . ALA B 1 71 ? -23.75 -14.578 -12.297 1 95.12 71 ALA B N 1
ATOM 3410 C CA . ALA B 1 71 ? -24.844 -14.172 -11.422 1 95.12 71 ALA B CA 1
ATOM 3411 C C . ALA B 1 71 ? -24.359 -13.273 -10.297 1 95.12 71 ALA B C 1
ATOM 3413 O O . ALA B 1 71 ? -24.984 -12.266 -9.969 1 95.12 71 ALA B O 1
ATOM 3414 N N . PHE B 1 72 ? -23.25 -13.641 -9.719 1 95.31 72 PHE B N 1
ATOM 3415 C CA . PHE B 1 72 ? -22.656 -12.844 -8.656 1 95.31 72 PHE B CA 1
ATOM 3416 C C . PHE B 1 72 ? -22.297 -11.453 -9.164 1 95.31 72 PHE B C 1
ATOM 3418 O O . PHE B 1 72 ? -22.5 -10.461 -8.469 1 95.31 72 PHE B O 1
ATOM 3425 N N . ALA B 1 73 ? -21.75 -11.398 -10.383 1 94.62 73 ALA B N 1
ATOM 3426 C CA . ALA B 1 73 ? -21.391 -10.117 -10.977 1 94.62 73 ALA B CA 1
ATOM 3427 C C . ALA B 1 73 ? -22.625 -9.242 -11.18 1 94.62 73 ALA B C 1
ATOM 3429 O O . ALA B 1 73 ? -22.594 -8.039 -10.898 1 94.62 73 ALA B O 1
ATOM 3430 N N . ALA B 1 74 ? -23.656 -9.875 -11.68 1 95.12 74 ALA B N 1
ATOM 3431 C CA . ALA B 1 74 ? -24.906 -9.148 -11.906 1 95.12 74 ALA B CA 1
ATOM 3432 C C . ALA B 1 74 ? -25.484 -8.641 -10.586 1 95.12 74 ALA B C 1
ATOM 3434 O O . ALA B 1 74 ? -25.953 -7.5 -10.508 1 95.12 74 ALA B O 1
ATOM 3435 N N . LEU B 1 75 ? -25.469 -9.461 -9.594 1 93.19 75 LEU B N 1
ATOM 3436 C CA . LEU B 1 75 ? -25.969 -9.086 -8.281 1 93.19 75 LEU B CA 1
ATOM 3437 C C . LEU B 1 75 ? -25.172 -7.926 -7.699 1 93.19 75 LEU B C 1
ATOM 3439 O O . LEU B 1 75 ? -25.734 -6.984 -7.145 1 93.19 75 LEU B O 1
ATOM 3443 N N . LEU B 1 76 ? -23.891 -8.023 -7.832 1 89.62 76 LEU B N 1
ATOM 3444 C CA . LEU B 1 76 ? -23 -6.996 -7.312 1 89.62 76 LEU B CA 1
ATOM 3445 C C . LEU B 1 76 ? -23.203 -5.676 -8.047 1 89.62 76 LEU B C 1
ATOM 3447 O O . LEU B 1 76 ? -23.125 -4.605 -7.438 1 89.62 76 LEU B O 1
ATOM 3451 N N . TRP B 1 77 ? -23.391 -5.809 -9.312 1 88.81 77 TRP B N 1
ATOM 3452 C CA . TRP B 1 77 ? -23.641 -4.629 -10.133 1 88.81 77 TRP B CA 1
ATOM 3453 C C . TRP B 1 77 ? -24.938 -3.943 -9.742 1 88.81 77 TRP B C 1
ATOM 3455 O O . TRP B 1 77 ? -25 -2.717 -9.633 1 88.81 77 TRP B O 1
ATOM 3465 N N . ARG B 1 78 ? -25.984 -4.68 -9.453 1 88.62 78 ARG B N 1
ATOM 3466 C CA . ARG B 1 78 ? -27.312 -4.156 -9.148 1 88.62 78 ARG B CA 1
ATOM 3467 C C . ARG B 1 78 ? -27.406 -3.703 -7.699 1 88.62 78 ARG B C 1
ATOM 3469 O O . ARG B 1 78 ? -28.047 -2.697 -7.398 1 88.62 78 ARG B O 1
ATOM 3476 N N . PHE B 1 79 ? -26.812 -4.551 -6.801 1 87.25 79 PHE B N 1
ATOM 3477 C CA . PHE B 1 79 ? -26.875 -4.285 -5.367 1 87.25 79 PHE B CA 1
ATOM 3478 C C . PHE B 1 79 ? -25.469 -4.191 -4.777 1 87.25 79 PHE B C 1
ATOM 3480 O O . PHE B 1 79 ? -24.938 -5.184 -4.273 1 87.25 79 PHE B O 1
ATOM 3487 N N . PRO B 1 80 ? -24.891 -3.092 -4.664 1 83.19 80 PRO B N 1
ATOM 3488 C CA . PRO B 1 80 ? -23.516 -2.922 -4.191 1 83.19 80 PRO B CA 1
ATOM 3489 C C . PRO B 1 80 ? -23.312 -3.445 -2.77 1 83.19 80 PRO B C 1
ATOM 3491 O O . PRO B 1 80 ? -22.203 -3.846 -2.41 1 83.19 80 PRO B O 1
ATOM 3494 N N . THR B 1 81 ? -24.281 -3.502 -2.008 1 79.94 81 THR B N 1
ATOM 3495 C CA . THR B 1 81 ? -24.172 -3.961 -0.628 1 79.94 81 THR B CA 1
ATOM 3496 C C . THR B 1 81 ? -23.984 -5.473 -0.576 1 79.94 81 THR B C 1
ATOM 3498 O O . THR B 1 81 ? -23.578 -6.02 0.454 1 79.94 81 THR B O 1
ATOM 3501 N N . SER B 1 82 ? -24.266 -6.133 -1.746 1 87 82 SER B N 1
ATOM 3502 C CA . SER B 1 82 ? -24.109 -7.582 -1.793 1 87 82 SER B CA 1
ATOM 3503 C C . SER B 1 82 ? -22.656 -7.996 -1.772 1 87 82 SER B C 1
ATOM 3505 O O . SER B 1 82 ? -22.328 -9.18 -1.623 1 87 82 SER B O 1
ATOM 3507 N N . ALA B 1 83 ? -21.781 -7.07 -1.823 1 85.88 83 ALA B N 1
ATOM 3508 C CA . ALA B 1 83 ? -20.344 -7.34 -1.799 1 85.88 83 ALA B CA 1
ATOM 3509 C C . ALA B 1 83 ? -19.938 -8.094 -0.532 1 85.88 83 ALA B C 1
ATOM 3511 O O . ALA B 1 83 ? -19.031 -8.93 -0.557 1 85.88 83 ALA B O 1
ATOM 3512 N N . ARG B 1 84 ? -20.656 -7.887 0.512 1 84.38 84 ARG B N 1
ATOM 3513 C CA . ARG B 1 84 ? -20.328 -8.469 1.81 1 84.38 84 ARG B CA 1
ATOM 3514 C C . ARG B 1 84 ? -20.469 -9.984 1.783 1 84.38 84 ARG B C 1
ATOM 3516 O O . ARG B 1 84 ? -19.781 -10.688 2.531 1 84.38 84 ARG B O 1
ATOM 3523 N N . TRP B 1 85 ? -21.234 -10.508 0.838 1 90.12 85 TRP B N 1
ATOM 3524 C CA . TRP B 1 85 ? -21.422 -11.953 0.826 1 90.12 85 TRP B CA 1
ATOM 3525 C C . TRP B 1 85 ? -20.984 -12.547 -0.513 1 90.12 85 TRP B C 1
ATOM 3527 O O . TRP B 1 85 ? -20.578 -13.703 -0.583 1 90.12 85 TRP B O 1
ATOM 3537 N N . VAL B 1 86 ? -21.078 -11.75 -1.575 1 91.19 86 VAL B N 1
ATOM 3538 C CA . VAL B 1 86 ? -20.719 -12.219 -2.908 1 91.19 86 VAL B CA 1
ATOM 3539 C C . VAL B 1 86 ? -19.219 -12.508 -2.967 1 91.19 86 VAL B C 1
ATOM 3541 O O . VAL B 1 86 ? -18.797 -13.555 -3.471 1 91.19 86 VAL B O 1
ATOM 3544 N N . ILE B 1 87 ? -18.438 -11.633 -2.396 1 90.38 87 ILE B N 1
ATOM 3545 C CA . ILE B 1 87 ? -16.984 -11.742 -2.512 1 90.38 87 ILE B CA 1
ATOM 3546 C C . ILE B 1 87 ? -16.5 -12.938 -1.699 1 90.38 87 ILE B C 1
ATOM 3548 O O . ILE B 1 87 ? -15.836 -13.828 -2.234 1 90.38 87 ILE B O 1
ATOM 3552 N N . PRO B 1 88 ? -16.844 -13.062 -0.434 1 90.88 88 PRO B N 1
ATOM 3553 C CA . PRO B 1 88 ? -16.422 -14.258 0.292 1 90.88 88 PRO B CA 1
ATOM 3554 C C . PRO B 1 88 ? -17.016 -15.539 -0.279 1 90.88 88 PRO B C 1
ATOM 3556 O O . PRO B 1 88 ? -16.391 -16.594 -0.247 1 90.88 88 PRO B O 1
ATOM 3559 N N . GLY B 1 89 ? -18.219 -15.469 -0.813 1 92.25 89 GLY B N 1
ATOM 3560 C CA . GLY B 1 89 ? -18.844 -16.625 -1.431 1 92.25 89 GLY B CA 1
ATOM 3561 C C . GLY B 1 89 ? -18.109 -17.125 -2.658 1 92.25 89 GLY B C 1
ATOM 3562 O O . GLY B 1 89 ? -17.875 -18.328 -2.807 1 92.25 89 GLY B O 1
ATOM 3563 N N . ALA B 1 90 ? -17.781 -16.188 -3.479 1 93.25 90 ALA B N 1
ATOM 3564 C CA . ALA B 1 90 ? -17.016 -16.547 -4.672 1 93.25 90 ALA B CA 1
ATOM 3565 C C . ALA B 1 90 ? -15.656 -17.125 -4.297 1 93.25 90 ALA B C 1
ATOM 3567 O O . ALA B 1 90 ? -15.211 -18.109 -4.895 1 93.25 90 ALA B O 1
ATOM 3568 N N . HIS B 1 91 ? -15.031 -16.5 -3.326 1 92.69 91 HIS B N 1
ATOM 3569 C CA . HIS B 1 91 ? -13.734 -16.969 -2.857 1 92.69 91 HIS B CA 1
ATOM 3570 C C . HIS B 1 91 ? -13.828 -18.375 -2.275 1 92.69 91 HIS B C 1
ATOM 3572 O O . HIS B 1 91 ? -12.969 -19.219 -2.537 1 92.69 91 HIS B O 1
ATOM 3578 N N . ALA B 1 92 ? -14.852 -18.656 -1.559 1 92.31 92 ALA B N 1
ATOM 3579 C CA . ALA B 1 92 ? -15.07 -19.969 -0.975 1 92.31 92 ALA B CA 1
ATOM 3580 C C . ALA B 1 92 ? -15.328 -21.016 -2.059 1 92.31 92 ALA B C 1
ATOM 3582 O O . ALA B 1 92 ? -14.867 -22.156 -1.956 1 92.31 92 ALA B O 1
ATOM 3583 N N . LEU B 1 93 ? -16.047 -20.625 -3.018 1 92.75 93 LEU B N 1
ATOM 3584 C CA . LEU B 1 93 ? -16.344 -21.531 -4.129 1 92.75 93 LEU B CA 1
ATOM 3585 C C . LEU B 1 93 ? -15.062 -21.938 -4.852 1 92.75 93 LEU B C 1
ATOM 3587 O O . LEU B 1 93 ? -14.898 -23.094 -5.211 1 92.75 93 LEU B O 1
ATOM 3591 N N . ILE B 1 94 ? -14.203 -21 -5.062 1 92.88 94 ILE B N 1
ATOM 3592 C CA . ILE B 1 94 ? -12.922 -21.281 -5.715 1 92.88 94 ILE B CA 1
ATOM 3593 C C . ILE B 1 94 ? -12.094 -22.219 -4.844 1 92.88 94 ILE B C 1
ATOM 3595 O O . ILE B 1 94 ? -11.555 -23.203 -5.332 1 92.88 94 ILE B O 1
ATOM 3599 N N . ALA B 1 95 ? -12.047 -21.906 -3.574 1 93.31 95 ALA B N 1
ATOM 3600 C CA . ALA B 1 95 ? -11.281 -22.719 -2.641 1 93.31 95 ALA B CA 1
ATOM 3601 C C . ALA B 1 95 ? -11.812 -24.156 -2.617 1 93.31 95 ALA B C 1
ATOM 3603 O O . ALA B 1 95 ? -11.031 -25.109 -2.641 1 93.31 95 ALA B O 1
ATOM 3604 N N . LEU B 1 96 ? -13.078 -24.266 -2.607 1 93.06 96 LEU B N 1
ATOM 3605 C CA . LEU B 1 96 ? -13.711 -25.578 -2.549 1 93.06 96 LEU B CA 1
ATOM 3606 C C . LEU B 1 96 ? -13.453 -26.359 -3.83 1 93.06 96 LEU B C 1
ATOM 3608 O O . LEU B 1 96 ? -13.188 -27.562 -3.781 1 93.06 96 LEU B O 1
ATOM 3612 N N . TYR B 1 97 ? -13.602 -25.734 -4.945 1 94.12 97 TYR B N 1
ATOM 3613 C CA . TYR B 1 97 ? -13.328 -26.391 -6.223 1 94.12 97 TYR B CA 1
ATOM 3614 C C . TYR B 1 97 ? -11.898 -26.906 -6.273 1 94.12 97 TYR B C 1
ATOM 3616 O O . TYR B 1 97 ? -11.672 -28.078 -6.609 1 94.12 97 TYR B O 1
ATOM 3624 N N . LEU B 1 98 ? -10.969 -26.062 -5.918 1 93.12 98 LEU B N 1
ATOM 3625 C CA . LEU B 1 98 ? -9.562 -26.422 -6.012 1 93.12 98 LEU B CA 1
ATOM 3626 C C . LEU B 1 98 ? -9.211 -27.516 -5.008 1 93.12 98 LEU B C 1
ATOM 3628 O O . LEU B 1 98 ? -8.453 -28.438 -5.324 1 93.12 98 LEU B O 1
ATOM 3632 N N . LEU B 1 99 ? -9.75 -27.391 -3.822 1 92.31 99 LEU B N 1
ATOM 3633 C CA . LEU B 1 99 ? -9.539 -28.438 -2.816 1 92.31 99 LEU B CA 1
ATOM 3634 C C . LEU B 1 99 ? -10.141 -29.766 -3.268 1 92.31 99 LEU B C 1
ATOM 3636 O O . LEU B 1 99 ? -9.516 -30.812 -3.107 1 92.31 99 LEU B O 1
ATOM 3640 N N . SER B 1 100 ? -11.328 -29.75 -3.857 1 92.56 100 SER B N 1
ATOM 3641 C CA . SER B 1 100 ? -12 -30.953 -4.324 1 92.56 100 SER B CA 1
ATOM 3642 C C . SER B 1 100 ? -11.227 -31.625 -5.461 1 92.56 100 SER B C 1
ATOM 3644 O O . SER B 1 100 ? -11.125 -32.844 -5.516 1 92.56 100 SER B O 1
ATOM 3646 N N . THR B 1 101 ? -10.781 -30.781 -6.309 1 89.81 101 THR B N 1
ATOM 3647 C CA . THR B 1 101 ? -10.016 -31.312 -7.43 1 89.81 101 THR B CA 1
ATOM 3648 C C . THR B 1 101 ? -8.75 -32 -6.938 1 89.81 101 THR B C 1
ATOM 3650 O O . THR B 1 101 ? -8.445 -33.125 -7.363 1 89.81 101 THR B O 1
ATOM 3653 N N . LEU B 1 102 ? -8.023 -31.391 -6.094 1 88.06 102 LEU B N 1
ATOM 3654 C CA . LEU B 1 102 ? -6.797 -31.984 -5.559 1 88.06 102 LEU B CA 1
ATOM 3655 C C . LEU B 1 102 ? -7.098 -33.25 -4.773 1 88.06 102 LEU B C 1
ATOM 3657 O O . LEU B 1 102 ? -6.398 -34.25 -4.918 1 88.06 102 LEU B O 1
ATOM 3661 N N . THR B 1 103 ? -8.141 -33.188 -4.004 1 88.75 103 THR B N 1
ATOM 3662 C CA . THR B 1 103 ? -8.539 -34.344 -3.209 1 88.75 103 THR B CA 1
ATOM 3663 C C . THR B 1 103 ? -8.898 -35.531 -4.109 1 88.75 103 THR B C 1
ATOM 3665 O O . THR B 1 103 ? -8.453 -36.656 -3.883 1 88.75 103 THR B O 1
ATOM 3668 N N . TYR B 1 104 ? -9.656 -35.25 -5.102 1 88.69 104 TYR B N 1
ATOM 3669 C CA . TYR B 1 104 ? -10.078 -36.312 -6.02 1 88.69 104 TYR B CA 1
ATOM 3670 C C . TYR B 1 104 ? -8.883 -36.938 -6.73 1 88.69 104 TYR B C 1
ATOM 3672 O O . TYR B 1 104 ? -8.773 -38.156 -6.82 1 88.69 104 TYR B O 1
ATOM 3680 N N . GLN B 1 105 ? -8.031 -36.125 -7.137 1 83.88 105 GLN B N 1
ATOM 3681 C CA . GLN B 1 105 ? -6.895 -36.594 -7.922 1 83.88 105 GLN B CA 1
ATOM 3682 C C . GLN B 1 105 ? -5.902 -37.344 -7.047 1 83.88 105 GLN B C 1
ATOM 3684 O O . GLN B 1 105 ? -5.223 -38.281 -7.523 1 83.88 105 GLN B O 1
ATOM 3689 N N . LEU B 1 106 ? -5.797 -37.031 -5.863 1 83.62 106 LEU B N 1
ATOM 3690 C CA . LEU B 1 106 ? -4.785 -37.656 -5.008 1 83.62 106 LEU B CA 1
ATOM 3691 C C . LEU B 1 106 ? -5.352 -38.875 -4.289 1 83.62 106 LEU B C 1
ATOM 3693 O O . LEU B 1 106 ? -4.637 -39.844 -4.066 1 83.62 106 LEU B O 1
ATOM 3697 N N . LEU B 1 107 ? -6.645 -38.844 -4.047 1 84.94 107 LEU B N 1
ATOM 3698 C CA . LEU B 1 107 ? -7.203 -39.875 -3.211 1 84.94 107 LEU B CA 1
ATOM 3699 C C . LEU B 1 107 ? -7.98 -40.906 -4.055 1 84.94 107 LEU B C 1
ATOM 3701 O O . LEU B 1 107 ? -8.039 -42.094 -3.713 1 84.94 107 LEU B O 1
ATOM 3705 N N . PHE B 1 108 ? -8.609 -40.469 -5.133 1 83.88 108 PHE B N 1
ATOM 3706 C CA . PHE B 1 108 ? -9.539 -41.344 -5.828 1 83.88 108 PHE B CA 1
ATOM 3707 C C . PHE B 1 108 ? -8.969 -41.781 -7.176 1 83.88 108 PHE B C 1
ATOM 3709 O O . PHE B 1 108 ? -8.945 -42.969 -7.492 1 83.88 108 PHE B O 1
ATOM 3716 N N . LYS B 1 109 ? -8.555 -40.812 -7.949 1 79.62 109 LYS B N 1
ATOM 3717 C CA . LYS B 1 109 ? -7.98 -41.125 -9.258 1 79.62 109 LYS B CA 1
ATOM 3718 C C . LYS B 1 109 ? -6.711 -40.344 -9.508 1 79.62 109 LYS B C 1
ATOM 3720 O O . LYS B 1 109 ? -6.77 -39.219 -10.055 1 79.62 109 LYS B O 1
ATOM 3725 N N . PRO B 1 110 ? -5.754 -41 -9.047 1 69.25 110 PRO B N 1
ATOM 3726 C CA . PRO B 1 110 ? -4.5 -40.281 -9.25 1 69.25 110 PRO B CA 1
ATOM 3727 C C . PRO B 1 110 ? -4.234 -39.938 -10.711 1 69.25 110 PRO B C 1
ATOM 3729 O O . PRO B 1 110 ? -4.387 -40.812 -11.578 1 69.25 110 PRO B O 1
ATOM 3732 N N . ASN B 1 111 ? -4.031 -38.719 -10.953 1 67.31 111 ASN B N 1
ATOM 3733 C CA . ASN B 1 111 ? -3.725 -38.25 -12.297 1 67.31 111 ASN B CA 1
ATOM 3734 C C . ASN B 1 111 ? -2.373 -38.75 -12.781 1 67.31 111 ASN B C 1
ATOM 3736 O O . ASN B 1 111 ? -1.352 -38.562 -12.125 1 67.31 111 ASN B O 1
ATOM 3740 N N . PRO B 1 112 ? -2.445 -39.531 -13.711 1 65.94 112 PRO B N 1
ATOM 3741 C CA . PRO B 1 112 ? -1.178 -40.094 -14.18 1 65.94 112 PRO B CA 1
ATOM 3742 C C . PRO B 1 112 ? -0.158 -39.031 -14.547 1 65.94 112 PRO B C 1
ATOM 3744 O O . PRO B 1 112 ? 1.044 -39.312 -14.602 1 65.94 112 PRO B O 1
ATOM 3747 N N . LEU B 1 113 ? -0.729 -37.844 -14.656 1 63.34 113 LEU B N 1
ATOM 3748 C CA . LEU B 1 113 ? 0.112 -36.781 -15.156 1 63.34 113 LEU B CA 1
ATOM 3749 C C . LEU B 1 113 ? 0.667 -35.938 -14 1 63.34 113 LEU B C 1
ATOM 3751 O O . LEU B 1 113 ? 1.329 -34.938 -14.219 1 63.34 113 LEU B O 1
ATOM 3755 N N . GLY B 1 114 ? 0.477 -36.438 -12.82 1 77.38 114 GLY B N 1
ATOM 3756 C CA . GLY B 1 114 ? 0.856 -35.656 -11.656 1 77.38 114 GLY B CA 1
ATOM 3757 C C . GLY B 1 114 ? -0.319 -34.938 -11 1 77.38 114 GLY B C 1
ATOM 3758 O O . GLY B 1 114 ? -1.096 -35.562 -10.273 1 77.38 114 GLY B O 1
ATOM 3759 N N . LEU B 1 115 ? -0.438 -33.688 -11.43 1 82.94 115 LEU B N 1
ATOM 3760 C CA . LEU B 1 115 ? -1.577 -32.969 -10.875 1 82.94 115 LEU B CA 1
ATOM 3761 C C . LEU B 1 115 ? -2.436 -32.375 -11.992 1 82.94 115 LEU B C 1
ATOM 3763 O O . LEU B 1 115 ? -1.942 -32.125 -13.094 1 82.94 115 LEU B O 1
ATOM 3767 N N . SER B 1 116 ? -3.688 -32.25 -11.648 1 82.69 116 SER B N 1
ATOM 3768 C CA . SER B 1 116 ? -4.637 -31.609 -12.555 1 82.69 116 SER B CA 1
ATOM 3769 C C . SER B 1 116 ? -4.199 -30.188 -12.891 1 82.69 116 SER B C 1
ATOM 3771 O O . SER B 1 116 ? -3.584 -29.5 -12.07 1 82.69 116 SER B O 1
ATOM 3773 N N . PRO B 1 117 ? -4.551 -29.672 -14.117 1 88.25 117 PRO B N 1
ATOM 3774 C CA . PRO B 1 117 ? -4.262 -28.297 -14.508 1 88.25 117 PRO B CA 1
ATOM 3775 C C . PRO B 1 117 ? -4.949 -27.266 -13.602 1 88.25 117 PRO B C 1
ATOM 3777 O O . PRO B 1 117 ? -4.562 -26.094 -13.578 1 88.25 117 PRO B O 1
ATOM 3780 N N . ALA B 1 118 ? -5.887 -27.766 -12.836 1 88.75 118 ALA B N 1
ATOM 3781 C CA . ALA B 1 118 ? -6.547 -26.875 -11.883 1 88.75 118 ALA B CA 1
ATOM 3782 C C . ALA B 1 118 ? -5.559 -26.359 -10.836 1 88.75 118 ALA B C 1
ATOM 3784 O O . ALA B 1 118 ? -5.801 -25.328 -10.211 1 88.75 118 ALA B O 1
ATOM 3785 N N . ALA B 1 119 ? -4.457 -27.078 -10.688 1 90.38 119 ALA B N 1
ATOM 3786 C CA . ALA B 1 119 ? -3.441 -26.703 -9.703 1 90.38 119 ALA B CA 1
ATOM 3787 C C . ALA B 1 119 ? -2.814 -25.359 -10.039 1 90.38 119 ALA B C 1
ATOM 3789 O O . ALA B 1 119 ? -2.279 -24.688 -9.156 1 90.38 119 ALA B O 1
ATOM 3790 N N . TYR B 1 120 ? -2.908 -24.938 -11.312 1 93.19 120 TYR B N 1
ATOM 3791 C CA . TYR B 1 120 ? -2.348 -23.656 -11.734 1 93.19 120 TYR B CA 1
ATOM 3792 C C . TYR B 1 120 ? -3.092 -22.5 -11.086 1 93.19 120 TYR B C 1
ATOM 3794 O O . TYR B 1 120 ? -2.588 -21.375 -11.055 1 93.19 120 TYR B O 1
ATOM 3802 N N . TRP B 1 121 ? -4.25 -22.75 -10.523 1 94.25 121 TRP B N 1
ATOM 3803 C CA . TRP B 1 121 ? -5.121 -21.688 -10.039 1 94.25 121 TRP B CA 1
ATOM 3804 C C . TRP B 1 121 ? -4.949 -21.469 -8.539 1 94.25 121 TRP B C 1
ATOM 3806 O O . TRP B 1 121 ? -5.461 -20.5 -7.98 1 94.25 121 TRP B O 1
ATOM 3816 N N . VAL B 1 122 ? -4.211 -22.312 -7.895 1 93.56 122 VAL B N 1
ATOM 3817 C CA . VAL B 1 122 ? -4.125 -22.281 -6.438 1 93.56 122 VAL B CA 1
ATOM 3818 C C . VAL B 1 122 ? -3.537 -20.953 -5.98 1 93.56 122 VAL B C 1
ATOM 3820 O O . VAL B 1 122 ? -4.043 -20.328 -5.039 1 93.56 122 VAL B O 1
ATOM 3823 N N . PRO B 1 123 ? -2.562 -20.453 -6.688 1 93.88 123 PRO B N 1
ATOM 3824 C CA . PRO B 1 123 ? -2.039 -19.156 -6.258 1 93.88 123 PRO B CA 1
ATOM 3825 C C . PRO B 1 123 ? -3.08 -18.047 -6.344 1 93.88 123 PRO B C 1
ATOM 3827 O O . PRO B 1 123 ? -2.969 -17.031 -5.645 1 93.88 123 PRO B O 1
ATOM 3830 N N . PHE B 1 124 ? -3.998 -18.25 -7.199 1 93.81 124 PHE B N 1
ATOM 3831 C CA . PHE B 1 124 ? -5.047 -17.234 -7.324 1 93.81 124 PHE B CA 1
ATOM 3832 C C . PHE B 1 124 ? -5.785 -17.062 -6 1 93.81 124 PHE B C 1
ATOM 3834 O O . PHE B 1 124 ? -6.168 -15.945 -5.645 1 93.81 124 PHE B O 1
ATOM 3841 N N . PHE B 1 125 ? -5.977 -18.172 -5.332 1 92.94 125 PHE B N 1
ATOM 3842 C CA . PHE B 1 125 ? -6.645 -18.109 -4.035 1 92.94 125 PHE B CA 1
ATOM 3843 C C . PHE B 1 125 ? -5.863 -17.219 -3.066 1 92.94 125 PHE B C 1
ATOM 3845 O O . PHE B 1 125 ? -6.449 -16.391 -2.379 1 92.94 125 PHE B O 1
ATOM 3852 N N . TYR B 1 126 ? -4.609 -17.359 -3.053 1 93.25 126 TYR B N 1
ATOM 3853 C CA . TYR B 1 126 ? -3.77 -16.609 -2.125 1 93.25 126 TYR B CA 1
ATOM 3854 C C . TYR B 1 126 ? -3.83 -15.109 -2.42 1 93.25 126 TYR B C 1
ATOM 3856 O O . TYR B 1 126 ? -4.16 -14.312 -1.539 1 93.25 126 TYR B O 1
ATOM 3864 N N . PHE B 1 127 ? -3.633 -14.758 -3.592 1 91.31 127 PHE B N 1
ATOM 3865 C CA . PHE B 1 127 ? -3.43 -13.352 -3.926 1 91.31 127 PHE B CA 1
ATOM 3866 C C . PHE B 1 127 ? -4.762 -12.625 -4.031 1 91.31 127 PHE B C 1
ATOM 3868 O O . PHE B 1 127 ? -4.844 -11.422 -3.752 1 91.31 127 PHE B O 1
ATOM 3875 N N . SER B 1 128 ? -5.789 -13.367 -4.391 1 90.56 128 SER B N 1
ATOM 3876 C CA . SER B 1 128 ? -7.109 -12.742 -4.332 1 90.56 128 SER B CA 1
ATOM 3877 C C . SER B 1 128 ? -7.535 -12.484 -2.891 1 90.56 128 SER B C 1
ATOM 3879 O O . SER B 1 128 ? -8.234 -11.508 -2.611 1 90.56 128 SER B O 1
ATOM 3881 N N . SER B 1 129 ? -7.121 -13.367 -1.92 1 89.94 129 SER B N 1
ATOM 3882 C CA . SER B 1 129 ? -7.391 -13.125 -0.506 1 89.94 129 SER B CA 1
ATOM 3883 C C . SER B 1 129 ? -6.793 -11.797 -0.05 1 89.94 129 SER B C 1
ATOM 3885 O O . SER B 1 129 ? -7.422 -11.047 0.7 1 89.94 129 SER B O 1
ATOM 3887 N N . TYR B 1 130 ? -5.656 -11.5 -0.581 1 87.69 130 TYR B N 1
ATOM 3888 C CA . TYR B 1 130 ? -4.977 -10.25 -0.257 1 87.69 130 TYR B CA 1
ATOM 3889 C C . TYR B 1 130 ? -5.773 -9.047 -0.758 1 87.69 130 TYR B C 1
ATOM 3891 O O . TYR B 1 130 ? -5.836 -8.016 -0.091 1 87.69 130 TYR B O 1
ATOM 3899 N N . LEU B 1 131 ? -6.301 -9.188 -1.826 1 84.88 131 LEU B N 1
ATOM 3900 C CA . LEU B 1 131 ? -6.988 -8.07 -2.469 1 84.88 131 LEU B CA 1
ATOM 3901 C C . LEU B 1 131 ? -8.352 -7.832 -1.824 1 84.88 131 LE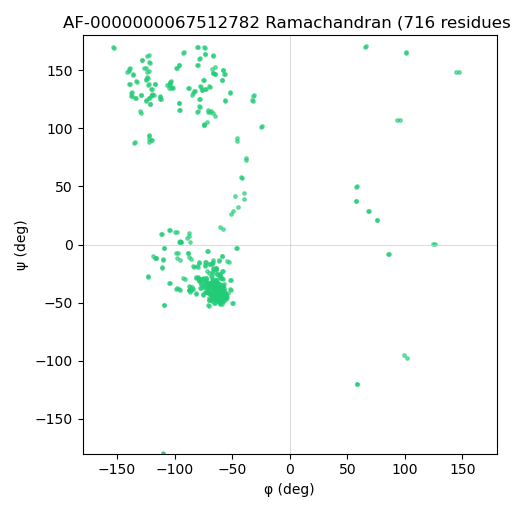U B C 1
ATOM 3903 O O . LEU B 1 131 ? -8.781 -6.684 -1.689 1 84.88 131 LEU B O 1
ATOM 3907 N N . PHE B 1 132 ? 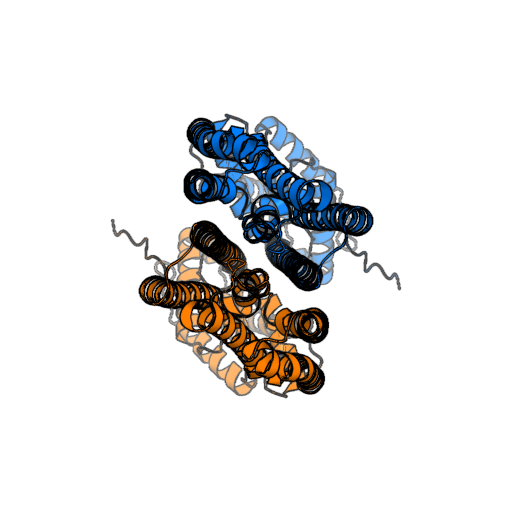-9.008 -8.898 -1.373 1 86.62 132 PHE B N 1
ATOM 3908 C CA . PHE B 1 132 ? -10.422 -8.734 -1.062 1 86.62 132 PHE B CA 1
ATOM 3909 C C . PHE B 1 132 ? -10.656 -8.805 0.442 1 86.62 132 PHE B C 1
ATOM 3911 O O . PHE B 1 132 ? -11.742 -8.469 0.922 1 86.62 132 PHE B O 1
ATOM 3918 N N . PHE B 1 133 ? -9.672 -9.25 1.197 1 84.44 133 PHE B N 1
ATOM 3919 C CA . PHE B 1 133 ? -9.836 -9.375 2.641 1 84.44 133 PHE B CA 1
ATOM 3920 C C . PHE B 1 133 ? -8.797 -8.539 3.377 1 84.44 133 PHE B C 1
ATOM 3922 O O . PHE B 1 133 ? -7.785 -8.148 2.793 1 84.44 133 PHE B O 1
ATOM 3929 N N . PRO B 1 134 ? -9.109 -8.188 4.59 1 79.56 134 PRO B N 1
ATOM 3930 C CA . PRO B 1 134 ? -8.086 -7.512 5.387 1 79.56 134 PRO B CA 1
ATOM 3931 C C . PRO B 1 134 ? -6.801 -8.328 5.512 1 79.56 134 PRO B C 1
ATOM 3933 O O . PRO B 1 134 ? -6.84 -9.555 5.469 1 79.56 134 PRO B O 1
ATOM 3936 N N . ALA B 1 135 ? -5.695 -7.656 5.57 1 77.62 135 ALA B N 1
ATOM 3937 C CA . ALA B 1 135 ? -4.352 -8.219 5.484 1 77.62 135 ALA B CA 1
ATOM 3938 C C . ALA B 1 135 ? -4.191 -9.406 6.426 1 77.62 135 ALA B C 1
ATOM 3940 O O . ALA B 1 135 ? -3.752 -10.484 6.008 1 77.62 135 ALA B O 1
ATOM 3941 N N . LYS B 1 136 ? -4.523 -9.312 7.648 1 78.94 136 LYS B N 1
ATOM 3942 C CA . LYS B 1 136 ? -4.344 -10.391 8.617 1 78.94 136 LYS B CA 1
ATOM 3943 C C . LYS B 1 136 ? -5.227 -11.586 8.281 1 78.94 136 LYS B C 1
ATOM 3945 O O . LYS B 1 136 ? -4.793 -12.734 8.398 1 78.94 136 LYS B O 1
ATOM 3950 N N . ARG B 1 137 ? -6.426 -11.383 7.855 1 85.56 137 ARG B N 1
ATOM 3951 C CA . ARG B 1 137 ? -7.336 -12.453 7.457 1 85.56 137 ARG B CA 1
ATOM 3952 C C . ARG B 1 137 ? -6.844 -13.156 6.195 1 85.56 137 ARG B C 1
ATOM 3954 O O . ARG B 1 137 ? -6.953 -14.375 6.07 1 85.56 137 ARG B O 1
ATOM 3961 N N . ALA B 1 138 ? -6.367 -12.312 5.266 1 87.81 138 ALA B N 1
ATOM 3962 C CA . ALA B 1 138 ? -5.832 -12.867 4.027 1 87.81 138 ALA B CA 1
ATOM 3963 C C . ALA B 1 138 ? -4.691 -13.844 4.309 1 87.81 138 ALA B C 1
ATOM 3965 O O . ALA B 1 138 ? -4.664 -14.953 3.764 1 87.81 138 ALA B O 1
ATOM 3966 N N . ALA B 1 139 ? -3.775 -13.508 5.195 1 87.5 139 ALA B N 1
ATOM 3967 C CA . ALA B 1 139 ? -2.643 -14.352 5.551 1 87.5 139 ALA B CA 1
ATOM 3968 C C . ALA B 1 139 ? -3.109 -15.633 6.242 1 87.5 139 ALA B C 1
ATOM 3970 O O . ALA B 1 139 ? -2.613 -16.719 5.949 1 87.5 139 ALA B O 1
ATOM 3971 N N . ARG B 1 140 ? -4.059 -15.484 7.086 1 90.25 140 ARG B N 1
ATOM 3972 C CA . ARG B 1 140 ? -4.59 -16.641 7.805 1 90.25 140 ARG B CA 1
ATOM 3973 C C . ARG B 1 140 ? -5.281 -17.609 6.848 1 90.25 140 ARG B C 1
ATOM 3975 O O . ARG B 1 140 ? -5.086 -18.812 6.941 1 90.25 140 ARG B O 1
ATOM 3982 N N . LEU B 1 141 ? -6.059 -17.078 5.957 1 90.31 141 LEU B N 1
ATOM 3983 C CA . LEU B 1 141 ? -6.762 -17.906 4.98 1 90.31 141 LEU B CA 1
ATOM 3984 C C . LEU B 1 141 ? -5.777 -18.656 4.09 1 90.31 141 LEU B C 1
ATOM 3986 O O . LEU B 1 141 ? -5.957 -19.844 3.814 1 90.31 141 LEU B O 1
ATOM 3990 N N . ALA B 1 142 ? -4.758 -17.938 3.676 1 90.19 142 ALA B N 1
ATOM 3991 C CA . ALA B 1 142 ? -3.742 -18.547 2.814 1 90.19 142 ALA B CA 1
ATOM 3992 C C . ALA B 1 142 ? -3.016 -19.672 3.535 1 90.19 142 ALA B C 1
ATOM 3994 O O . ALA B 1 142 ? -2.828 -20.766 2.973 1 90.19 142 ALA B O 1
ATOM 3995 N N . LEU B 1 143 ? -2.643 -19.422 4.758 1 89.94 143 LEU B N 1
ATOM 3996 C CA . LEU B 1 143 ? -1.941 -20.422 5.543 1 89.94 143 LEU B CA 1
ATOM 3997 C C . LEU B 1 143 ? -2.838 -21.625 5.805 1 89.94 143 LEU B C 1
ATOM 3999 O O . LEU B 1 143 ? -2.396 -22.781 5.68 1 89.94 143 LEU B O 1
ATOM 4003 N N . LEU B 1 144 ? -4.043 -21.344 6.164 1 90.56 144 LEU B N 1
ATOM 4004 C CA . LEU B 1 144 ? -4.996 -22.422 6.422 1 90.56 144 LEU B CA 1
ATOM 4005 C C . LEU B 1 144 ? -5.23 -23.25 5.168 1 90.56 144 LEU B C 1
ATOM 4007 O O . LEU B 1 144 ? -5.324 -24.484 5.242 1 90.56 144 LEU B O 1
ATOM 4011 N N . TYR B 1 145 ? -5.348 -22.594 4.086 1 91.94 145 TYR B N 1
ATOM 4012 C CA . TYR B 1 145 ? -5.551 -23.297 2.824 1 91.94 145 TYR B CA 1
ATOM 4013 C C . TYR B 1 145 ? -4.371 -24.203 2.512 1 91.94 145 TYR B C 1
ATOM 4015 O O . TYR B 1 145 ? -4.559 -25.375 2.166 1 91.94 145 TYR B O 1
ATOM 4023 N N . LEU B 1 146 ? -3.146 -23.703 2.646 1 90.88 146 LEU B N 1
ATOM 4024 C CA . LEU B 1 146 ? -1.952 -24.516 2.416 1 90.88 146 LEU B CA 1
ATOM 4025 C C . LEU B 1 146 ? -1.902 -25.703 3.377 1 90.88 146 LEU B C 1
ATOM 4027 O O . LEU B 1 146 ? -1.577 -26.812 2.973 1 90.88 146 LEU B O 1
ATOM 4031 N N . LEU B 1 147 ? -2.258 -25.484 4.625 1 91.5 147 LEU B N 1
ATOM 4032 C CA . LEU B 1 147 ? -2.207 -26.516 5.656 1 91.5 147 LEU B CA 1
ATOM 4033 C C . LEU B 1 147 ? -3.246 -27.594 5.391 1 91.5 147 LEU B C 1
ATOM 4035 O O . LEU B 1 147 ? -3.09 -28.734 5.832 1 91.5 147 LEU B O 1
ATOM 4039 N N . THR B 1 148 ? -4.332 -27.234 4.707 1 90.38 148 THR B N 1
ATOM 4040 C CA . THR B 1 148 ? -5.352 -28.219 4.359 1 90.38 148 THR B CA 1
ATOM 4041 C C . THR B 1 148 ? -4.902 -29.062 3.178 1 90.38 148 THR B C 1
ATOM 4043 O O . THR B 1 148 ? -5.246 -30.25 3.088 1 90.38 148 THR B O 1
ATOM 4046 N N . LEU B 1 149 ? -4.117 -28.5 2.316 1 89.94 149 LEU B N 1
ATOM 4047 C CA . LEU B 1 149 ? -3.658 -29.203 1.128 1 89.94 149 LEU B CA 1
ATOM 4048 C C . LEU B 1 149 ? -2.621 -30.266 1.492 1 89.94 149 LEU B C 1
ATOM 4050 O O . LEU B 1 149 ? -2.586 -31.344 0.888 1 89.94 149 LEU B O 1
ATOM 4054 N N . PHE B 1 150 ? -1.911 -30.031 2.529 1 87.06 150 PHE B N 1
ATOM 4055 C CA . PHE B 1 150 ? -0.81 -30.906 2.898 1 87.06 150 PHE B CA 1
ATOM 4056 C C . PHE B 1 150 ? -1.335 -32.25 3.395 1 87.06 150 PHE B C 1
ATOM 4058 O O . PHE B 1 150 ? -0.891 -33.312 2.934 1 87.06 150 PHE B O 1
ATOM 4065 N N . PRO B 1 151 ? -2.297 -32.312 4.273 1 86.62 151 PRO B N 1
ATOM 4066 C CA . PRO B 1 151 ? -2.834 -33.594 4.719 1 86.62 151 PRO B CA 1
ATOM 4067 C C . PRO B 1 151 ? -3.5 -34.375 3.592 1 86.62 151 PRO B C 1
ATOM 4069 O O . PRO B 1 151 ? -3.432 -35.594 3.568 1 86.62 151 PRO B O 1
ATOM 4072 N N . VAL B 1 152 ? -4.109 -33.719 2.717 1 86.56 152 VAL B N 1
ATOM 4073 C CA . VAL B 1 152 ? -4.734 -34.375 1.578 1 86.56 152 VAL B CA 1
ATOM 4074 C C . VAL B 1 152 ? -3.666 -35.062 0.735 1 86.56 152 VAL B C 1
ATOM 4076 O O . VAL B 1 152 ? -3.85 -36.219 0.306 1 86.56 152 VAL B O 1
ATOM 4079 N N . ALA B 1 153 ? -2.582 -34.344 0.541 1 84.94 153 ALA B N 1
ATOM 4080 C CA . ALA B 1 153 ? -1.479 -34.938 -0.231 1 84.94 153 ALA B CA 1
ATOM 4081 C C . ALA B 1 153 ? -0.851 -36.094 0.501 1 84.94 153 ALA B C 1
ATOM 4083 O O . ALA B 1 153 ? -0.53 -37.125 -0.114 1 84.94 153 ALA B O 1
ATOM 4084 N N . LEU B 1 154 ? -0.73 -36 1.741 1 83.5 154 LEU B N 1
ATOM 4085 C CA . LEU B 1 154 ? -0.152 -37.062 2.555 1 83.5 154 LEU B CA 1
ATOM 4086 C C . LEU B 1 154 ? -1.041 -38.312 2.539 1 83.5 154 LEU B C 1
ATOM 4088 O O . LEU B 1 154 ? -0.546 -39.438 2.412 1 83.5 154 LEU B O 1
ATOM 4092 N N . LEU B 1 155 ? -2.305 -38.125 2.66 1 84.62 155 LEU B N 1
ATOM 4093 C CA . LEU B 1 155 ? -3.252 -39.25 2.617 1 84.62 155 LEU B CA 1
ATOM 4094 C C . LEU B 1 155 ? -3.229 -39.938 1.255 1 84.62 155 LEU B C 1
ATOM 4096 O O . LEU B 1 155 ? -3.346 -41.156 1.168 1 84.62 155 LEU B O 1
ATOM 4100 N N . GLY B 1 156 ? -3.133 -39.062 0.272 1 82.31 156 GLY B N 1
ATOM 4101 C CA . GLY B 1 156 ? -3.014 -39.625 -1.062 1 82.31 156 GLY B CA 1
ATOM 4102 C C . GLY B 1 156 ? -1.79 -40.5 -1.228 1 82.31 156 GLY B C 1
ATOM 4103 O O . GLY B 1 156 ? -1.869 -41.594 -1.826 1 82.31 156 GLY B O 1
ATOM 4104 N N . LEU B 1 157 ? -0.676 -40.125 -0.692 1 78.31 157 LEU B N 1
ATOM 4105 C CA . LEU B 1 157 ? 0.58 -40.844 -0.753 1 78.31 157 LEU B CA 1
ATOM 4106 C C . LEU B 1 157 ? 0.454 -42.188 -0.046 1 78.31 157 LEU B C 1
ATOM 4108 O O . LEU B 1 157 ? 1.055 -43.188 -0.472 1 78.31 157 LEU B O 1
ATOM 4112 N N . MET B 1 158 ? -0.314 -42.188 0.912 1 80.81 158 MET B N 1
ATOM 4113 C CA . MET B 1 158 ? -0.481 -43.406 1.7 1 80.81 158 MET B CA 1
ATOM 4114 C C . MET B 1 158 ? -1.415 -44.406 0.996 1 80.81 158 MET B C 1
ATOM 4116 O O . MET B 1 158 ? -1.284 -45.594 1.157 1 80.81 158 MET B O 1
ATOM 4120 N N . ARG B 1 159 ? -2.316 -43.938 0.264 1 81.94 159 ARG B N 1
ATOM 4121 C CA . ARG B 1 159 ? -3.355 -44.781 -0.346 1 81.94 159 ARG B CA 1
ATOM 4122 C C . ARG B 1 159 ? -2.889 -45.344 -1.683 1 81.94 159 ARG B C 1
ATOM 4124 O O . ARG B 1 159 ? -3.281 -46.438 -2.064 1 81.94 159 ARG B O 1
ATOM 4131 N N . ASN B 1 160 ? -2.121 -44.469 -2.357 1 77.25 160 ASN B N 1
ATOM 4132 C CA . ASN B 1 160 ? -1.744 -44.875 -3.711 1 77.25 160 ASN B CA 1
ATOM 4133 C C . ASN B 1 160 ? -0.23 -44.844 -3.898 1 77.25 160 ASN B C 1
ATOM 4135 O O . ASN B 1 160 ? 0.469 -44.062 -3.273 1 77.25 160 ASN B O 1
ATOM 4139 N N . PRO B 1 161 ? 0.201 -45.812 -4.605 1 77 161 PRO B N 1
ATOM 4140 C CA . PRO B 1 161 ? 1.631 -45.75 -4.918 1 77 161 PRO B CA 1
ATOM 4141 C C . PRO B 1 161 ? 1.982 -44.625 -5.871 1 77 161 PRO B C 1
ATOM 4143 O O . PRO B 1 161 ? 1.502 -44.594 -7.008 1 77 161 PRO B O 1
ATOM 4146 N N . PHE B 1 162 ? 2.707 -43.688 -5.438 1 76.69 162 PHE B N 1
ATOM 4147 C CA . PHE B 1 162 ? 3.074 -42.562 -6.266 1 76.69 162 PHE B CA 1
ATOM 4148 C C . PHE B 1 162 ? 4.285 -42.875 -7.133 1 76.69 162 PHE B C 1
ATOM 4150 O O . PHE B 1 162 ? 5.219 -43.562 -6.68 1 76.69 162 PHE B O 1
ATOM 4157 N N . GLN B 1 163 ? 4.082 -42.562 -8.344 1 80 163 GLN B N 1
ATOM 4158 C CA . GLN B 1 163 ? 5.18 -42.656 -9.297 1 80 163 GLN B CA 1
ATOM 4159 C C . GLN B 1 163 ? 6.113 -41.469 -9.172 1 80 163 GLN B C 1
ATOM 4161 O O . GLN B 1 163 ? 5.766 -40.469 -8.531 1 80 163 GLN B O 1
ATOM 4166 N N . PRO B 1 164 ? 7.281 -41.625 -9.648 1 79.69 164 PRO B N 1
ATOM 4167 C CA . PRO B 1 164 ? 8.242 -40.5 -9.562 1 79.69 164 PRO B CA 1
ATOM 4168 C C . PRO B 1 164 ? 7.684 -39.188 -10.086 1 79.69 164 PRO B C 1
ATOM 4170 O O . PRO B 1 164 ? 8.008 -38.125 -9.562 1 79.69 164 PRO B O 1
ATOM 4173 N N . VAL B 1 165 ? 6.801 -39.25 -11.031 1 78.62 165 VAL B N 1
ATOM 4174 C CA . VAL B 1 165 ? 6.223 -38.031 -11.625 1 78.62 165 VAL B CA 1
ATOM 4175 C C . VAL B 1 165 ? 5.352 -37.344 -10.594 1 78.62 165 VAL B C 1
ATOM 4177 O O . VAL B 1 165 ? 5.316 -36.094 -10.547 1 78.62 165 VAL B O 1
ATOM 4180 N N . HIS B 1 166 ? 4.723 -38.156 -9.75 1 82.19 166 HIS B N 1
ATOM 4181 C CA . HIS B 1 166 ? 3.867 -37.594 -8.719 1 82.19 166 HIS B CA 1
ATOM 4182 C C . HIS B 1 166 ? 4.691 -36.906 -7.648 1 82.19 166 HIS B C 1
ATOM 4184 O O . HIS B 1 166 ? 4.324 -35.812 -7.18 1 82.19 166 HIS B O 1
ATOM 4190 N N . TRP B 1 167 ? 5.777 -37.469 -7.398 1 83.31 167 TRP B N 1
ATOM 4191 C CA . TRP B 1 167 ? 6.656 -36.875 -6.391 1 83.31 167 TRP B CA 1
ATOM 4192 C C . TRP B 1 167 ? 7.207 -35.531 -6.855 1 83.31 167 TRP B C 1
ATOM 4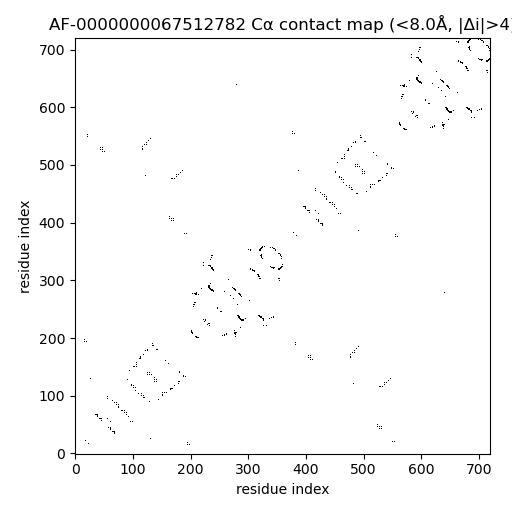194 O O . TRP B 1 167 ? 7.246 -34.594 -6.082 1 83.31 167 TRP B O 1
ATOM 4204 N N . ASN B 1 168 ? 7.586 -35.5 -8.031 1 85.19 168 ASN B N 1
ATOM 4205 C CA . ASN B 1 168 ? 8.094 -34.25 -8.594 1 85.19 168 ASN B CA 1
ATOM 4206 C C . ASN B 1 168 ? 7.02 -33.188 -8.609 1 85.19 168 ASN B C 1
ATOM 4208 O O . ASN B 1 168 ? 7.27 -32.031 -8.18 1 85.19 168 ASN B O 1
ATOM 4212 N N . ALA B 1 169 ? 5.852 -33.562 -9.078 1 87.44 169 ALA B N 1
ATOM 4213 C CA . ALA B 1 169 ? 4.75 -32.594 -9.172 1 87.44 169 ALA B CA 1
ATOM 4214 C C . ALA B 1 169 ? 4.371 -32.062 -7.797 1 87.44 169 ALA B C 1
ATOM 4216 O O . ALA B 1 169 ? 4.188 -30.859 -7.625 1 87.44 169 ALA B O 1
ATOM 4217 N N . LEU B 1 170 ? 4.348 -32.969 -6.82 1 88.44 170 LEU B N 1
ATOM 4218 C CA . LEU B 1 170 ? 3.938 -32.562 -5.477 1 88.44 170 LEU B CA 1
ATOM 4219 C C . LEU B 1 170 ? 4.996 -31.688 -4.816 1 88.44 170 LEU B C 1
ATOM 4221 O O . LEU B 1 170 ? 4.664 -30.719 -4.148 1 88.44 170 LEU B O 1
ATOM 4225 N N . THR B 1 171 ? 6.215 -32.062 -4.992 1 88.38 171 THR B N 1
ATOM 4226 C CA . THR B 1 171 ? 7.305 -31.266 -4.422 1 88.38 171 THR B CA 1
ATOM 4227 C C . THR B 1 171 ? 7.305 -29.844 -4.992 1 88.38 171 THR B C 1
ATOM 4229 O O . THR B 1 171 ? 7.402 -28.875 -4.246 1 88.38 171 THR B O 1
ATOM 4232 N N . GLN B 1 172 ? 7.137 -29.719 -6.27 1 88.75 172 GLN B N 1
ATOM 4233 C CA . GLN B 1 172 ? 7.148 -28.422 -6.918 1 88.75 172 GLN B CA 1
ATOM 4234 C C . GLN B 1 172 ? 5.891 -27.625 -6.578 1 88.75 172 GLN B C 1
ATOM 4236 O O . GLN B 1 172 ? 5.953 -26.406 -6.367 1 88.75 172 GLN B O 1
ATOM 4241 N N . PHE B 1 173 ? 4.789 -28.328 -6.574 1 92.06 173 PHE B N 1
ATOM 4242 C CA . PHE B 1 173 ? 3.527 -27.688 -6.238 1 92.06 173 PHE B CA 1
ATOM 4243 C C . PHE B 1 173 ? 3.578 -27.109 -4.832 1 92.06 173 PHE B C 1
ATOM 4245 O O . PHE B 1 173 ? 3.295 -25.922 -4.633 1 92.06 173 PHE B O 1
ATOM 4252 N N . PHE B 1 174 ? 3.984 -27.891 -3.875 1 91.81 174 PHE B N 1
ATOM 4253 C CA . PHE B 1 174 ? 4.004 -27.438 -2.492 1 91.81 174 PHE B CA 1
ATOM 4254 C C . PHE B 1 174 ? 5.137 -26.453 -2.266 1 91.81 174 PHE B C 1
ATOM 4256 O O . PHE B 1 174 ? 5 -25.516 -1.477 1 91.81 174 PHE B O 1
ATOM 4263 N N . GLY B 1 175 ? 6.258 -26.688 -2.965 1 91.69 175 GLY B N 1
ATOM 4264 C CA . GLY B 1 175 ? 7.32 -25.688 -2.904 1 91.69 175 GLY B CA 1
ATOM 4265 C C . GLY B 1 175 ? 6.891 -24.328 -3.408 1 91.69 175 GLY B C 1
ATOM 4266 O O . GLY B 1 175 ? 7.145 -23.312 -2.756 1 91.69 175 GLY B O 1
ATOM 4267 N N . ALA B 1 176 ? 6.238 -24.297 -4.539 1 93.38 176 ALA B N 1
ATOM 4268 C CA . ALA B 1 176 ? 5.746 -23.047 -5.113 1 93.38 176 ALA B CA 1
ATOM 4269 C C . ALA B 1 176 ? 4.73 -22.391 -4.188 1 93.38 176 ALA B C 1
ATOM 4271 O O . ALA B 1 176 ? 4.785 -21.172 -3.963 1 93.38 176 ALA B O 1
ATOM 4272 N N . ASN B 1 177 ? 3.818 -23.188 -3.689 1 93.94 177 ASN B N 1
ATOM 4273 C CA . ASN B 1 177 ? 2.775 -22.641 -2.838 1 93.94 177 ASN B CA 1
ATOM 4274 C C . ASN B 1 177 ? 3.348 -22.094 -1.528 1 93.94 177 ASN B C 1
ATOM 4276 O O . ASN B 1 177 ? 2.852 -21.109 -0.989 1 93.94 177 ASN B O 1
ATOM 4280 N N . LEU B 1 178 ? 4.355 -22.734 -1.038 1 91.19 178 LEU B N 1
ATOM 4281 C CA . LEU B 1 178 ? 5.062 -22.188 0.119 1 91.19 178 LEU B CA 1
ATOM 4282 C C . LEU B 1 178 ? 5.672 -20.828 -0.203 1 91.19 178 LEU B C 1
ATOM 4284 O O . LEU B 1 178 ? 5.578 -19.906 0.598 1 91.19 178 LEU B O 1
ATOM 4288 N N . ALA B 1 179 ? 6.234 -20.75 -1.342 1 91.75 179 ALA B N 1
ATOM 4289 C CA . ALA B 1 179 ? 6.812 -19.484 -1.788 1 91.75 179 ALA B CA 1
ATOM 4290 C C . ALA B 1 179 ? 5.734 -18.406 -1.943 1 91.75 179 ALA B C 1
ATOM 4292 O O . ALA B 1 179 ? 5.953 -17.25 -1.603 1 91.75 179 ALA B O 1
ATOM 4293 N N . TYR B 1 180 ? 4.594 -18.828 -2.424 1 93.62 180 TYR B N 1
ATOM 4294 C CA . TYR B 1 180 ? 3.498 -17.891 -2.609 1 93.62 180 TYR B CA 1
ATOM 4295 C C . TYR B 1 180 ? 2.99 -17.375 -1.269 1 93.62 180 TYR B C 1
ATOM 4297 O O . TYR B 1 180 ? 2.701 -16.188 -1.124 1 93.62 180 TYR B O 1
ATOM 4305 N N . VAL B 1 181 ? 2.885 -18.25 -0.357 1 90.19 181 VAL B N 1
ATOM 4306 C CA . VAL B 1 181 ? 2.451 -17.812 0.971 1 90.19 181 VAL B CA 1
ATOM 4307 C C . VAL B 1 181 ? 3.492 -16.891 1.58 1 90.19 181 VAL B C 1
ATOM 4309 O O . VAL B 1 181 ? 3.145 -15.898 2.23 1 90.19 181 VAL B O 1
ATOM 4312 N N . GLY B 1 182 ? 4.734 -17.203 1.353 1 87.88 182 GLY B N 1
ATOM 4313 C CA . GLY B 1 182 ? 5.789 -16.297 1.77 1 87.88 182 GLY B CA 1
ATOM 4314 C C . GLY B 1 182 ? 5.691 -14.93 1.124 1 87.88 182 GLY B C 1
ATOM 4315 O O . GLY B 1 182 ? 5.836 -13.906 1.797 1 87.88 182 GLY B O 1
ATOM 4316 N N . LEU B 1 183 ? 5.445 -14.914 -0.15 1 90.25 183 LEU B N 1
ATOM 4317 C CA . LEU B 1 183 ? 5.27 -13.656 -0.873 1 90.25 183 LEU B CA 1
ATOM 4318 C C . LEU B 1 183 ? 4.078 -12.875 -0.328 1 90.25 183 LEU B C 1
ATOM 4320 O O . LEU B 1 183 ? 4.152 -11.656 -0.164 1 90.25 183 LEU B O 1
ATOM 4324 N N . LEU B 1 184 ? 3.029 -13.602 -0.103 1 88.94 184 LEU B N 1
ATOM 4325 C CA . LEU B 1 184 ? 1.833 -12.969 0.445 1 88.94 184 LEU B CA 1
ATOM 4326 C C . LEU B 1 184 ? 2.127 -12.328 1.795 1 88.94 184 LEU B C 1
ATOM 4328 O O . LEU B 1 184 ? 1.654 -11.227 2.078 1 88.94 184 LEU B O 1
ATOM 4332 N N . TYR B 1 185 ? 2.801 -13.023 2.58 1 85.06 185 TYR B N 1
ATOM 4333 C CA . TYR B 1 185 ? 3.178 -12.492 3.883 1 85.06 185 TYR B CA 1
ATOM 4334 C C . TYR B 1 185 ? 3.961 -11.188 3.734 1 85.06 185 TYR B C 1
ATOM 4336 O O . TYR B 1 185 ? 3.719 -10.227 4.465 1 85.06 185 TYR B O 1
ATOM 4344 N N . LEU B 1 186 ? 4.832 -11.18 2.828 1 84.19 186 LEU B N 1
ATOM 4345 C CA . LEU B 1 186 ? 5.629 -9.984 2.582 1 84.19 186 LEU B CA 1
ATOM 4346 C C . LEU B 1 186 ? 4.754 -8.844 2.064 1 84.19 186 LEU B C 1
ATOM 4348 O O . LEU B 1 186 ? 4.945 -7.688 2.445 1 84.19 186 LEU B O 1
ATOM 4352 N N . LEU B 1 187 ? 3.814 -9.172 1.254 1 85.06 187 LEU B N 1
ATOM 4353 C CA . LEU B 1 187 ? 2.879 -8.18 0.73 1 85.06 187 LEU B CA 1
ATOM 4354 C C . LEU B 1 187 ? 2.025 -7.598 1.85 1 85.06 187 LEU B C 1
ATOM 4356 O O . LEU B 1 187 ? 1.77 -6.391 1.876 1 85.06 187 LEU B O 1
ATOM 4360 N N . VAL B 1 188 ? 1.596 -8.438 2.68 1 81.62 188 VAL B N 1
ATOM 4361 C CA . VAL B 1 188 ? 0.785 -8.008 3.816 1 81.62 188 VAL B CA 1
ATOM 4362 C C . VAL B 1 188 ? 1.587 -7.055 4.695 1 81.62 188 VAL B C 1
ATOM 4364 O O . VAL B 1 188 ? 1.075 -6.016 5.121 1 81.62 188 VAL B O 1
ATOM 4367 N N . ARG B 1 189 ? 2.734 -7.324 4.945 1 76.56 189 ARG B N 1
ATOM 4368 C CA . ARG B 1 189 ? 3.605 -6.473 5.746 1 76.56 189 ARG B CA 1
ATOM 4369 C C . ARG B 1 189 ? 3.814 -5.121 5.078 1 76.56 189 ARG B C 1
ATOM 4371 O O . ARG B 1 189 ? 3.842 -4.086 5.75 1 76.56 189 ARG B O 1
ATOM 4378 N N . LEU B 1 190 ? 3.938 -5.184 3.797 1 75.88 190 LEU B N 1
ATOM 4379 C CA . LEU B 1 190 ? 4.082 -3.957 3.021 1 75.88 190 LEU B CA 1
ATOM 4380 C C . LEU B 1 190 ? 2.844 -3.078 3.158 1 75.88 190 LEU B C 1
ATOM 4382 O O . LEU B 1 190 ? 2.957 -1.863 3.338 1 75.88 190 LEU B O 1
ATOM 4386 N N . LYS B 1 191 ? 1.773 -3.689 2.982 1 75.44 191 LYS B N 1
ATOM 4387 C CA . LYS B 1 191 ? 0.506 -2.977 3.111 1 75.44 191 LYS B CA 1
ATOM 4388 C C . LYS B 1 191 ? 0.372 -2.34 4.492 1 75.44 191 LYS B C 1
ATOM 4390 O O . LYS B 1 191 ? -0.058 -1.189 4.609 1 75.44 191 LYS B O 1
ATOM 4395 N N . GLU B 1 192 ? 0.684 -3.078 5.461 1 69.56 192 GLU B N 1
ATOM 4396 C CA . GLU B 1 192 ? 0.634 -2.566 6.828 1 69.56 192 GLU B CA 1
ATOM 4397 C C . GLU B 1 192 ? 1.58 -1.383 7.008 1 69.56 192 GLU B C 1
ATOM 4399 O O . GLU B 1 192 ? 1.246 -0.414 7.695 1 69.56 192 GLU B O 1
ATOM 4404 N N . GLY B 1 193 ? 2.695 -1.509 6.379 1 68.19 193 GLY B N 1
ATOM 4405 C CA . GLY B 1 193 ? 3.639 -0.402 6.418 1 68.19 193 GLY B CA 1
ATOM 4406 C C . GLY B 1 193 ? 3.104 0.861 5.77 1 68.19 193 GLY B C 1
ATOM 4407 O O . GLY B 1 193 ? 3.27 1.958 6.305 1 68.19 193 GLY B O 1
ATOM 4408 N N . TYR B 1 194 ? 2.457 0.691 4.652 1 69.69 194 TYR B N 1
ATOM 4409 C CA . TYR B 1 194 ? 1.847 1.827 3.969 1 69.69 194 TYR B CA 1
ATOM 4410 C C . TYR B 1 194 ? 0.764 2.465 4.832 1 69.69 194 TYR B C 1
ATOM 4412 O O . TYR B 1 194 ? 0.665 3.691 4.906 1 69.69 194 TYR B O 1
ATOM 4420 N N . MET B 1 195 ? 0.054 1.618 5.398 1 64.94 195 MET B N 1
ATOM 4421 C CA . MET B 1 195 ? -1.052 2.102 6.219 1 64.94 195 MET B CA 1
ATOM 4422 C C . MET B 1 195 ? -0.533 2.834 7.453 1 64.94 195 MET B C 1
ATOM 4424 O O . MET B 1 195 ? -1.091 3.857 7.852 1 64.94 195 MET B O 1
ATOM 4428 N N . GLU B 1 196 ? 0.416 2.283 7.977 1 60.97 196 GLU B N 1
ATOM 4429 C CA . GLU B 1 196 ? 1.038 2.936 9.125 1 60.97 196 GLU B CA 1
ATOM 4430 C C . GLU B 1 196 ? 1.624 4.289 8.742 1 60.97 196 GLU B C 1
ATOM 4432 O O . GLU B 1 196 ? 1.476 5.27 9.477 1 60.97 196 GLU B O 1
ATOM 4437 N N . ALA B 1 197 ? 2.273 4.266 7.66 1 62.72 197 ALA B N 1
ATOM 4438 C CA . ALA B 1 197 ? 2.842 5.516 7.168 1 62.72 197 ALA B CA 1
ATOM 4439 C C . ALA B 1 197 ? 1.749 6.551 6.914 1 62.72 197 ALA B C 1
ATOM 4441 O O . ALA B 1 197 ? 1.938 7.742 7.176 1 62.72 197 ALA B O 1
ATOM 4442 N N . GLN B 1 198 ? 0.715 6.082 6.434 1 62.5 198 GLN B N 1
ATOM 4443 C CA . GLN B 1 198 ? -0.426 6.961 6.207 1 62.5 198 GLN B CA 1
ATOM 4444 C C . GLN B 1 198 ? -0.979 7.496 7.527 1 62.5 198 GLN B C 1
ATOM 4446 O O . GLN B 1 198 ? -1.345 8.672 7.621 1 62.5 198 GLN B O 1
ATOM 4451 N N . LEU B 1 199 ? -1.013 6.543 8.414 1 58.41 199 LEU B N 1
ATOM 4452 C CA . LEU B 1 199 ? -1.494 6.965 9.727 1 58.41 199 LEU B CA 1
ATOM 4453 C C . LEU B 1 199 ? -0.582 8.031 10.32 1 58.41 199 LEU B C 1
ATOM 4455 O O . LEU B 1 199 ? -1.058 8.992 10.922 1 58.41 199 LEU B O 1
ATOM 4459 N N . ASP B 1 200 ? 0.632 7.742 10.125 1 61.12 200 ASP B N 1
ATOM 4460 C CA . ASP B 1 200 ? 1.6 8.719 10.617 1 61.12 200 ASP B CA 1
ATOM 4461 C C . ASP B 1 200 ? 1.412 10.07 9.938 1 61.12 200 ASP B C 1
ATOM 4463 O O . ASP B 1 200 ? 1.579 11.117 10.57 1 61.12 200 ASP B O 1
ATOM 4467 N N . ALA B 1 201 ? 0.922 9.93 8.82 1 62.12 201 ALA B N 1
ATOM 4468 C CA . ALA B 1 201 ? 0.695 11.156 8.055 1 62.12 201 ALA B CA 1
ATOM 4469 C C . ALA B 1 201 ? -0.568 11.867 8.531 1 62.12 201 ALA B C 1
ATOM 4471 O O . ALA B 1 201 ? -0.724 13.07 8.312 1 62.12 201 ALA B O 1
ATOM 4472 N N . TYR B 1 202 ? -1.317 11.078 9.266 1 66 202 TYR B N 1
ATOM 4473 C CA . TYR B 1 202 ? -2.605 11.625 9.664 1 66 202 TYR B CA 1
ATOM 4474 C C . TYR B 1 202 ? -2.643 11.883 11.164 1 66 202 TYR B C 1
ATOM 4476 O O . TYR B 1 202 ? -3.701 12.18 11.727 1 66 202 TYR B O 1
ATOM 4484 N N . THR B 1 203 ? -1.554 11.75 11.727 1 71.81 203 THR B N 1
ATOM 4485 C CA . THR B 1 203 ? -1.515 11.922 13.172 1 71.81 203 THR B CA 1
ATOM 4486 C C . THR B 1 203 ? -0.626 13.102 13.555 1 71.81 203 THR B C 1
ATOM 4488 O O . THR B 1 203 ? 0.425 13.32 12.945 1 71.81 203 THR B O 1
ATOM 4491 N N . ASP B 1 204 ? -1.07 13.883 14.5 1 74.88 204 ASP B N 1
ATOM 4492 C CA . ASP B 1 204 ? -0.264 14.945 15.086 1 74.88 204 ASP B CA 1
ATOM 4493 C C . ASP B 1 204 ? 0.703 14.398 16.125 1 74.88 204 ASP B C 1
ATOM 4495 O O . ASP B 1 204 ? 0.278 13.867 17.156 1 74.88 204 ASP B O 1
ATOM 4499 N N . PHE B 1 205 ? 1.878 14.516 15.805 1 67.12 205 PHE B N 1
ATOM 4500 C CA . PHE B 1 205 ? 2.908 13.867 16.609 1 67.12 205 PHE B CA 1
ATOM 4501 C C . PHE B 1 205 ? 2.939 14.445 18.016 1 67.12 205 PHE B C 1
ATOM 4503 O O . PHE B 1 205 ? 3.252 13.734 18.969 1 67.12 205 PHE B O 1
ATOM 4510 N N . LEU B 1 206 ? 2.604 15.656 18.188 1 76.44 206 LEU B N 1
ATOM 4511 C CA . LEU B 1 206 ? 2.695 16.312 19.484 1 76.44 206 LEU B CA 1
ATOM 4512 C C . LEU B 1 206 ? 1.601 15.828 20.438 1 76.44 206 LEU B C 1
ATOM 4514 O O . LEU B 1 206 ? 1.859 15.562 21.609 1 76.44 206 LEU B O 1
ATOM 4518 N N . THR B 1 207 ? 0.433 15.672 19.906 1 89.31 207 THR B N 1
ATOM 4519 C CA . THR B 1 207 ? -0.707 15.438 20.781 1 89.31 207 THR B CA 1
ATOM 4520 C C . THR B 1 207 ? -1.224 14.008 20.625 1 89.31 207 THR B C 1
ATOM 4522 O O . THR B 1 207 ? -1.978 13.523 21.469 1 89.31 207 THR B O 1
ATOM 4525 N N . GLY B 1 208 ? -0.858 13.406 19.5 1 79.19 208 GLY B N 1
ATOM 4526 C CA . GLY B 1 208 ? -1.378 12.078 19.219 1 79.19 208 GLY B CA 1
ATOM 4527 C C . GLY B 1 208 ? -2.736 12.094 18.547 1 79.19 208 GLY B C 1
ATOM 4528 O O . GLY B 1 208 ? -3.232 11.055 18.109 1 79.19 208 GLY B O 1
ATOM 4529 N N . LEU B 1 209 ? -3.287 13.227 18.469 1 85.94 209 LEU B N 1
ATOM 4530 C CA . LEU B 1 209 ? -4.559 13.352 17.766 1 85.94 209 LEU B CA 1
ATOM 4531 C C . LEU B 1 209 ? -4.355 13.242 16.266 1 85.94 209 LEU B C 1
ATOM 4533 O O . LEU B 1 209 ? -3.219 13.273 15.781 1 85.94 209 LEU B O 1
ATOM 4537 N N . ARG B 1 210 ? -5.477 13.016 15.656 1 80.81 210 ARG B N 1
ATOM 4538 C CA . ARG B 1 210 ? -5.406 13.102 14.195 1 80.81 210 ARG B CA 1
ATOM 4539 C C . ARG B 1 210 ? -5.117 14.523 13.742 1 80.81 210 ARG B C 1
ATOM 4541 O O . ARG B 1 210 ? -5.227 15.469 14.531 1 80.81 210 ARG B O 1
ATOM 4548 N N . ASN B 1 211 ? -4.691 14.625 12.523 1 80.12 211 ASN B N 1
ATOM 4549 C CA . ASN B 1 211 ? -4.285 15.953 12.062 1 80.12 211 ASN B CA 1
ATOM 4550 C C . ASN B 1 211 ? -5.262 16.516 11.031 1 80.12 211 ASN B C 1
ATOM 4552 O O . ASN B 1 211 ? -6.309 15.914 10.781 1 80.12 211 ASN B O 1
ATOM 4556 N N . ARG B 1 212 ? -4.961 17.672 10.586 1 77.12 212 ARG B N 1
ATOM 4557 C CA . ARG B 1 212 ? -5.84 18.391 9.68 1 77.12 212 ARG B CA 1
ATOM 4558 C C . ARG B 1 212 ? -6.125 17.578 8.422 1 77.12 212 ARG B C 1
ATOM 4560 O O . ARG B 1 212 ? -7.254 17.578 7.926 1 77.12 212 ARG B O 1
ATOM 4567 N N . ARG B 1 213 ? -5.188 16.938 7.945 1 67.75 213 ARG B N 1
ATOM 4568 C CA . ARG B 1 213 ? -5.348 16.141 6.73 1 67.75 213 ARG B CA 1
ATOM 4569 C C . ARG B 1 213 ? -6.398 15.055 6.93 1 67.75 213 ARG B C 1
ATOM 4571 O O . ARG B 1 213 ? -7.188 14.773 6.023 1 67.75 213 ARG B O 1
ATOM 4578 N N . TYR B 1 214 ? -6.234 14.461 8.023 1 74.06 214 TYR B N 1
ATOM 4579 C CA . TYR B 1 214 ? -7.23 13.453 8.375 1 74.06 214 TYR B CA 1
ATOM 4580 C C . TYR B 1 214 ? -8.633 14.039 8.352 1 74.06 214 TYR B C 1
ATOM 4582 O O . TYR B 1 214 ? -9.57 13.414 7.848 1 74.06 214 TYR B O 1
ATOM 4590 N N . LEU B 1 215 ? -8.75 15.18 8.898 1 81.06 215 LEU B N 1
ATOM 4591 C CA . LEU B 1 215 ? -10.055 15.828 8.945 1 81.06 215 LEU B CA 1
ATOM 4592 C C . LEU B 1 215 ? -10.609 16.031 7.543 1 81.06 215 LEU B C 1
ATOM 4594 O O . LEU B 1 215 ? -11.797 15.797 7.297 1 81.06 215 LEU B O 1
ATOM 4598 N N . GLU B 1 216 ? -9.797 16.5 6.727 1 70.75 216 GLU B N 1
ATOM 4599 C CA . GLU B 1 216 ? -10.219 16.781 5.355 1 70.75 216 GLU B CA 1
ATOM 4600 C C . GLU B 1 216 ? -10.703 15.508 4.664 1 70.75 216 GLU B C 1
ATOM 4602 O O . GLU B 1 216 ? -11.695 15.531 3.932 1 70.75 216 GLU B O 1
ATOM 4607 N N . LEU B 1 217 ? -10.016 14.438 4.91 1 63.31 217 LEU B N 1
ATOM 4608 C CA . LEU B 1 217 ? -10.367 13.148 4.336 1 63.31 217 LEU B CA 1
ATOM 4609 C C . LEU B 1 217 ? -11.727 12.672 4.855 1 63.31 217 LEU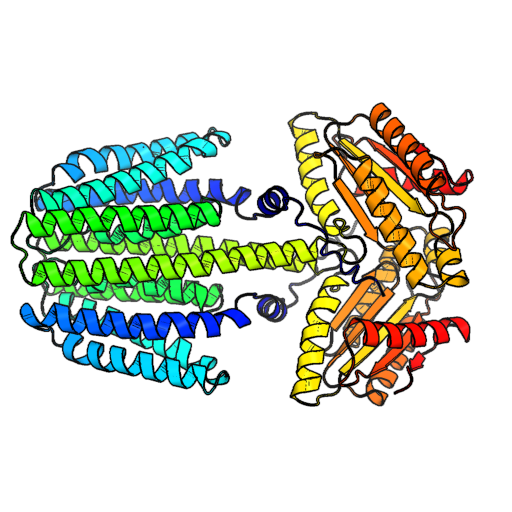 B C 1
ATOM 4611 O O . LEU B 1 217 ? -12.586 12.266 4.07 1 63.31 217 LEU B O 1
ATOM 4615 N N . ILE B 1 218 ? -11.859 12.781 6.117 1 71.31 218 ILE B N 1
ATOM 4616 C CA . ILE B 1 218 ? -13.039 12.188 6.73 1 71.31 218 ILE B CA 1
ATOM 4617 C C . ILE B 1 218 ? -14.242 13.109 6.535 1 71.31 218 ILE B C 1
ATOM 4619 O O . ILE B 1 218 ? -15.391 12.648 6.488 1 71.31 218 ILE B O 1
ATOM 4623 N N . LEU B 1 219 ? -13.992 14.367 6.434 1 79.56 219 LEU B N 1
ATOM 4624 C CA . LEU B 1 219 ? -15.078 15.32 6.242 1 79.56 219 LEU B CA 1
ATOM 4625 C C . LEU B 1 219 ? -15.812 15.047 4.934 1 79.56 219 LEU B C 1
ATOM 4627 O O . LEU B 1 219 ? -17.047 15.156 4.871 1 79.56 219 LEU B O 1
ATOM 4631 N N . GLU B 1 220 ? -15.086 14.75 3.934 1 67.06 220 GLU B N 1
ATOM 4632 C CA . GLU B 1 220 ? -15.68 14.438 2.637 1 67.06 220 GLU B CA 1
ATOM 4633 C C . GLU B 1 220 ? -16.594 13.219 2.732 1 67.06 220 GLU B C 1
ATOM 4635 O O . GLU B 1 220 ? -17.703 13.227 2.186 1 67.06 220 GLU B O 1
ATOM 4640 N N . ARG B 1 221 ? -16.125 12.273 3.387 1 63.78 221 ARG B N 1
ATOM 4641 C CA . ARG B 1 221 ? -16.891 11.039 3.551 1 63.78 221 ARG B CA 1
ATOM 4642 C C . ARG B 1 221 ? -18.156 11.273 4.375 1 63.78 221 ARG B C 1
ATOM 4644 O O . ARG B 1 221 ? -19.219 10.773 4.035 1 63.78 221 ARG B O 1
ATOM 4651 N N . GLU B 1 222 ? -18 11.984 5.484 1 77.81 222 GLU B N 1
ATOM 4652 C CA . GLU B 1 222 ? -19.125 12.227 6.379 1 77.81 222 GLU B CA 1
ATOM 4653 C C . GLU B 1 222 ? -20.172 13.117 5.715 1 77.81 222 GLU B C 1
ATOM 4655 O O . GLU B 1 222 ? -21.375 12.953 5.949 1 77.81 222 GLU B O 1
ATOM 4660 N N . LEU B 1 223 ? -19.75 13.984 4.926 1 78.44 223 LEU B N 1
ATOM 4661 C CA . LEU B 1 223 ? -20.688 14.844 4.211 1 78.44 223 LEU B CA 1
ATOM 4662 C C . LEU B 1 223 ? -21.453 14.047 3.164 1 78.44 223 LEU B C 1
ATOM 4664 O O . LEU B 1 223 ? -22.641 14.297 2.941 1 78.44 223 LEU B O 1
ATOM 4668 N N . PHE B 1 224 ? -20.719 13.102 2.576 1 65.5 224 PHE B N 1
ATOM 4669 C CA . PHE B 1 224 ? -21.391 12.211 1.638 1 65.5 224 PHE B CA 1
ATOM 4670 C C . PHE B 1 224 ? -22.484 11.422 2.336 1 65.5 224 PHE B C 1
ATOM 4672 O O . PHE B 1 224 ? -23.578 11.258 1.792 1 65.5 224 PHE B O 1
ATOM 4679 N N . ARG B 1 225 ? -22.203 10.945 3.467 1 68.19 225 ARG B N 1
ATOM 4680 C CA . ARG B 1 225 ? -23.172 10.188 4.254 1 68.19 225 ARG B CA 1
ATOM 4681 C C . ARG B 1 225 ? -24.359 11.055 4.637 1 68.19 225 ARG B C 1
ATOM 4683 O O . ARG B 1 225 ? -25.5 10.586 4.664 1 68.19 225 ARG B O 1
ATOM 4690 N N . LEU B 1 226 ? -24.094 12.273 5.004 1 78.38 226 LEU B N 1
ATOM 4691 C CA . LEU B 1 226 ? -25.141 13.234 5.312 1 78.38 226 LEU B CA 1
ATOM 4692 C C . LEU B 1 226 ? -26.078 13.422 4.121 1 78.38 226 LEU B C 1
ATOM 4694 O O . LEU B 1 226 ? -27.297 13.43 4.277 1 78.38 226 LEU B O 1
ATOM 4698 N N . GLN B 1 227 ? -25.484 13.516 2.996 1 71.81 227 GLN B N 1
ATOM 4699 C CA . GLN B 1 227 ? -26.25 13.742 1.775 1 71.81 227 GLN B CA 1
ATOM 4700 C C . GLN B 1 227 ? -27.062 12.508 1.396 1 71.81 227 GLN B C 1
ATOM 4702 O O . GLN B 1 227 ? -28.203 12.617 0.947 1 71.81 227 GLN B O 1
ATOM 4707 N N . ARG B 1 228 ? -26.516 11.438 1.699 1 62.69 228 ARG B N 1
ATOM 4708 C CA . ARG B 1 228 ? -27.125 10.188 1.257 1 62.69 228 ARG B CA 1
ATOM 4709 C C . ARG B 1 228 ? -28.156 9.703 2.262 1 62.69 228 ARG B C 1
ATOM 4711 O O . ARG B 1 228 ? -29.219 9.188 1.875 1 62.69 228 ARG B O 1
ATOM 4718 N N . TYR B 1 229 ? -27.859 9.859 3.553 1 68.81 229 TYR B N 1
ATOM 4719 C CA . TYR B 1 229 ? -28.688 9.211 4.566 1 68.81 229 TYR B CA 1
ATOM 4720 C C . TYR B 1 229 ? -29.391 10.242 5.438 1 68.81 229 TYR B C 1
ATOM 4722 O O . TYR B 1 229 ? -30.25 9.898 6.262 1 68.81 229 TYR B O 1
ATOM 4730 N N . GLY B 1 230 ? -29.047 11.43 5.363 1 79.62 230 GLY B N 1
ATOM 4731 C CA . GLY B 1 230 ? -29.703 12.484 6.113 1 79.62 230 GLY B CA 1
ATOM 4732 C C . GLY B 1 230 ? -29.328 12.5 7.582 1 79.62 230 GLY B C 1
ATOM 4733 O O . GLY B 1 230 ? -30.094 12.977 8.422 1 79.62 230 GLY B O 1
ATOM 4734 N N . ARG B 1 231 ? -28.266 11.938 7.887 1 80.25 231 ARG B N 1
ATOM 4735 C CA . ARG B 1 231 ? -27.797 11.914 9.273 1 80.25 231 ARG B CA 1
ATOM 4736 C C . ARG B 1 231 ? -27.078 13.211 9.633 1 80.25 231 ARG B C 1
ATOM 4738 O O . ARG B 1 231 ? -26.25 13.703 8.867 1 80.25 231 ARG B O 1
ATOM 4745 N N . PRO B 1 232 ? -27.438 13.797 10.789 1 91.94 232 PRO B N 1
ATOM 4746 C CA . PRO B 1 232 ? -26.812 15.078 11.148 1 91.94 232 PRO B CA 1
ATOM 4747 C C . PRO B 1 232 ? -25.312 14.953 11.406 1 91.94 232 PRO B C 1
ATOM 4749 O O . PRO B 1 232 ? -24.844 13.898 11.828 1 91.94 232 PRO B O 1
ATOM 4752 N N . LEU B 1 233 ? -24.594 16 11.062 1 93.88 233 LEU B N 1
ATOM 4753 C CA . LEU B 1 233 ? -23.156 16.125 11.266 1 93.88 233 LEU B CA 1
ATOM 4754 C C . LEU B 1 233 ? -22.797 17.516 11.773 1 93.88 233 LEU B C 1
ATOM 4756 O O . LEU B 1 233 ? -23.266 18.531 11.227 1 93.88 233 LEU B O 1
ATOM 4760 N N . SER B 1 234 ? -22.062 17.547 12.875 1 96.81 234 SER B N 1
ATOM 4761 C CA . SER B 1 234 ? -21.609 18.859 13.375 1 96.81 234 SER B CA 1
ATOM 4762 C C . SER B 1 234 ? -20.094 18.906 13.484 1 96.81 234 SER B C 1
ATOM 4764 O O . SER B 1 234 ? -19.438 17.891 13.664 1 96.81 234 SER B O 1
ATOM 4766 N N . LEU B 1 235 ? -19.594 20.078 13.289 1 96.94 235 LEU B N 1
ATOM 4767 C CA . LEU B 1 235 ? -18.172 20.375 13.406 1 96.94 235 LEU B CA 1
ATOM 4768 C C . LEU B 1 235 ? -17.922 21.438 14.477 1 96.94 235 LEU B C 1
ATOM 4770 O O . LEU B 1 235 ? -18.609 22.469 14.5 1 96.94 235 LEU B O 1
ATOM 4774 N N . VAL B 1 236 ? -17.031 21.156 15.406 1 98.12 236 VAL B N 1
ATOM 4775 C CA . VAL B 1 236 ? -16.625 22.125 16.422 1 98.12 236 VAL B CA 1
ATOM 4776 C C . VAL B 1 236 ? -15.18 22.547 16.188 1 98.12 236 VAL B C 1
ATOM 4778 O O . VAL B 1 236 ? -14.297 21.688 16.062 1 98.12 236 VAL B O 1
ATOM 4781 N N . LEU B 1 237 ? -14.969 23.781 16.078 1 97.12 237 LEU B N 1
ATOM 4782 C CA . LEU B 1 237 ? -13.617 24.328 16.078 1 97.12 237 LEU B CA 1
ATOM 4783 C C . LEU B 1 237 ? -13.297 24.984 17.406 1 97.12 237 LEU B C 1
ATOM 4785 O O . LEU B 1 237 ? -14.148 25.656 17.984 1 97.12 237 LEU B O 1
ATOM 4789 N N . LEU B 1 238 ? -12.109 24.766 17.859 1 96.62 238 LEU B N 1
ATOM 4790 C CA . LEU B 1 238 ? -11.703 25.469 19.062 1 96.62 238 LEU B CA 1
ATOM 4791 C C . LEU B 1 238 ? -10.258 25.938 18.969 1 96.62 238 LEU B C 1
ATOM 4793 O O . LEU B 1 238 ? -9.453 25.359 18.234 1 96.62 238 LEU B O 1
ATOM 4797 N N . ASP B 1 239 ? -9.984 26.922 19.594 1 94.62 239 ASP B N 1
ATOM 4798 C CA . ASP B 1 239 ? -8.688 27.594 19.656 1 94.62 239 ASP B CA 1
ATOM 4799 C C . ASP B 1 239 ? -8.375 28.047 21.078 1 94.62 239 ASP B C 1
ATOM 4801 O O . ASP B 1 239 ? -9.242 28.562 21.781 1 94.62 239 ASP B O 1
ATOM 4805 N N . LEU B 1 240 ? -7.145 27.859 21.469 1 95.25 240 LEU B N 1
ATOM 4806 C CA . LEU B 1 240 ? -6.738 28.297 22.797 1 95.25 240 LEU B CA 1
ATOM 4807 C C . LEU B 1 240 ? -6.555 29.812 22.828 1 95.25 240 LEU B C 1
ATOM 4809 O O . LEU B 1 240 ? -5.891 30.375 21.969 1 95.25 240 LEU B O 1
ATOM 4813 N N . ASP B 1 241 ? -7.137 30.344 23.875 1 94 241 ASP B N 1
ATOM 4814 C CA . ASP B 1 241 ? -7.027 31.781 24.031 1 94 241 ASP B CA 1
ATOM 4815 C C . ASP B 1 241 ? -5.66 32.188 24.594 1 94 241 ASP B C 1
ATOM 4817 O O . ASP B 1 241 ? -5.246 31.688 25.641 1 94 241 ASP B O 1
ATOM 4821 N N . GLY B 1 242 ? -4.992 33.094 23.844 1 89.12 242 GLY B N 1
ATOM 4822 C CA . GLY B 1 242 ? -3.742 33.625 24.359 1 89.12 242 GLY B CA 1
ATOM 4823 C C . GLY B 1 242 ? -2.621 32.594 24.391 1 89.12 242 GLY B C 1
ATOM 4824 O O . GLY B 1 242 ? -1.774 32.656 25.297 1 89.12 242 GLY B O 1
ATOM 4825 N N . PHE B 1 243 ? -2.621 31.688 23.578 1 89.88 243 PHE B N 1
ATOM 4826 C CA . PHE B 1 243 ? -1.648 30.594 23.609 1 89.88 243 PHE B CA 1
ATOM 4827 C C . PHE B 1 243 ? -0.246 31.125 23.312 1 89.88 243 PHE B C 1
ATOM 4829 O O . PHE B 1 243 ? 0.734 30.625 23.875 1 89.88 243 PHE B O 1
ATOM 4836 N N . LYS B 1 244 ? -0.169 32 22.438 1 80.12 244 LYS B N 1
ATOM 4837 C CA . LYS B 1 244 ? 1.139 32.594 22.156 1 80.12 244 LYS B CA 1
ATOM 4838 C C . LYS B 1 244 ? 1.769 33.188 23.406 1 80.12 244 LYS B C 1
ATOM 4840 O O . LYS B 1 244 ? 2.977 33.031 23.625 1 80.12 244 LYS B O 1
ATOM 4845 N N . ALA B 1 245 ? 1.008 33.844 24.203 1 83.94 245 ALA B N 1
ATOM 4846 C CA . ALA B 1 245 ? 1.492 34.406 25.453 1 83.94 245 ALA B CA 1
ATOM 4847 C C . ALA B 1 245 ? 2.033 33.344 26.391 1 83.94 245 ALA B C 1
ATOM 4849 O O . ALA B 1 245 ? 3.01 33.562 27.109 1 83.94 245 ALA B O 1
ATOM 4850 N N . VAL B 1 246 ? 1.405 32.25 26.391 1 89.12 246 VAL B N 1
ATOM 4851 C CA . VAL B 1 246 ? 1.853 31.125 27.188 1 89.12 246 VAL B CA 1
ATOM 4852 C C . VAL B 1 246 ? 3.232 30.656 26.719 1 89.12 246 VAL B C 1
ATOM 4854 O O . VAL B 1 246 ? 4.129 30.438 27.531 1 89.12 246 VAL B O 1
ATOM 4857 N N . ASN B 1 247 ? 3.412 30.562 25.438 1 82.25 247 ASN B N 1
ATOM 4858 C CA . ASN B 1 247 ? 4.699 30.156 24.875 1 82.25 247 ASN B CA 1
ATOM 4859 C C . ASN B 1 247 ? 5.789 31.188 25.172 1 82.25 247 ASN B C 1
ATOM 4861 O O . ASN B 1 247 ? 6.918 30.812 25.5 1 82.25 247 ASN B O 1
ATOM 4865 N N . ASP B 1 248 ? 5.387 32.375 25.016 1 77.19 248 ASP B N 1
ATOM 4866 C CA . ASP B 1 248 ? 6.344 33.469 25.203 1 77.19 248 ASP B CA 1
ATOM 4867 C C . ASP B 1 248 ? 6.801 33.531 26.672 1 77.19 248 ASP B C 1
ATOM 4869 O O . ASP B 1 248 ? 7.973 33.812 26.938 1 77.19 248 ASP B O 1
ATOM 4873 N N . LEU B 1 249 ? 5.91 33.344 27.547 1 85.88 249 LEU B N 1
ATOM 4874 C CA . LEU B 1 249 ? 6.172 33.531 28.969 1 85.88 249 LEU B CA 1
ATOM 4875 C C . LEU B 1 249 ? 6.805 32.281 29.562 1 85.88 249 LEU B C 1
ATOM 4877 O O . LEU B 1 249 ? 7.672 32.375 30.438 1 85.88 249 LEU B O 1
ATOM 4881 N N . HIS B 1 250 ? 6.379 31.172 29.141 1 89 250 HIS B N 1
ATOM 4882 C CA . HIS B 1 250 ? 6.766 29.953 29.859 1 89 250 HIS B CA 1
ATOM 4883 C C . HIS B 1 250 ? 7.598 29.031 28.969 1 89 250 HIS B C 1
ATOM 4885 O O . HIS B 1 250 ? 8.148 28.047 29.438 1 89 250 HIS B O 1
ATOM 4891 N N . GLY B 1 251 ? 7.621 29.344 27.734 1 82.94 251 GLY B N 1
ATOM 4892 C CA . GLY B 1 251 ? 8.406 28.547 26.828 1 82.94 251 GLY B CA 1
ATOM 4893 C C . GLY B 1 251 ? 7.566 27.562 26.016 1 82.94 251 GLY B C 1
ATOM 4894 O O . GLY B 1 251 ? 6.457 27.219 26.422 1 82.94 251 GLY B O 1
ATOM 4895 N N . HIS B 1 252 ? 8.117 27.031 24.984 1 79.19 252 HIS B N 1
ATOM 4896 C CA . HIS B 1 252 ? 7.402 26.156 24.062 1 79.19 252 HIS B CA 1
ATOM 4897 C C . HIS B 1 252 ? 7.148 24.781 24.688 1 79.19 252 HIS B C 1
ATOM 4899 O O . HIS B 1 252 ? 6.16 24.125 24.359 1 79.19 252 HIS B O 1
ATOM 4905 N N . GLU B 1 253 ? 7.988 24.391 25.453 1 83.69 253 GLU B N 1
ATOM 4906 C CA . GLU B 1 253 ? 7.789 23.094 26.109 1 83.69 253 GLU B CA 1
ATOM 4907 C C . GLU B 1 253 ? 6.516 23.094 26.953 1 83.69 253 GLU B C 1
ATOM 4909 O O . GLU B 1 253 ? 5.773 22.109 26.953 1 83.69 253 GLU B O 1
ATOM 4914 N N . VAL B 1 254 ? 6.383 24.156 27.656 1 89.56 254 VAL B N 1
ATOM 4915 C CA . VAL B 1 254 ? 5.172 24.312 28.469 1 89.56 254 VAL B CA 1
ATOM 4916 C C . VAL B 1 254 ? 3.953 24.391 27.547 1 89.56 254 VAL B C 1
ATOM 4918 O O . VAL B 1 254 ? 2.906 23.812 27.828 1 89.56 254 VAL B O 1
ATOM 4921 N N . GLY B 1 255 ? 4.117 25.094 26.469 1 91.75 255 GLY B N 1
ATOM 4922 C CA . GLY B 1 255 ? 3.061 25.141 25.469 1 91.75 255 GLY B CA 1
ATOM 4923 C C . GLY B 1 255 ? 2.688 23.766 24.938 1 91.75 255 GLY B C 1
ATOM 4924 O O . GLY B 1 255 ? 1.504 23.453 24.797 1 91.75 255 GLY B O 1
ATOM 4925 N N . ASP B 1 256 ? 3.666 23 24.75 1 88.19 256 ASP B N 1
ATOM 4926 C CA . ASP B 1 256 ? 3.434 21.625 24.281 1 88.19 256 ASP B CA 1
ATOM 4927 C C . ASP B 1 256 ? 2.637 20.828 25.297 1 88.19 256 ASP B C 1
ATOM 4929 O O . ASP B 1 256 ? 1.745 20.062 24.938 1 88.19 256 ASP B O 1
ATOM 4933 N N . ARG B 1 257 ? 2.986 21 26.484 1 92.56 257 ARG B N 1
ATOM 4934 C CA . ARG B 1 257 ? 2.271 20.297 27.547 1 92.56 257 ARG B CA 1
ATOM 4935 C C . ARG B 1 257 ? 0.809 20.719 27.609 1 92.56 257 ARG B C 1
ATOM 4937 O O . ARG B 1 257 ? -0.075 19.906 27.875 1 92.56 257 ARG B O 1
ATOM 4944 N N . VAL B 1 258 ? 0.612 21.969 27.406 1 94.88 258 VAL B N 1
ATOM 4945 C CA . VAL B 1 258 ? -0.748 22.5 27.391 1 94.88 258 VAL B CA 1
ATOM 4946 C C . VAL B 1 258 ? -1.541 21.859 26.25 1 94.88 258 VAL B C 1
ATOM 4948 O O . VAL B 1 258 ? -2.684 21.438 26.438 1 94.88 258 VAL B O 1
ATOM 4951 N N . LEU B 1 259 ? -0.92 21.797 25.156 1 95.06 259 LEU B N 1
ATOM 4952 C CA . LEU B 1 259 ? -1.574 21.219 24 1 95.06 259 LEU B CA 1
ATOM 4953 C C . LEU B 1 259 ? -1.88 19.734 24.234 1 95.06 259 LEU B C 1
ATOM 4955 O O . LEU B 1 259 ? -2.951 19.25 23.859 1 95.06 259 LEU B O 1
ATOM 4959 N N . GLN B 1 260 ? -0.979 19.062 24.812 1 94 260 GLN B N 1
ATOM 4960 C CA . GLN B 1 260 ? -1.171 17.641 25.125 1 94 260 GLN B CA 1
ATOM 4961 C C . GLN B 1 260 ? -2.301 17.453 26.125 1 94 260 GLN B C 1
ATOM 4963 O O . GLN B 1 260 ? -3.129 16.547 25.969 1 94 260 GLN B O 1
ATOM 4968 N N . ALA B 1 261 ? -2.281 18.266 27.125 1 94.44 261 ALA B N 1
ATOM 4969 C CA . ALA B 1 261 ? -3.33 18.203 28.141 1 94.44 261 ALA B CA 1
ATOM 4970 C C . ALA B 1 261 ? -4.703 18.469 27.531 1 94.44 261 ALA B C 1
ATOM 4972 O O . ALA B 1 261 ? -5.691 17.828 27.891 1 94.44 261 ALA B O 1
ATOM 4973 N N . LEU B 1 262 ? -4.746 19.406 26.703 1 95.56 262 LEU B N 1
ATOM 4974 C CA . LEU B 1 262 ? -5.988 19.719 26 1 95.56 262 LEU B CA 1
ATOM 4975 C C . LEU B 1 262 ? -6.473 18.531 25.188 1 95.56 262 LEU B C 1
ATOM 4977 O O . LEU B 1 262 ? -7.66 18.188 25.219 1 95.56 262 LEU B O 1
ATOM 4981 N N . ALA B 1 263 ? -5.598 18 24.469 1 95 263 ALA B N 1
ATOM 4982 C CA . ALA B 1 263 ? -5.934 16.828 23.656 1 95 263 ALA B CA 1
ATOM 4983 C C . ALA B 1 263 ? -6.539 15.719 24.5 1 95 263 ALA B C 1
ATOM 4985 O O . ALA B 1 263 ? -7.539 15.109 24.125 1 95 263 ALA B O 1
ATOM 4986 N N . GLN B 1 264 ? -5.941 15.469 25.594 1 91.44 264 GLN B N 1
ATOM 4987 C CA . GLN B 1 264 ? -6.426 14.43 26.5 1 91.44 264 GLN B CA 1
ATOM 4988 C C . GLN B 1 264 ? -7.816 14.773 27.016 1 91.44 264 GLN B C 1
ATOM 4990 O O . GLN B 1 264 ? -8.68 13.898 27.125 1 91.44 264 GLN B O 1
ATOM 4995 N N . ARG B 1 265 ? -7.965 15.992 27.375 1 93.56 265 ARG B N 1
ATOM 4996 C CA . ARG B 1 265 ? -9.25 16.438 27.906 1 93.56 265 ARG B CA 1
ATOM 4997 C C . ARG B 1 265 ? -10.344 16.297 26.844 1 93.56 265 ARG B C 1
ATOM 4999 O O . ARG B 1 265 ? -11.469 15.898 27.156 1 93.56 265 ARG B O 1
ATOM 5006 N N . ILE B 1 266 ? -10.031 16.672 25.688 1 95 266 ILE B N 1
ATOM 5007 C CA . ILE B 1 266 ? -10.977 16.578 24.578 1 95 266 ILE B CA 1
ATOM 5008 C C . ILE B 1 266 ? -11.375 15.117 24.375 1 95 266 ILE B C 1
ATOM 5010 O O . ILE B 1 266 ? -12.57 14.797 24.328 1 95 266 ILE B O 1
ATOM 5014 N N . GLU B 1 267 ? -10.445 14.281 24.281 1 91.38 267 GLU B N 1
ATOM 5015 C CA . GLU B 1 267 ? -10.695 12.867 24.031 1 91.38 267 GLU B CA 1
ATOM 5016 C C . GLU B 1 267 ? -11.555 12.25 25.125 1 91.38 267 GLU B C 1
ATOM 5018 O O . GLU B 1 267 ? -12.383 11.375 24.859 1 91.38 267 GLU B O 1
ATOM 5023 N N . ALA B 1 268 ? -11.367 12.711 26.312 1 89.12 268 ALA B N 1
ATOM 5024 C CA . ALA B 1 268 ? -12.109 12.188 27.453 1 89.12 268 ALA B CA 1
ATOM 5025 C C . ALA B 1 268 ? -13.594 12.531 27.359 1 89.12 268 ALA B C 1
ATOM 5027 O O . ALA B 1 268 ? -14.422 11.883 28 1 89.12 268 ALA B O 1
ATOM 5028 N N . HIS B 1 269 ? -13.945 13.461 26.531 1 92.69 269 HIS B N 1
ATOM 5029 C CA . HIS B 1 269 ? -15.328 13.922 26.469 1 92.69 269 HIS B CA 1
ATOM 5030 C C . HIS B 1 269 ? -15.992 13.469 25.172 1 92.69 269 HIS B C 1
ATOM 5032 O O . HIS B 1 269 ? -17.156 13.781 24.938 1 92.69 269 HIS B O 1
ATOM 5038 N N . LEU B 1 270 ? -15.25 12.82 24.312 1 89.06 270 LEU B N 1
ATOM 5039 C CA . LEU B 1 270 ? -15.781 12.43 23 1 89.06 270 LEU B CA 1
ATOM 5040 C C . LEU B 1 270 ? -16.25 10.984 23.016 1 89.06 270 LEU B C 1
ATOM 5042 O O . LEU B 1 270 ? -15.734 10.164 23.781 1 89.06 270 LEU B O 1
ATOM 5046 N N . ARG B 1 271 ? -17.234 10.734 22.141 1 77.75 271 ARG B N 1
ATOM 5047 C CA . ARG B 1 271 ? -17.672 9.367 21.875 1 77.75 271 ARG B CA 1
ATOM 5048 C C . ARG B 1 271 ? -16.719 8.672 20.906 1 77.75 271 ARG B C 1
ATOM 5050 O O . ARG B 1 271 ? -15.859 9.312 20.312 1 77.75 271 ARG B O 1
ATOM 5057 N N . ARG B 1 272 ? -16.922 7.383 20.766 1 69.38 272 ARG B N 1
ATOM 5058 C CA . ARG B 1 272 ? -16.109 6.57 19.859 1 69.38 272 ARG B CA 1
ATOM 5059 C C . ARG B 1 272 ? -16.312 7.004 18.406 1 69.38 272 ARG B C 1
ATOM 5061 O O . ARG B 1 272 ? -15.391 6.922 17.594 1 69.38 272 ARG B O 1
ATOM 5068 N N . SER B 1 273 ? -17.484 7.465 18.094 1 73.12 273 SER B N 1
ATOM 5069 C CA . SER B 1 273 ? -17.797 7.863 16.734 1 73.12 273 SER B CA 1
ATOM 5070 C C . SER B 1 273 ? -17.266 9.258 16.422 1 73.12 273 SER B C 1
ATOM 5072 O O . SER B 1 273 ? -17.125 9.633 15.258 1 73.12 273 SER B O 1
ATOM 5074 N N . ASP B 1 274 ? -16.984 9.984 17.516 1 85.81 274 ASP B N 1
ATOM 5075 C CA . ASP B 1 274 ? -16.469 11.336 17.344 1 85.81 274 ASP B CA 1
ATOM 5076 C C . ASP B 1 274 ? -14.977 11.32 17.031 1 85.81 274 ASP B C 1
ATOM 5078 O O . ASP B 1 274 ? -14.297 10.328 17.281 1 85.81 274 ASP B O 1
ATOM 5082 N N . ARG B 1 275 ? -14.516 12.375 16.344 1 86.44 275 ARG B N 1
ATOM 5083 C CA . ARG B 1 275 ? -13.102 12.477 16.016 1 86.44 275 ARG B CA 1
ATOM 5084 C C . ARG B 1 275 ? -12.531 13.828 16.422 1 86.44 275 ARG B C 1
ATOM 5086 O O . ARG B 1 275 ? -13.133 14.867 16.156 1 86.44 275 ARG B O 1
ATOM 5093 N N . ALA B 1 276 ? -11.461 13.75 17.141 1 93.31 276 ALA B N 1
ATOM 5094 C CA . ALA B 1 276 ? -10.719 14.961 17.484 1 93.31 276 ALA B CA 1
ATOM 5095 C C . ALA B 1 276 ? -9.484 15.125 16.609 1 93.31 276 ALA B C 1
ATOM 5097 O O . ALA B 1 276 ? -8.797 14.141 16.312 1 93.31 276 ALA B O 1
ATOM 5098 N N . VAL B 1 277 ? -9.32 16.297 16.156 1 92.69 277 VAL B N 1
ATOM 5099 C CA . VAL B 1 277 ? -8.234 16.594 15.234 1 92.69 277 VAL B CA 1
ATOM 5100 C C . VAL B 1 277 ? -7.496 17.859 15.68 1 92.69 277 VAL B C 1
ATOM 5102 O O . VAL B 1 277 ? -8.125 18.828 16.125 1 92.69 277 VAL B O 1
ATOM 5105 N N . ARG B 1 278 ? -6.211 17.875 15.578 1 91.56 278 ARG B N 1
ATOM 5106 C CA . ARG B 1 278 ? -5.461 19.109 15.703 1 91.56 278 ARG B CA 1
ATOM 5107 C C . ARG B 1 278 ? -5.168 19.719 14.328 1 91.56 278 ARG B C 1
ATOM 5109 O O . ARG B 1 278 ? -4.5 19.094 13.5 1 91.56 278 ARG B O 1
ATOM 5116 N N . LEU B 1 279 ? -5.73 20.859 14.125 1 84.38 279 LEU B N 1
ATOM 5117 C CA . LEU B 1 279 ? -5.598 21.5 12.82 1 84.38 279 LEU B CA 1
ATOM 5118 C C . LEU B 1 279 ? -4.211 22.109 12.656 1 84.38 279 LEU B C 1
ATOM 5120 O O . LEU B 1 279 ? -3.707 22.219 11.531 1 84.38 279 LEU B O 1
ATOM 5124 N N . GLY B 1 280 ? -3.6 22.516 13.68 1 76.88 280 GLY B N 1
ATOM 5125 C CA . GLY B 1 280 ? -2.299 23.156 13.719 1 76.88 280 GLY B CA 1
ATOM 5126 C C . GLY B 1 280 ? -2.18 24.188 14.82 1 76.88 280 GLY B C 1
ATOM 5127 O O . GLY B 1 280 ? -3.17 24.828 15.188 1 76.88 280 GLY B O 1
ATOM 5128 N N . GLY B 1 281 ? -0.966 24.266 15.281 1 80.62 281 GLY B N 1
ATOM 5129 C CA . GLY B 1 281 ? -0.785 25.219 16.359 1 80.62 281 GLY B CA 1
ATOM 5130 C C . GLY B 1 281 ? -1.664 24.938 17.562 1 80.62 281 GLY B C 1
ATOM 5131 O O . GLY B 1 281 ? -1.588 23.859 18.156 1 80.62 281 GLY B O 1
ATOM 5132 N N . GLU B 1 282 ? -2.477 25.984 17.812 1 91.69 282 GLU B N 1
ATOM 5133 C CA . GLU B 1 282 ? -3.344 25.922 18.984 1 91.69 282 GLU B CA 1
ATOM 5134 C C . GLU B 1 282 ? -4.789 25.625 18.594 1 91.69 282 GLU B C 1
ATOM 5136 O O . GLU B 1 282 ? -5.699 25.734 19.422 1 91.69 282 GLU B O 1
ATOM 5141 N N . GLU B 1 283 ? -4.996 25.219 17.328 1 92.62 283 GLU B N 1
ATOM 5142 C CA . GLU B 1 283 ? -6.344 25.031 16.812 1 92.62 283 GLU B CA 1
ATOM 5143 C C . GLU B 1 283 ? -6.691 23.547 16.719 1 92.62 283 GLU B C 1
ATOM 5145 O O . GLU B 1 283 ? -5.848 22.734 16.344 1 92.62 283 GLU B O 1
ATOM 5150 N N . PHE B 1 284 ? -7.898 23.203 17.172 1 96.38 284 PHE B N 1
ATOM 5151 C CA . PHE B 1 284 ? -8.43 21.844 17.156 1 96.38 284 PHE B CA 1
ATOM 5152 C C . PHE B 1 284 ? -9.805 21.797 16.5 1 96.38 284 PHE B C 1
ATOM 5154 O O . PHE B 1 284 ? -10.469 22.828 16.391 1 96.38 284 PHE B O 1
ATOM 5161 N N . ALA B 1 285 ? -10.172 20.672 16.062 1 96.19 285 ALA B N 1
ATOM 5162 C CA . ALA B 1 285 ? -11.508 20.438 15.508 1 96.19 285 ALA B CA 1
ATOM 5163 C C . ALA B 1 285 ? -12.094 19.125 16.031 1 96.19 285 ALA B C 1
ATOM 5165 O O . ALA B 1 285 ? -11.367 18.172 16.297 1 96.19 285 ALA B O 1
ATOM 5166 N N . LEU B 1 286 ? -13.359 19.109 16.203 1 96.19 286 LEU B N 1
ATOM 5167 C CA . LEU B 1 286 ? -14.117 17.922 16.547 1 96.19 286 LEU B CA 1
ATOM 5168 C C . LEU B 1 286 ? -15.18 17.625 15.492 1 96.19 286 LEU B C 1
ATOM 5170 O O . LEU B 1 286 ? -16.016 18.484 15.18 1 96.19 286 LEU B O 1
ATOM 5174 N N . LEU B 1 287 ? -15.047 16.469 14.945 1 93.56 287 LEU B N 1
ATOM 5175 C CA . LEU B 1 287 ? -16.078 15.992 14.031 1 93.56 287 LEU B CA 1
ATOM 5176 C C . LEU B 1 287 ? -17.078 15.094 14.758 1 93.56 287 LEU B C 1
ATOM 5178 O O . LEU B 1 287 ? -16.688 14.07 15.328 1 93.56 287 LEU B O 1
ATOM 5182 N N . LEU B 1 288 ? -18.344 15.469 14.719 1 94.62 288 LEU B N 1
ATOM 5183 C CA . LEU B 1 288 ? -19.375 14.797 15.492 1 94.62 288 LEU B CA 1
ATOM 5184 C C . LEU B 1 288 ? -20.453 14.227 14.586 1 94.62 288 LEU B C 1
ATOM 5186 O O . LEU B 1 288 ? -21.469 14.875 14.336 1 94.62 288 LEU B O 1
ATOM 5190 N N . PRO B 1 289 ? -20.25 12.969 14.148 1 88.44 289 PRO B N 1
ATOM 5191 C CA . PRO B 1 289 ? -21.297 12.344 13.328 1 88.44 289 PRO B CA 1
ATOM 5192 C C . PRO B 1 289 ? -22.578 12.086 14.102 1 88.44 289 PRO B C 1
ATOM 5194 O O . PRO B 1 289 ? -22.547 11.875 15.32 1 88.44 289 PRO B O 1
ATOM 5197 N N . GLU B 1 290 ? -23.609 12.18 13.391 1 88.62 290 GLU B N 1
ATOM 5198 C CA . GLU B 1 290 ? -24.938 11.898 13.945 1 88.62 290 GLU B CA 1
ATOM 5199 C C . GLU B 1 290 ? -25.234 12.789 15.148 1 88.62 290 GLU B C 1
ATOM 5201 O O . GLU B 1 290 ? -25.719 12.305 16.172 1 88.62 290 GLU B O 1
ATOM 5206 N N . THR B 1 291 ? -24.812 14 15.086 1 93.56 291 THR B N 1
ATOM 5207 C CA . THR B 1 291 ? -24.984 14.953 16.188 1 93.56 291 THR B CA 1
ATOM 5208 C C . THR B 1 291 ? -25.578 16.266 15.672 1 93.56 291 THR B C 1
ATOM 5210 O O . THR B 1 291 ? -24.922 17 14.938 1 93.56 291 THR B O 1
ATOM 5213 N N . PRO B 1 292 ? -26.797 16.578 16.109 1 94.69 292 PRO B N 1
ATOM 5214 C CA . PRO B 1 292 ? -27.391 17.859 15.719 1 94.69 292 PRO B CA 1
ATOM 5215 C C . PRO B 1 292 ? -26.781 19.047 16.469 1 94.69 292 PRO B C 1
ATOM 5217 O O . PRO B 1 292 ? -26.078 18.844 17.453 1 94.69 292 PRO B O 1
ATOM 5220 N N . LEU B 1 293 ? -27.109 20.172 16.031 1 96.5 293 LEU B N 1
ATOM 5221 C CA . LEU B 1 293 ? -26.484 21.406 16.516 1 96.5 293 LEU B CA 1
ATOM 5222 C C . LEU B 1 293 ? -26.688 21.547 18.016 1 96.5 293 LEU B C 1
ATOM 5224 O O . LEU B 1 293 ? -25.734 21.859 18.75 1 96.5 293 LEU B O 1
ATOM 5228 N N . PRO B 1 294 ? -27.891 21.312 18.578 1 96.5 294 PRO B N 1
ATOM 5229 C CA . PRO B 1 294 ? -28.062 21.516 20.016 1 96.5 294 PRO B CA 1
ATOM 5230 C C . PRO B 1 294 ? -27.172 20.594 20.859 1 96.5 294 PRO B C 1
ATOM 5232 O O . PRO B 1 294 ? -26.641 21.016 21.875 1 96.5 294 PRO B O 1
ATOM 5235 N N . GLN B 1 295 ? -27.047 19.438 20.375 1 96.25 295 GLN B N 1
ATOM 5236 C CA . GLN B 1 295 ? -26.203 18.484 21.094 1 96.25 295 GLN B CA 1
ATOM 5237 C C . GLN B 1 295 ? -24.719 18.859 20.984 1 96.25 295 GLN B C 1
ATOM 5239 O O . GLN B 1 295 ? -23.953 18.688 21.938 1 96.25 295 GLN B O 1
ATOM 5244 N N . ALA B 1 296 ? -24.328 19.328 19.859 1 97.56 296 ALA B N 1
ATOM 5245 C CA . ALA B 1 296 ? -22.938 19.75 19.641 1 97.56 296 ALA B CA 1
ATOM 5246 C C . ALA B 1 296 ? -22.594 20.953 20.516 1 97.56 296 ALA B C 1
ATOM 5248 O O . ALA B 1 296 ? -21.484 21.047 21.047 1 97.56 296 ALA B O 1
ATOM 5249 N N . LEU B 1 297 ? -23.578 21.781 20.641 1 97.94 297 LEU B N 1
ATOM 5250 C CA . LEU B 1 297 ? -23.391 22.969 21.484 1 97.94 297 LEU B CA 1
ATOM 5251 C C . LEU B 1 297 ? -23.219 22.562 22.953 1 97.94 297 LEU B C 1
ATOM 5253 O O . LEU B 1 297 ? -22.391 23.141 23.656 1 97.94 297 LEU B O 1
ATOM 5257 N N . ARG B 1 298 ? -23.953 21.672 23.344 1 97.31 298 ARG B N 1
ATOM 5258 C CA . ARG B 1 298 ? -23.844 21.188 24.719 1 97.31 298 ARG B CA 1
ATOM 5259 C C . ARG B 1 298 ? -22.469 20.578 24.953 1 97.31 298 ARG B C 1
ATOM 5261 O O . ARG B 1 298 ? -21.844 20.812 26 1 97.31 298 ARG B O 1
ATOM 5268 N N . LEU B 1 299 ? -22.062 19.812 24 1 97 299 LEU B N 1
ATOM 5269 C CA . LEU B 1 299 ? -20.75 19.219 24.125 1 97 299 LEU B CA 1
ATOM 5270 C C . LEU B 1 299 ? -19.656 20.281 24.156 1 97 299 LEU B C 1
ATOM 5272 O O . LEU B 1 299 ? -18.734 20.203 24.969 1 97 299 LEU B O 1
ATOM 5276 N N . ALA B 1 300 ? -19.766 21.266 23.328 1 98.19 300 ALA B N 1
ATOM 5277 C CA . ALA B 1 300 ? -18.781 22.344 23.266 1 98.19 300 ALA B CA 1
ATOM 5278 C C . ALA B 1 300 ? -18.719 23.109 24.578 1 98.19 300 ALA B C 1
ATOM 5280 O O . ALA B 1 300 ? -17.641 23.469 25.047 1 98.19 300 ALA B O 1
ATOM 5281 N N . GLU B 1 301 ? -19.875 23.281 25.109 1 98 301 GLU B N 1
ATOM 5282 C CA . GLU B 1 301 ? -19.938 23.984 26.391 1 98 301 GLU B CA 1
ATOM 5283 C C . GLU B 1 301 ? -19.312 23.156 27.516 1 98 301 GLU B C 1
ATOM 5285 O O . GLU B 1 301 ? -18.625 23.703 28.375 1 98 301 GLU B O 1
ATOM 5290 N N . ARG B 1 302 ? -19.609 21.953 27.5 1 97.38 302 ARG B N 1
ATOM 5291 C CA . ARG B 1 302 ? -18.984 21.062 28.484 1 97.38 302 ARG B CA 1
ATOM 5292 C C . ARG B 1 302 ? -17.453 21.094 28.344 1 97.38 302 ARG B C 1
ATOM 5294 O O . ARG B 1 302 ? -16.75 21.109 29.359 1 97.38 302 ARG B O 1
ATOM 5301 N N . LEU B 1 303 ? -17.016 21.109 27.172 1 97.19 303 LEU B N 1
ATOM 5302 C CA . LEU B 1 303 ? -15.578 21.141 26.906 1 97.19 303 LEU B CA 1
ATOM 5303 C C . LEU B 1 303 ? -14.977 22.469 27.344 1 97.19 303 LEU B C 1
ATOM 5305 O O . LEU B 1 303 ? -13.867 22.516 27.875 1 97.19 303 LEU B O 1
ATOM 5309 N N . ARG B 1 304 ? -15.68 23.484 27.047 1 97.56 304 ARG B N 1
ATOM 5310 C CA . ARG B 1 304 ? -15.211 24.797 27.453 1 97.56 304 ARG B CA 1
ATOM 5311 C C . ARG B 1 304 ? -14.961 24.844 28.953 1 97.56 304 ARG B C 1
ATOM 5313 O O . ARG B 1 304 ? -13.922 25.328 29.406 1 97.56 304 ARG B O 1
ATOM 5320 N N . ARG B 1 305 ? -15.891 24.359 29.656 1 96.81 305 ARG B N 1
ATOM 5321 C CA . ARG B 1 305 ? -15.773 24.328 31.125 1 96.81 305 ARG B CA 1
ATOM 5322 C C . ARG B 1 305 ? -14.625 23.438 31.562 1 96.81 305 ARG B C 1
ATOM 5324 O O . ARG B 1 305 ? -13.906 23.75 32.5 1 96.81 305 ARG B O 1
ATOM 5331 N N . ALA B 1 306 ? -14.508 22.391 30.906 1 96 306 ALA B N 1
ATOM 5332 C CA . ALA B 1 306 ? -13.438 21.453 31.234 1 96 306 ALA B CA 1
ATOM 5333 C C . ALA B 1 306 ? -12.07 22.078 30.984 1 96 306 ALA B C 1
ATOM 5335 O O . ALA B 1 306 ? -11.125 21.844 31.75 1 96 306 ALA B O 1
ATOM 5336 N N . VAL B 1 307 ? -11.938 22.797 29.938 1 95.62 307 VAL B N 1
ATOM 5337 C CA . VAL B 1 307 ? -10.688 23.469 29.609 1 95.62 307 VAL B CA 1
ATOM 5338 C C . VAL B 1 307 ? -10.383 24.547 30.641 1 95.62 307 VAL B C 1
ATOM 5340 O O . VAL B 1 307 ? -9.242 24.688 31.078 1 95.62 307 VAL B O 1
ATOM 5343 N N . GLU B 1 308 ? -11.406 25.234 30.938 1 94.5 308 GLU B N 1
ATOM 5344 C CA . GLU B 1 308 ? -11.258 26.281 31.938 1 94.5 308 GLU B CA 1
ATOM 5345 C C . GLU B 1 308 ? -10.789 25.703 33.281 1 94.5 308 GLU B C 1
ATOM 5347 O O . GLU B 1 308 ? -10.078 26.375 34.031 1 94.5 308 GLU B O 1
ATOM 5352 N N . ALA B 1 309 ? -11.125 24.531 33.531 1 93.06 309 ALA B N 1
ATOM 5353 C CA . ALA B 1 309 ? -10.789 23.875 34.812 1 93.06 309 ALA B CA 1
ATOM 5354 C C . ALA B 1 309 ? -9.414 23.219 34.75 1 93.06 309 ALA B C 1
ATOM 5356 O O . ALA B 1 309 ? -8.859 22.828 35.75 1 93.06 309 ALA B O 1
ATOM 5357 N N . MET B 1 310 ? -8.914 23.172 33.562 1 90.69 310 MET B N 1
ATOM 5358 C CA . MET B 1 310 ? -7.625 22.516 33.344 1 90.69 310 MET B CA 1
ATOM 5359 C C . MET B 1 310 ? -6.484 23.375 33.875 1 90.69 310 MET B C 1
ATOM 5361 O O . MET B 1 310 ? -6.488 24.594 33.719 1 90.69 310 MET B O 1
ATOM 5365 N N . ALA B 1 311 ? -5.551 22.75 34.625 1 88.62 311 ALA B N 1
ATOM 5366 C CA . ALA B 1 311 ? -4.344 23.422 35.094 1 88.62 311 ALA B CA 1
ATOM 5367 C C . ALA B 1 311 ? -3.09 22.672 34.688 1 88.62 311 ALA B C 1
ATOM 5369 O O . ALA B 1 311 ? -3.016 21.438 34.844 1 88.62 311 ALA B O 1
ATOM 5370 N N . VAL B 1 312 ? -2.283 23.422 34 1 92.56 312 VAL B N 1
ATOM 5371 C CA . VAL B 1 312 ? -0.991 22.859 33.625 1 92.56 312 VAL B CA 1
ATOM 5372 C C . VAL B 1 312 ? 0.135 23.734 34.156 1 92.56 312 VAL B C 1
ATOM 5374 O O . VAL B 1 312 ? 0.621 24.641 33.5 1 92.56 312 VAL B O 1
ATOM 5377 N N . PRO B 1 313 ? 0.551 23.375 35.375 1 90.69 313 PRO B N 1
ATOM 5378 C CA . PRO B 1 313 ? 1.584 24.219 36 1 90.69 313 PRO B CA 1
ATOM 5379 C C . PRO B 1 313 ? 2.789 24.422 35.062 1 90.69 313 PRO B C 1
ATOM 5381 O O . PRO B 1 313 ? 3.254 23.469 34.438 1 90.69 313 PRO B O 1
ATOM 5384 N N . PRO B 1 314 ? 3.197 25.703 34.906 1 91.38 314 PRO B N 1
ATOM 5385 C CA . PRO B 1 314 ? 2.926 26.922 35.656 1 91.38 314 PRO B CA 1
ATOM 5386 C C . PRO B 1 314 ? 1.765 27.734 35.094 1 91.38 314 PRO B C 1
ATOM 5388 O O . PRO B 1 314 ? 1.504 28.844 35.562 1 91.38 314 PRO B O 1
ATOM 5391 N N . VAL B 1 315 ? 1.148 27.25 34.094 1 90.06 315 VAL B N 1
ATOM 5392 C CA . VAL B 1 315 ? 0.017 27.953 33.531 1 90.06 315 VAL B CA 1
ATOM 5393 C C . VAL B 1 315 ? -1.229 27.734 34.375 1 90.06 315 VAL B C 1
ATOM 5395 O O . VAL B 1 315 ? -1.702 26.609 34.531 1 90.06 315 VAL B O 1
ATOM 5398 N N . ALA B 1 316 ? -1.733 28.844 34.875 1 85.81 316 ALA B N 1
ATOM 5399 C CA . ALA B 1 316 ? -2.787 28.734 35.875 1 85.81 316 ALA B CA 1
ATOM 5400 C C . ALA B 1 316 ? -4.164 28.641 35.219 1 85.81 316 ALA B C 1
ATOM 5402 O O . ALA B 1 316 ? -5.074 28 35.75 1 85.81 316 ALA B O 1
ATOM 5403 N N . ARG B 1 317 ? -4.352 29.391 34.188 1 89.5 317 ARG B N 1
ATOM 5404 C CA . ARG B 1 317 ? -5.676 29.422 33.562 1 89.5 317 ARG B CA 1
ATOM 5405 C C . ARG B 1 317 ? -5.582 29.312 32.062 1 89.5 317 ARG B C 1
ATOM 5407 O O . ARG B 1 317 ? -4.816 30.047 31.422 1 89.5 317 ARG B O 1
ATOM 5414 N N . ILE B 1 318 ? -6.277 28.375 31.562 1 93.88 318 ILE B N 1
ATOM 5415 C CA . ILE B 1 318 ? -6.355 28.156 30.125 1 93.88 318 ILE B CA 1
ATOM 5416 C C . ILE B 1 318 ? -7.812 28.234 29.672 1 93.88 318 ILE B C 1
ATOM 5418 O O . ILE B 1 318 ? -8.703 27.672 30.312 1 93.88 318 ILE B O 1
ATOM 5422 N N . THR B 1 319 ? -8.086 29.062 28.703 1 96 319 THR B N 1
ATOM 5423 C CA . THR B 1 319 ? -9.43 29.125 28.141 1 96 319 THR B CA 1
ATOM 5424 C C . THR B 1 319 ? -9.391 28.891 26.641 1 96 319 THR B C 1
ATOM 5426 O O . THR B 1 319 ? -8.328 28.906 26.016 1 96 319 THR B O 1
ATOM 5429 N N . ALA B 1 320 ? -10.562 28.562 26.125 1 97.12 320 ALA B N 1
ATOM 5430 C CA . ALA B 1 320 ? -10.672 28.297 24.703 1 97.12 320 ALA B CA 1
ATOM 5431 C C . ALA B 1 320 ? -11.961 28.891 24.125 1 97.12 320 ALA B C 1
ATOM 5433 O O . ALA B 1 320 ? -12.953 29.016 24.844 1 97.12 320 ALA B O 1
ATOM 5434 N N . SER B 1 321 ? -11.922 29.266 22.891 1 98 321 SER B N 1
ATOM 5435 C CA . SER B 1 321 ? -13.078 29.75 22.141 1 98 321 SER B CA 1
ATOM 5436 C C . SER B 1 321 ? -13.555 28.719 21.141 1 98 321 SER B C 1
ATOM 5438 O O . SER B 1 321 ? -12.734 28.062 20.469 1 98 321 SER B O 1
ATOM 5440 N N . PHE B 1 322 ? -14.859 28.578 21.078 1 98.06 322 PHE B N 1
ATOM 5441 C CA . PHE B 1 322 ? -15.422 27.484 20.281 1 98.06 322 PHE B CA 1
ATOM 5442 C C . PHE B 1 322 ? -16.375 28.031 19.219 1 98.06 322 PHE B C 1
ATOM 5444 O O . PHE B 1 322 ? -17.141 28.969 19.484 1 98.06 322 PHE B O 1
ATOM 5451 N N . GLY B 1 323 ? -16.266 27.484 18.047 1 98.06 323 GLY B N 1
ATOM 5452 C CA . GLY B 1 323 ? -17.234 27.656 16.984 1 98.06 323 GLY B CA 1
ATOM 5453 C C . GLY B 1 323 ? -17.891 26.359 16.547 1 98.06 323 GLY B C 1
ATOM 5454 O O . GLY B 1 323 ? -17.188 25.375 16.25 1 98.06 323 GLY B O 1
ATOM 5455 N N . VAL B 1 324 ? -19.234 26.359 16.516 1 98.31 324 VAL B N 1
ATOM 5456 C CA . VAL B 1 324 ? -19.969 25.125 16.203 1 98.31 324 VAL B CA 1
ATOM 5457 C C . VAL B 1 324 ? -20.812 25.359 14.945 1 98.31 324 VAL B C 1
ATOM 5459 O O . VAL B 1 324 ? -21.469 26.391 14.797 1 98.31 324 VAL B O 1
ATOM 5462 N N . ALA B 1 325 ? -20.75 24.359 14.008 1 97.62 325 ALA B N 1
ATOM 5463 C CA . ALA B 1 325 ? -21.562 24.406 12.797 1 97.62 325 ALA B CA 1
ATOM 5464 C C . ALA B 1 325 ? -22.156 23.031 12.492 1 97.62 325 ALA B C 1
ATOM 5466 O O . ALA B 1 325 ? -21.453 22.031 12.531 1 97.62 325 ALA B O 1
ATOM 5467 N N . GLU B 1 326 ? -23.406 23.031 12.258 1 97 326 GLU B N 1
ATOM 5468 C CA . GLU B 1 326 ? -24.031 21.828 11.727 1 97 326 GLU B CA 1
ATOM 5469 C C . GLU B 1 326 ? -23.969 21.797 10.203 1 97 326 GLU B C 1
ATOM 5471 O O . GLU B 1 326 ? -24.25 22.797 9.539 1 97 326 GLU B O 1
ATOM 5476 N N . ALA B 1 327 ? -23.609 20.641 9.703 1 94.88 327 ALA B N 1
ATOM 5477 C CA . ALA B 1 327 ? -23.438 20.516 8.258 1 94.88 327 ALA B CA 1
ATOM 5478 C C . ALA B 1 327 ? -24.781 20.594 7.543 1 94.88 327 ALA B C 1
ATOM 5480 O O . ALA B 1 327 ? -25.797 20.078 8.031 1 94.88 327 ALA B O 1
ATOM 5481 N N . ARG B 1 328 ? -24.781 21.328 6.48 1 92.62 328 ARG B N 1
ATOM 5482 C CA . ARG B 1 328 ? -25.906 21.375 5.547 1 92.62 328 ARG B CA 1
ATOM 5483 C C . ARG B 1 328 ? -25.688 20.438 4.371 1 92.62 328 ARG B C 1
ATOM 5485 O O . ARG B 1 328 ? -24.547 20.109 4.035 1 92.62 328 ARG B O 1
ATOM 5492 N N . PRO B 1 329 ? -26.781 20.016 3.783 1 85.19 329 PRO B N 1
ATOM 5493 C CA . PRO B 1 329 ? -26.625 19.141 2.625 1 85.19 329 PRO B CA 1
ATOM 5494 C C . PRO B 1 329 ? -25.812 19.766 1.498 1 85.19 329 PRO B C 1
ATOM 5496 O O . PRO B 1 329 ? -25.172 19.062 0.718 1 85.19 329 PRO B O 1
ATOM 5499 N N . THR B 1 330 ? -25.75 21.016 1.471 1 83.62 330 THR B N 1
ATOM 5500 C CA . THR B 1 330 ? -25.078 21.719 0.386 1 83.62 330 THR B CA 1
ATOM 5501 C C . THR B 1 330 ? -23.641 22.047 0.771 1 83.62 330 THR B C 1
ATOM 5503 O O . THR B 1 330 ? -22.875 22.578 -0.042 1 83.62 330 THR B O 1
ATOM 5506 N N . ASP B 1 331 ? -23.219 21.641 1.915 1 85.88 331 ASP B N 1
ATOM 5507 C CA . ASP B 1 331 ? -21.891 22.016 2.396 1 85.88 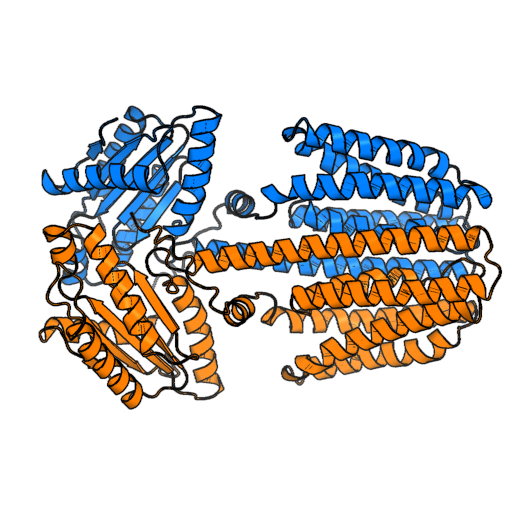331 ASP B CA 1
ATOM 5508 C C . ASP B 1 331 ? -20.812 21.172 1.721 1 85.88 331 ASP B C 1
ATOM 5510 O O . ASP B 1 331 ? -21 19.984 1.467 1 85.88 331 ASP B O 1
ATOM 5514 N N . THR B 1 332 ? -19.812 21.859 1.354 1 74.06 332 THR B N 1
ATOM 5515 C CA . THR B 1 332 ? -18.531 21.203 1.118 1 74.06 332 THR B CA 1
ATOM 5516 C C . THR B 1 332 ? -17.672 21.234 2.379 1 74.06 332 THR B C 1
ATOM 5518 O O . THR B 1 332 ? -17.984 21.938 3.338 1 74.06 332 THR B O 1
ATOM 5521 N N . PRO B 1 333 ? -16.641 20.422 2.391 1 76.19 333 PRO B N 1
ATOM 5522 C CA . PRO B 1 333 ? -15.727 20.516 3.539 1 76.19 333 PRO B CA 1
ATOM 5523 C C . PRO B 1 333 ? -15.258 21.938 3.816 1 76.19 333 PRO B C 1
ATOM 5525 O O . PRO B 1 333 ? -15.219 22.359 4.973 1 76.19 333 PRO B O 1
ATOM 5528 N N . LEU B 1 334 ? -15.008 22.641 2.82 1 71.94 334 LEU B N 1
ATOM 5529 C CA . LEU B 1 334 ? -14.484 24 2.951 1 71.94 334 LEU B CA 1
ATOM 5530 C C . LEU B 1 334 ? -15.547 24.938 3.521 1 71.94 334 LEU B C 1
ATOM 5532 O O . LEU B 1 334 ? -15.258 25.75 4.402 1 71.94 334 LEU B O 1
ATOM 5536 N N . THR B 1 335 ? -16.766 24.797 3.027 1 80.5 335 THR B N 1
ATOM 5537 C CA . THR B 1 335 ? -17.812 25.703 3.482 1 80.5 335 THR B CA 1
ATOM 5538 C C . THR B 1 335 ? -18.203 25.406 4.926 1 80.5 335 THR B C 1
ATOM 5540 O O . THR B 1 335 ? -18.484 26.312 5.703 1 80.5 335 THR B O 1
ATOM 5543 N N . LEU B 1 336 ? -18.25 24.156 5.242 1 90.12 336 LEU B N 1
ATOM 5544 C CA . LEU B 1 336 ? -18.547 23.797 6.617 1 90.12 336 LEU B CA 1
ATOM 5545 C C . LEU B 1 336 ? -17.484 24.312 7.566 1 90.12 336 LEU B C 1
ATOM 5547 O O . LEU B 1 336 ? -17.797 24.859 8.625 1 90.12 336 LEU B O 1
ATOM 5551 N N . LEU B 1 337 ? -16.234 24.125 7.148 1 87.38 337 LEU B N 1
ATOM 5552 C CA . LEU B 1 337 ? -15.109 24.594 7.945 1 87.38 337 LEU B CA 1
ATOM 5553 C C . LEU B 1 337 ? -15.156 26.109 8.102 1 87.38 337 LEU B C 1
ATOM 5555 O O . LEU B 1 337 ? -14.883 26.641 9.188 1 87.38 337 LEU B O 1
ATOM 5559 N N . ARG B 1 338 ? -15.516 26.766 7.113 1 81.5 338 ARG B N 1
ATOM 5560 C CA . ARG B 1 338 ? -15.602 28.219 7.133 1 81.5 338 ARG B CA 1
ATOM 5561 C C . ARG B 1 338 ? -16.688 28.703 8.094 1 81.5 338 ARG B C 1
ATOM 5563 O O . ARG B 1 338 ? -16.484 29.656 8.844 1 81.5 338 ARG B O 1
ATOM 5570 N N . ARG B 1 339 ? -17.766 28.078 8.055 1 92.75 339 ARG B N 1
ATOM 5571 C CA . ARG B 1 339 ? -18.859 28.469 8.945 1 92.75 339 ARG B CA 1
ATOM 5572 C C . ARG B 1 339 ? -18.484 28.25 10.406 1 92.75 339 ARG B C 1
ATOM 5574 O O . ARG B 1 339 ? -18.75 29.094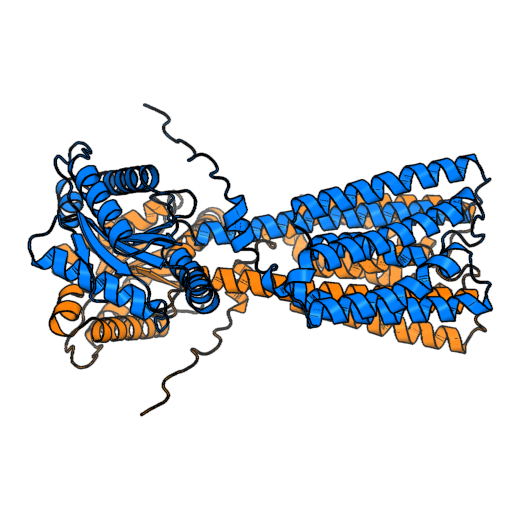 11.258 1 92.75 339 ARG B O 1
ATOM 5581 N N . ALA B 1 340 ? -17.875 27.172 10.641 1 94.81 340 ALA B N 1
ATOM 5582 C CA . ALA B 1 340 ? -17.422 26.906 12 1 94.81 340 ALA B CA 1
ATOM 5583 C C . ALA B 1 340 ? -16.344 27.891 12.422 1 94.81 340 ALA B C 1
ATOM 5585 O O . ALA B 1 340 ? -16.328 28.328 13.578 1 94.81 340 ALA B O 1
ATOM 5586 N N . ASP B 1 341 ? -15.5 28.203 11.492 1 88.44 341 ASP B N 1
ATOM 5587 C CA . ASP B 1 341 ? -14.414 29.141 11.742 1 88.44 341 ASP B CA 1
ATOM 5588 C C . ASP B 1 341 ? -14.969 30.547 12.039 1 88.44 341 ASP B C 1
ATOM 5590 O O . ASP B 1 341 ? -14.461 31.234 12.922 1 88.44 341 ASP B O 1
ATOM 5594 N N . GLU B 1 342 ? -15.922 30.891 11.305 1 89.69 342 GLU B N 1
ATOM 5595 C CA . GLU B 1 342 ? -16.562 32.188 11.523 1 89.69 342 GLU B CA 1
ATOM 5596 C C . GLU B 1 342 ? -17.203 32.25 12.906 1 89.69 342 GLU B C 1
ATOM 5598 O O . GLU B 1 342 ? -17.125 33.281 13.586 1 89.69 342 GLU B O 1
ATOM 5603 N N . ALA B 1 343 ? -17.812 31.219 13.25 1 95.69 343 ALA B N 1
ATOM 5604 C CA . ALA B 1 343 ? -18.422 31.156 14.586 1 95.69 343 ALA B CA 1
ATOM 5605 C C . ALA B 1 343 ? -17.344 31.25 15.672 1 95.69 343 ALA B C 1
ATOM 5607 O O . ALA B 1 343 ? -17.531 31.922 16.688 1 95.69 343 ALA B O 1
ATOM 5608 N N . MET B 1 344 ? -16.281 30.609 15.484 1 94.5 344 MET B N 1
ATOM 5609 C CA . MET B 1 344 ? -15.18 30.656 16.422 1 94.5 344 MET B CA 1
ATOM 5610 C C . MET B 1 344 ? -14.602 32.062 16.516 1 94.5 344 MET B C 1
ATOM 5612 O O . MET B 1 344 ? -14.266 32.531 17.609 1 94.5 344 MET B O 1
ATOM 5616 N N . TYR B 1 345 ? -14.484 32.688 15.344 1 88.56 345 TYR B N 1
ATOM 5617 C CA . TYR B 1 345 ? -13.984 34.031 15.297 1 88.56 345 TYR B CA 1
ATOM 5618 C C . TYR B 1 345 ? -14.898 34.969 16.078 1 88.56 345 TYR B C 1
ATOM 5620 O O . TYR B 1 345 ? -14.422 35.875 16.781 1 88.56 345 TYR B O 1
ATOM 5628 N N . ARG B 1 346 ? -16.156 34.781 15.953 1 93.69 346 ARG B N 1
ATOM 5629 C CA . ARG B 1 346 ? -17.109 35.562 16.734 1 93.69 346 ARG B CA 1
ATOM 5630 C C . ARG B 1 346 ? -16.906 35.312 18.234 1 93.69 346 ARG B C 1
ATOM 5632 O O . ARG B 1 346 ? -17 36.25 19.031 1 93.69 346 ARG B O 1
ATOM 5639 N N . ALA B 1 347 ? -16.625 34.156 18.578 1 95.75 347 ALA B N 1
ATOM 5640 C CA . ALA B 1 347 ? -16.359 33.812 19.984 1 95.75 347 ALA B CA 1
ATOM 5641 C C . ALA B 1 347 ? -15.148 34.562 20.516 1 95.75 347 ALA B C 1
ATOM 5643 O O . ALA B 1 347 ? -15.172 35.094 21.641 1 95.75 347 ALA B O 1
ATOM 5644 N N . LYS B 1 348 ? -14.125 34.656 19.688 1 91.88 348 LYS B N 1
ATOM 5645 C CA . LYS B 1 348 ? -12.914 35.375 20.062 1 91.88 348 LYS B CA 1
ATOM 5646 C C . LYS B 1 348 ? -13.172 36.875 20.188 1 91.88 348 LYS B C 1
ATOM 5648 O O . LYS B 1 348 ? -12.68 37.5 21.109 1 91.88 348 LYS B O 1
ATOM 5653 N N . ARG B 1 349 ? -13.992 37.406 19.375 1 90.19 349 ARG B N 1
ATOM 5654 C CA . ARG B 1 349 ? -14.25 38.844 19.328 1 90.19 349 ARG B CA 1
ATOM 5655 C C . ARG B 1 349 ? -15.188 39.281 20.453 1 90.19 349 ARG B C 1
ATOM 5657 O O . ARG B 1 349 ? -15.102 40.406 20.953 1 90.19 349 ARG B O 1
ATOM 5664 N N . LYS B 1 350 ? -16.031 38.375 20.844 1 94.31 350 LYS B N 1
ATOM 5665 C CA . LYS B 1 350 ? -17.047 38.688 21.844 1 94.31 350 LYS B CA 1
ATOM 5666 C C . LYS B 1 350 ? -16.516 38.469 23.266 1 94.31 350 LYS B C 1
ATOM 5668 O O . LYS B 1 350 ? -17.281 38.406 24.219 1 94.31 350 LYS B O 1
ATOM 5673 N N . GLY B 1 351 ? -15.18 38.188 23.422 1 93.5 351 GLY B N 1
ATOM 5674 C CA . GLY B 1 351 ? -14.633 38.156 24.766 1 93.5 351 GLY B CA 1
ATOM 5675 C C . GLY B 1 351 ? -13.914 36.875 25.078 1 93.5 351 GLY B C 1
ATOM 5676 O O . GLY B 1 351 ? -13.414 36.688 26.188 1 93.5 351 GLY B O 1
ATOM 5677 N N . LYS B 1 352 ? -13.859 36 24.172 1 94.75 352 LYS B N 1
ATOM 5678 C CA . LYS B 1 352 ? -13.148 34.719 24.312 1 94.75 352 LYS B CA 1
ATOM 5679 C C . LYS B 1 352 ? -13.805 33.844 25.375 1 94.75 352 LYS B C 1
ATOM 5681 O O . LYS B 1 352 ? -14.82 34.219 25.953 1 94.75 352 LYS B O 1
ATOM 5686 N N . ASN B 1 353 ? -13.406 32.625 25.469 1 96.88 353 ASN B N 1
ATOM 5687 C CA . ASN B 1 353 ? -13.922 31.672 26.453 1 96.88 353 ASN B CA 1
ATOM 5688 C C . ASN B 1 353 ? -15.43 31.5 26.328 1 96.88 353 ASN B C 1
ATOM 5690 O O . ASN B 1 353 ? -16.156 31.641 27.312 1 96.88 353 ASN B O 1
ATOM 5694 N N . ARG B 1 354 ? -15.859 31.281 25.172 1 97.56 354 ARG B N 1
ATOM 5695 C CA . ARG B 1 354 ? -17.281 31.078 24.938 1 97.56 354 ARG B CA 1
ATOM 5696 C C . ARG B 1 354 ? -17.531 30.203 23.719 1 97.56 354 ARG B C 1
ATOM 5698 O O . ARG B 1 354 ? -16.594 29.906 22.969 1 97.56 354 ARG B O 1
ATOM 5705 N N . VAL B 1 355 ? -18.766 29.781 23.562 1 98.19 355 VAL B N 1
ATOM 5706 C CA . VAL B 1 355 ? -19.203 28.953 22.438 1 98.19 355 VAL B CA 1
ATOM 5707 C C . VAL B 1 355 ? -20.156 29.75 21.547 1 98.19 355 VAL B C 1
ATOM 5709 O O . VAL B 1 355 ? -21.094 30.391 22.047 1 98.19 355 VAL B O 1
ATOM 5712 N N . GLU B 1 356 ? -19.844 29.766 20.281 1 97.88 356 GLU B N 1
ATOM 5713 C CA . GLU B 1 356 ? -20.719 30.422 19.312 1 97.88 356 GLU B CA 1
ATOM 5714 C C . GLU B 1 356 ? -21.156 29.453 18.219 1 97.88 356 GLU B C 1
ATOM 5716 O O . GLU B 1 356 ? -20.375 28.609 17.766 1 97.88 356 GLU B O 1
ATOM 5721 N N . ALA B 1 357 ? -22.375 29.578 17.766 1 97.44 357 ALA B N 1
ATOM 5722 C CA . ALA B 1 357 ? -22.906 28.734 16.703 1 97.44 357 ALA B CA 1
ATOM 5723 C C . ALA B 1 357 ? -22.953 29.469 15.367 1 97.44 357 ALA B C 1
ATOM 5725 O O . ALA B 1 357 ? -23.25 30.672 15.32 1 97.44 357 ALA B O 1
ATOM 5726 N N . ALA B 1 358 ? -22.609 28.703 14.375 1 93.94 358 ALA B N 1
ATOM 5727 C CA . ALA B 1 358 ? -22.828 29.25 13.039 1 93.94 358 ALA B CA 1
ATOM 5728 C C . ALA B 1 358 ? -24.312 29.219 12.672 1 93.94 358 ALA B C 1
ATOM 5730 O O . ALA B 1 358 ? -25.016 28.281 13.023 1 93.94 358 ALA B O 1
ATOM 5731 N N . PRO B 1 359 ? -24.703 30.281 12.008 1 84.38 359 PRO B N 1
ATOM 5732 C CA . PRO B 1 359 ? -26.094 30.266 11.578 1 84.38 359 PRO B CA 1
ATOM 5733 C C . PRO B 1 359 ? -26.422 29.078 10.672 1 84.38 359 PRO B C 1
ATOM 5735 O O . PRO B 1 359 ? -25.562 28.609 9.938 1 84.38 359 PRO B O 1
ATOM 5738 N N . LYS B 1 360 ? -27.625 28.484 10.844 1 73.12 360 LYS B N 1
ATOM 5739 C CA . LYS B 1 360 ? -28.078 27.375 10.016 1 73.12 360 LYS B CA 1
ATOM 5740 C C . LYS B 1 360 ? -28.266 27.812 8.562 1 73.12 360 LYS B C 1
ATOM 5742 O O . LYS B 1 360 ? -28.719 28.922 8.297 1 73.12 360 LYS B O 1
#

Organism: Thermus thermophilus (strain ATCC 27634 / DSM 579 / HB8) (NCBI:txid300852)

Radius of gyration: 31.05 Å; Cα contacts (8 Å, |Δi|>4): 1049; chains: 2; bounding box: 59×92×71 Å

Secondary structure (DSSP, 8-state):
-------------HHHHHHT-THHHHHHHHHHHHHHHHHHHHHHHHHHHSTT---HHHHHHHHHHHHHHHHHHHHHHH-GGGHHHHHHHHHHHHHHHHHHHHHIIIIIS-BTTBS-GGGGGHHHHHHHHHHHS-HHHHHHHHHHHHHHHHHHHHHHHHHS---HHHHHHHHHHHHHHHHHHHHHHHHHHHHHHHHHHHHHHTB-TTT-SEEHHHHHHHHHHHHHHHHHH---EEEEEEEETTHHHHHHHH-HHHHHHHHHHHHHHHHHT--TT-EEEEEETTEEEEEEET--HHHHHHHHHHHHHHHHH--BTTB----EEEEEEEPPTT--HHHHHHHHHHHHHHHHHTTSS-EEEPP-/-------------HHHHHHT-THHHHHHHHHHHHHHHHHHHHHHHHHHHSTT---HHHHHHHHHHHHHHHHHHHHHHH-GGGHHHHHHHHHHHHHHHHHHHHHIIIIIS-BTTBS-GGGGGHHHHHHHHHHHS-HHHHHHHHHHHHHHHHHHHHHHHHHS---HHHHHHHHHHHHHHHHHHHHHHHHHHHHHHHHHHHHHHTB-TTT-SEEHHHHHHHHHHHHHHHHHH---EEEEEEEETTHHHHHHHH-HHHHHHHHHHHHHHHHHT--TT-EEEEEETTEEEEEEET--HHHHHHHHHHHHHHHHH--BTTB----EEEEEEEPPTT--HHHHHHHHHHHHHHHHHTTSS-EEEPP-

Nearest PDB structures (foldseek):
  5llx-assembly1_B  TM=8.147E-01  e=7.069E-16  Idiomarina sp. A28L
  6et7-assembly1_B  TM=8.184E-01  e=1.005E-15  Idiomarina sp. A28L
  5llx-assembly1_A  TM=8.055E-01  e=2.030E-15  Idiomarina sp. A28L
  5llw-assembly1_A  TM=7.961E-01  e=2.886E-15  Idiomarina sp. A28L
  5llw-assembly1_B  TM=8.109E-01  e=4.536E-15  Idiomarina sp. A28L

Foldseek 3Di:
DDCPVPPPPDPCCVVVLVVVPPLVVVLLVVLLVVLQVQLVVLVVVLVVCVVVPQDPLSVPQSNCSNVVSVVLSVCCVVPVVCLVPSLVVNLVSLLVSLLVQLLCCLAPNPDPQAGDPSLVCLLVSLVSLCSNDQLVVSLVVLVVSLVSSVVSNVNSVVRDPDDPSNVVSVCVSSVVSVVSSVVSNVVSVVSVVVSVVVQVVQADPLQRFGAQVVCQSVQQVLLVCCLVPVAKKKKKKKFKDPLVVVCVPPNVVLSSVLQNQLSVLLVVLDDPPKGKYYHDDRMIMIIDTNADQVRVQVSVLVSQVSQQVDDRPPRRGIGMFMFMEMDDNPDDPVRSVVQSVVQSVVCVVVPGSDYGYGDD/DDCPVPPPDDDCCVVVLVVVPPLVVVLLVVLLVVLQVQLVVLVVVLVVCVVVPQDPLSVPQSNCSNVVSVVLSVCCVVPVVCLVPSLVVNLVSLLVSLLVQLLCCLAPNPDPQQGDPSLVCLLVSLVSLCSNDQLVVSLVVLVVSLVSSVVSNVNSVVRDPDDPSNVVSVVVSSVVSVVSSVVSNVVSVVSVVVSVVVQVVQADPLQRFGAQVVCQSVQQVLLVCCLVPVAKKKKKKKFKDPLVVVCVPPNVVLSSVLQNQLSVLLVVLDDPPKGKYYHDDRMIMIIDTNADQVRVQVSVLVSQVSQQVDDRPPRRGIGMFMFMEMDDNVDDPVRNVVQSVVQSVVCVVVPGSDYGYGDD

InterPro domains:
  IPR000160 GGDEF domain [PF00990] (201-354)
  IPR000160 GGDEF domain [PS50887] (231-360)
  IPR000160 GGDEF domain [SM00267] (190-358)
  IPR000160 GGDEF domain [TIGR00254] (200-357)
  IPR000160 GGDEF domain [cd01949] (202-355)
  IPR029787 Nucleotide cyclase [SSF55073] (206-356)
  IPR043128 Reverse transcriptase/Diguanylate cyclase domain [G3DSA:3.30.70.270] (189-358)
  IPR050469 Diguanylate cyclase Dgc-like, bacteria [PTHR45138] (187-358)